Protein AF-0000000080708694 (afdb_homodimer)

Radius of gyration: 30.59 Å; Cα contacts (8 Å, |Δi|>4): 1227; chains: 2; bounding box: 60×127×73 Å

pLDDT: mean 81.98, std 24.58, range [19.2, 98.94]

Solvent-accessible surface area (backbone atoms only — not comparable to full-atom values): 32694 Å² total; per-residue (Å²): 134,80,76,74,69,74,78,74,73,78,76,72,50,66,71,53,44,51,40,50,49,29,43,52,16,8,51,24,41,25,28,59,57,39,30,72,85,42,40,57,30,61,49,65,54,53,57,46,50,49,51,45,51,51,50,43,27,69,74,48,59,55,59,84,56,35,53,28,72,74,63,35,43,62,33,27,49,28,29,26,68,53,66,76,68,56,74,34,63,65,48,35,26,54,42,51,63,39,92,43,71,68,56,35,49,49,52,51,52,37,50,48,42,65,47,34,22,39,24,39,35,44,80,52,58,36,37,35,35,32,52,46,38,69,47,68,71,76,75,79,70,83,71,78,78,82,72,72,80,77,80,83,76,78,78,83,80,78,84,75,88,76,74,77,83,71,73,80,69,77,69,82,70,66,74,48,72,37,9,41,40,35,35,40,30,38,40,30,37,34,31,32,37,38,34,44,44,78,95,70,38,81,49,72,66,52,78,49,25,17,33,20,47,32,35,35,22,44,29,36,21,30,69,99,33,26,40,28,44,33,33,38,56,42,31,34,29,34,42,76,32,73,71,31,53,49,40,85,69,44,40,85,70,36,53,71,41,72,42,58,48,25,61,53,39,22,72,75,67,73,47,61,41,63,26,63,34,32,59,55,29,55,58,96,52,41,38,32,34,31,38,91,87,66,45,42,42,32,28,28,49,66,75,74,82,119,132,79,78,74,69,74,78,74,73,78,75,71,50,66,68,53,44,52,41,50,52,28,43,51,17,7,52,26,41,24,28,59,58,36,29,72,84,42,38,57,29,62,50,68,54,53,56,47,49,51,52,46,51,52,50,43,29,69,74,47,58,56,60,84,58,35,52,30,71,75,63,36,42,60,32,27,51,27,28,26,69,54,66,76,70,55,75,32,64,64,49,36,26,54,42,51,63,41,91,43,70,69,56,35,51,48,52,51,52,40,51,47,42,65,47,35,22,40,25,40,34,44,77,52,58,37,36,36,36,32,52,47,40,70,49,68,70,75,75,78,69,82,69,77,75,80,72,74,81,79,80,85,79,83,81,82,75,76,85,76,86,75,81,71,79,70,71,81,69,76,70,82,69,65,73,48,71,37,8,39,40,37,34,40,29,36,39,30,36,34,30,33,37,39,32,42,44,79,95,69,39,79,49,72,68,50,79,50,25,17,33,18,47,31,33,35,22,44,29,34,22,31,69,99,32,26,40,27,43,34,35,38,56,42,30,35,28,36,42,76,33,74,72,31,52,49,41,85,68,45,39,86,70,36,54,70,40,71,42,57,48,24,60,52,39,22,72,75,66,74,47,62,40,65,27,63,34,32,60,55,31,57,56,95,51,42,37,32,34,30,38,90,88,67,45,41,41,32,28,28,49,66,76,75,83,120

Sequence (612 aa):
MTMISPVRMVSDSVAEVKSKVLQLAAAMDRGGMANPGVSNAYLGTKDDMRLLVESLAELDPVNKPLTPSELSGRWELVYTTVELFRASPFFQMVEAGYDDPEKSNLFFKLHQLQTGSWGASKIGRVTQTLDLIDSVPPSIEGGDATATPAAEAEAAAAGAIEGSDKAGVVEDNTDVSGGSGSLESEVDLIILPLTSVPLVGFWKLLPTFGGCIATKAKCSLAGDNNEVVQLVVESTKLKAVEDVPLLPLAGPLFEGMEFPTGEVTKKVMGNVPVTKQTVVYIDDTLRVMEDKAGELYIYARPLKSFMTMISPVRMVSDSVAEVKSKVLQLAAAMDRGGMANPGVSNAYLGTKDDMRLLVESLAELDPVNKPLTPSELSGRWELVYTTVELFRASPFFQMVEAGYDDPEKSNLFFKLHQLQTGSWGASKIGRVTQTLDLIDSVPPSIEGGDATATPAAEAEAAAAGAIEGSDKAGVVEDNTDVSGGSGSLESEVDLIILPLTSVPLVGFWKLLPTFGGCIATKAKCSLAGDNNEVVQLVVESTKLKAVEDVPLLPLAGPLFEGMEFPTGEVTKKVMGNVPVTKQTVVYIDDTLRVMEDKAGELYIYARPLKSF

Foldseek 3Di:
DPPPDPPPPPQDALVRLVVVLLVLLVVCVQQVVCEVLVHNPPVCVQVVNVVSLVSNCVNDNADFQHALVLVAFKKWFSHWNYDPCCVDVLLLLVCLLDPDNVVSVVVVSVVCCVCCPPNFKDKDIKMKGDDKDAPPDPPPPPPDPPPDPPDDPPPDPDDCPDDDPPPPPPPPPQPLNRIKDKMKMKIKMKGCPAAADPPPGPDGDDAIAMKIKIWMWIWGFDDSRSQKIKTFTFWIAIAGDPPGHHPPPCCVPGHPNIGRSQVVCCVVRVHRRMGIWGWSDGDPFKTWIAGPVGMITIIGRDDDDD/DPPPDPPPPPQDALVRLVVVLLVLLVVCVQQVVCEVLVHNPPVCVQVVNVVSLVSNCVNDNADFQHALVLVAFKWWFSHWNYDPCCVDVLLLLVCLLDPDNVVSVVVVSVVCCVCCPPNFKDKDIKMKGDDKDAPPDPPPPPPDPPPDPDDDDDPPDDDCPDPCPPPPPVPPVQPLNRIKDKMKMKIKMKGCPAAADPPPGPDGDDAIAMKIKIWMWIWGFDDSRSFKIKTFTFWIAIAGDPPGHHPPPCCVPGHPNIGRSQVVCCVVRVHRRMGIWGWSDGDPFKTWIAGPVGMITIIGDDDPPD

Secondary structure (DSSP, 8-state):
-------------HHHHHHHHHHHHHHTTTTGGG-TTT-STTTHHHHHHHHHHHHHHHHSPPPSSPPHHHH-EEEEEEEESS-GGGGSHHHHHHHHH-S-HHHHHHHHHHHHHHHHGGG-EEEEEEEEEEEEE-------------------------------------------TT-EEEEEEEEEEEES-S-B-TTT--SBSS--EEEEEEEEEEEEEESTTS-EEEEEEEEEEEEPPTTSPBPTTHHHHHBT-EE-HHHHHHHHHSS-PPEEEEEEEE-SSEEEEE-TT--EEEEEPPPP--/-------------HHHHHHHHHHHHHHTTTTGGG-TTT-STTTHHHHHHHHHHHHHHHHSPPPSSPPHHHH-EEEEEEEESS-GGGGSHHHHHHHHH-S-HHHHHHHHHHHHHHHHGGG-EEEEEEEEEEEEE-------------------------------------------TT-EEEEEEEEEEEES-S-B-TTT--SBSS--EEEEEEEEEEEEEESTTS-EEEEEEEEEEEEPPTTSPBPTTHHHHHBT-EE-HHHHHHHHHSS-PPEEEEEEEE-SSEEEEE-TT--EEEEEPPPP--

Structure (mmCIF, N/CA/C/O backbone):
data_AF-0000000080708694-model_v1
#
loop_
_entity.id
_entity.type
_entity.pdbx_description
1 polymer 'Possible chaperone'
#
loop_
_atom_site.group_PDB
_atom_site.id
_atom_site.type_symbol
_atom_site.label_atom_id
_atom_site.label_alt_id
_atom_site.label_comp_id
_atom_site.label_asym_id
_atom_site.label_entity_id
_atom_site.label_seq_id
_atom_site.pdbx_PDB_ins_code
_atom_site.Cartn_x
_atom_site.Cartn_y
_atom_site.Cartn_z
_atom_site.occupancy
_atom_site.B_iso_or_equiv
_atom_site.auth_seq_id
_atom_site.auth_comp_id
_atom_site.auth_asym_id
_atom_site.auth_atom_id
_atom_site.pdbx_PDB_model_num
ATOM 1 N N . MET A 1 1 ? -35.75 -11.664 35.812 1 25.67 1 MET A N 1
ATOM 2 C CA . MET A 1 1 ? -34.375 -11.398 35.438 1 25.67 1 MET A CA 1
ATOM 3 C C . MET A 1 1 ? -34.219 -11.289 33.938 1 25.67 1 MET A C 1
ATOM 5 O O . MET A 1 1 ? -34.375 -12.281 33.219 1 25.67 1 MET A O 1
ATOM 9 N N . THR A 1 2 ? -34.656 -10.234 33.312 1 29.52 2 THR A N 1
ATOM 10 C CA . THR A 1 2 ? -34.938 -10.039 31.906 1 29.52 2 THR A CA 1
ATOM 11 C C . THR A 1 2 ? -33.625 -10.078 31.094 1 29.52 2 THR A C 1
ATOM 13 O O . THR A 1 2 ? -32.719 -9.328 31.375 1 29.52 2 THR A O 1
ATOM 16 N N . MET A 1 3 ? -33.219 -11.211 30.516 1 27.3 3 MET A N 1
ATOM 17 C CA . MET A 1 3 ? -32.031 -11.469 29.719 1 27.3 3 MET A CA 1
ATOM 18 C C . MET A 1 3 ? -31.828 -10.398 28.641 1 27.3 3 MET A C 1
ATOM 20 O O . MET A 1 3 ? -32.75 -10.156 27.844 1 27.3 3 MET A O 1
ATOM 24 N N . ILE A 1 4 ? -31.312 -9.234 28.984 1 31.5 4 ILE A N 1
ATOM 25 C CA . ILE A 1 4 ? -31.031 -8.164 28.031 1 31.5 4 ILE A CA 1
ATOM 26 C C . ILE A 1 4 ? -30.406 -8.75 26.766 1 31.5 4 ILE A C 1
ATOM 28 O O . ILE A 1 4 ? -29.453 -9.523 26.828 1 31.5 4 ILE A O 1
ATOM 32 N N . SER A 1 5 ? -31.188 -8.977 25.766 1 32.25 5 SER A N 1
ATOM 33 C CA . SER A 1 5 ? -30.844 -9.492 24.453 1 32.25 5 SER A CA 1
ATOM 34 C C . SER A 1 5 ? -29.578 -8.828 23.922 1 32.25 5 SER A C 1
ATOM 36 O O . SER A 1 5 ? -29.391 -7.617 24.062 1 32.25 5 SER A O 1
ATOM 38 N N . PRO A 1 6 ? -28.438 -9.492 23.844 1 32.97 6 PRO A N 1
ATOM 39 C CA . PRO A 1 6 ? -27.219 -8.867 23.344 1 32.97 6 PRO A CA 1
ATOM 40 C C . PRO A 1 6 ? -27.484 -7.914 22.172 1 32.97 6 PRO A C 1
ATOM 42 O O . PRO A 1 6 ? -28.469 -8.07 21.453 1 32.97 6 PRO A O 1
ATOM 45 N N . VAL A 1 7 ? -27.406 -6.621 22.297 1 32.72 7 VAL A N 1
ATOM 46 C CA . VAL A 1 7 ? -27.453 -5.613 21.25 1 32.72 7 VAL A CA 1
ATOM 47 C C . VAL A 1 7 ? -27 -6.227 19.922 1 32.72 7 VAL A C 1
ATOM 49 O O . VAL A 1 7 ? -25.891 -6.77 19.828 1 32.72 7 VAL A O 1
ATOM 52 N N . ARG A 1 8 ? -27.781 -6.773 19.109 1 34.28 8 ARG A N 1
ATOM 53 C CA . ARG A 1 8 ? -27.578 -7.273 17.766 1 34.28 8 ARG A CA 1
ATOM 54 C C . ARG A 1 8 ? -26.578 -6.41 17 1 34.28 8 ARG A C 1
ATOM 56 O O . ARG A 1 8 ? -26.812 -5.215 16.797 1 34.28 8 ARG A O 1
ATOM 63 N N . MET A 1 9 ? -25.188 -6.422 17.156 1 39.91 9 MET A N 1
ATOM 64 C CA . MET A 1 9 ? -24.219 -5.816 16.234 1 39.91 9 MET A CA 1
ATOM 65 C C . MET A 1 9 ? -24.781 -5.75 14.82 1 39.91 9 MET A C 1
ATOM 67 O O . MET A 1 9 ? -25.219 -6.766 14.273 1 39.91 9 MET A O 1
ATOM 71 N N . VAL A 1 10 ? -25.484 -4.77 14.469 1 49.91 10 VAL A N 1
ATOM 72 C CA . VAL A 1 10 ? -26.047 -4.555 13.141 1 49.91 10 VAL A CA 1
ATOM 73 C C . VAL A 1 10 ? -25.172 -5.242 12.094 1 49.91 10 VAL A C 1
ATOM 75 O O . VAL A 1 10 ? -23.953 -5.102 12.102 1 49.91 10 VAL A O 1
ATOM 78 N N . SER A 1 11 ? -25.547 -6.449 11.586 1 70.44 11 SER A N 1
ATOM 79 C CA . SER A 1 11 ? -24.938 -7.352 10.625 1 70.44 11 SER A CA 1
ATOM 80 C C . SER A 1 11 ? -24.469 -6.598 9.383 1 70.44 11 SER A C 1
ATOM 82 O O . SER A 1 11 ? -25.25 -5.867 8.766 1 70.44 11 SER A O 1
ATOM 84 N N . ASP A 1 12 ? -23.25 -6.32 9.172 1 85.62 12 ASP A N 1
ATOM 85 C CA . ASP A 1 12 ? -22.672 -5.664 8.008 1 85.62 12 ASP A CA 1
ATOM 86 C C . ASP A 1 12 ? -23.234 -6.242 6.707 1 85.62 12 ASP A C 1
ATOM 88 O O . ASP A 1 12 ? -23.469 -7.449 6.617 1 85.62 12 ASP A O 1
ATOM 92 N N . SER A 1 13 ? -23.734 -5.383 5.859 1 93.75 13 SER A N 1
ATOM 93 C CA . SER A 1 13 ? -24.062 -5.812 4.504 1 93.75 13 SER A CA 1
ATOM 94 C C . SER A 1 13 ? -22.812 -6.281 3.762 1 93.75 13 SER A C 1
ATOM 96 O O . SER A 1 13 ? -21.688 -6.051 4.211 1 93.75 13 SER A O 1
ATOM 98 N N . VAL A 1 14 ? -23.016 -6.977 2.674 1 96.38 14 VAL A N 1
ATOM 99 C CA . VAL A 1 14 ? -21.922 -7.422 1.821 1 96.38 14 VAL A CA 1
ATOM 100 C C . VAL A 1 14 ? -21.078 -6.223 1.392 1 96.38 14 VAL A C 1
ATOM 102 O O . VAL A 1 14 ? -19.859 -6.262 1.454 1 96.38 14 VAL A O 1
ATOM 105 N N . ALA A 1 15 ? -21.75 -5.125 1.037 1 95.06 15 ALA A N 1
ATOM 106 C CA . ALA A 1 15 ? -21.062 -3.918 0.584 1 95.06 15 ALA A CA 1
ATOM 107 C C . ALA A 1 15 ? -20.188 -3.332 1.694 1 95.06 15 ALA A C 1
ATOM 109 O O . ALA A 1 15 ? -19.078 -2.867 1.442 1 95.06 15 ALA A O 1
ATOM 110 N N . GLU A 1 16 ? -20.703 -3.41 2.895 1 94.69 16 GLU A N 1
ATOM 111 C CA . GLU A 1 16 ? -19.953 -2.873 4.027 1 94.69 16 GLU A CA 1
ATOM 112 C C . GLU A 1 16 ? -18.719 -3.717 4.324 1 94.69 16 GLU A C 1
ATOM 114 O O . GLU A 1 16 ? -17.641 -3.18 4.594 1 94.69 16 GLU A O 1
ATOM 119 N N . VAL A 1 17 ? -18.859 -5.027 4.281 1 97.06 17 VAL A N 1
ATOM 120 C CA . VAL A 1 17 ? -17.719 -5.906 4.559 1 97.06 17 VAL A CA 1
ATOM 121 C C . VAL A 1 17 ? -16.672 -5.754 3.461 1 97.06 17 VAL A C 1
ATOM 123 O O . VAL A 1 17 ? -15.469 -5.715 3.742 1 97.06 17 VAL A O 1
ATOM 126 N N . LYS A 1 18 ? -17.125 -5.637 2.201 1 97.81 18 LYS A N 1
ATOM 127 C CA . LYS A 1 18 ? -16.172 -5.426 1.105 1 97.81 18 LYS A CA 1
ATOM 128 C C . LYS A 1 18 ? -15.406 -4.121 1.284 1 97.81 18 LYS A C 1
ATOM 130 O O . LYS A 1 18 ? -14.211 -4.059 1.008 1 97.81 18 LYS A O 1
ATOM 135 N N . SER A 1 19 ? -16.094 -3.129 1.751 1 96.88 19 SER A N 1
ATOM 136 C CA . SER A 1 19 ? -15.438 -1.851 2.02 1 96.88 19 SER A CA 1
ATOM 137 C C . SER A 1 19 ? -14.367 -1.99 3.098 1 96.88 19 SER A C 1
ATOM 139 O O . SER A 1 19 ? -13.289 -1.4 2.99 1 96.88 19 SER A O 1
ATOM 141 N N . LYS A 1 20 ? -14.68 -2.756 4.098 1 97.38 20 LYS A N 1
ATOM 142 C CA . LYS A 1 20 ? -13.719 -2.988 5.176 1 97.38 20 LYS A CA 1
ATOM 143 C C . LYS A 1 20 ? -12.508 -3.775 4.676 1 97.38 20 LYS A C 1
ATOM 145 O O . LYS A 1 20 ? -11.383 -3.514 5.09 1 97.38 20 LYS A O 1
ATOM 150 N N . VAL A 1 21 ? -12.734 -4.719 3.789 1 98.44 21 VAL A N 1
ATOM 151 C CA . VAL A 1 21 ? -11.648 -5.48 3.176 1 98.44 21 VAL A CA 1
ATOM 152 C C . VAL A 1 21 ? -10.719 -4.539 2.414 1 98.44 21 VAL A C 1
ATOM 154 O O . VAL A 1 21 ? -9.5 -4.574 2.604 1 98.44 21 VAL A O 1
ATOM 157 N N . LEU A 1 22 ? -11.305 -3.672 1.602 1 98.5 22 LEU A N 1
ATOM 158 C CA . LEU A 1 22 ? -10.523 -2.754 0.785 1 98.5 22 LEU A CA 1
ATOM 159 C C . LEU A 1 22 ? -9.812 -1.721 1.656 1 98.5 22 LEU A C 1
ATOM 161 O O . LEU A 1 22 ? -8.688 -1.314 1.355 1 98.5 22 LEU A O 1
ATOM 165 N N . GLN A 1 23 ? -10.477 -1.313 2.707 1 98.19 23 GLN A N 1
ATOM 166 C CA . GLN A 1 23 ? -9.875 -0.367 3.639 1 98.19 23 GLN A CA 1
ATOM 167 C C . GLN A 1 23 ? -8.625 -0.959 4.293 1 98.19 23 GLN A C 1
ATOM 169 O O . GLN A 1 23 ? -7.586 -0.304 4.363 1 98.19 23 GLN A O 1
ATOM 174 N N . LEU A 1 24 ? -8.773 -2.152 4.797 1 97.94 24 LEU A N 1
ATOM 175 C CA . LEU A 1 24 ? -7.641 -2.824 5.418 1 97.94 24 LEU A CA 1
ATOM 176 C C . LEU A 1 24 ? -6.523 -3.057 4.402 1 97.94 24 LEU A C 1
ATOM 178 O O . LEU A 1 24 ? -5.344 -2.881 4.719 1 97.94 24 LEU A O 1
ATOM 182 N N . ALA A 1 25 ? -6.898 -3.432 3.193 1 98.56 25 ALA A N 1
ATOM 183 C CA . ALA A 1 25 ? -5.93 -3.611 2.115 1 98.56 25 ALA A CA 1
ATOM 184 C C . ALA A 1 25 ? -5.156 -2.324 1.851 1 98.56 25 ALA A C 1
ATOM 186 O O . ALA A 1 25 ? -3.932 -2.348 1.695 1 98.56 25 ALA A O 1
ATOM 187 N N . ALA A 1 26 ? -5.836 -1.255 1.824 1 97.94 26 ALA A N 1
ATOM 188 C CA . ALA A 1 26 ? -5.215 0.045 1.587 1 97.94 26 ALA A CA 1
ATOM 189 C C . ALA A 1 26 ? -4.266 0.416 2.723 1 97.94 26 ALA A C 1
ATOM 191 O O . ALA A 1 26 ? -3.109 0.769 2.484 1 97.94 26 ALA A O 1
ATOM 192 N N . ALA A 1 27 ? -4.684 0.233 3.945 1 96.62 27 ALA A N 1
ATOM 193 C CA . ALA A 1 27 ? -3.91 0.655 5.109 1 96.62 27 ALA A CA 1
ATOM 194 C C . ALA A 1 27 ? -2.664 -0.208 5.285 1 96.62 27 ALA A C 1
ATOM 196 O O . ALA A 1 27 ? -1.675 0.23 5.879 1 96.62 27 ALA A O 1
ATOM 197 N N . MET A 1 28 ? -2.695 -1.408 4.703 1 97.12 28 MET A N 1
ATOM 198 C CA . MET A 1 28 ? -1.609 -2.354 4.945 1 97.12 28 MET A CA 1
ATOM 199 C C . MET A 1 28 ? -0.734 -2.506 3.705 1 97.12 28 MET A C 1
ATOM 201 O O . MET A 1 28 ? 0.061 -3.443 3.613 1 97.12 28 MET A O 1
ATOM 205 N N . ASP A 1 29 ? -0.884 -1.606 2.783 1 96.31 29 ASP A N 1
ATOM 206 C CA . ASP A 1 29 ? -0.086 -1.677 1.562 1 96.31 29 ASP A CA 1
ATOM 207 C C . ASP A 1 29 ? -0.175 -3.062 0.926 1 96.31 29 ASP A C 1
ATOM 209 O O . ASP A 1 29 ? 0.847 -3.711 0.697 1 96.31 29 ASP A O 1
ATOM 213 N N . ARG A 1 30 ? -1.433 -3.467 0.643 1 97.94 30 ARG A N 1
ATOM 214 C CA . ARG A 1 30 ? -1.729 -4.738 -0.007 1 97.94 30 ARG A CA 1
ATOM 215 C C . ARG A 1 30 ? -1.204 -5.91 0.818 1 97.94 30 ARG A C 1
ATOM 217 O O . ARG A 1 30 ? -0.807 -6.938 0.264 1 97.94 30 ARG A O 1
ATOM 224 N N . GLY A 1 31 ? -1.038 -5.727 2.1 1 96.94 31 GLY A N 1
ATOM 225 C CA . GLY A 1 31 ? -0.595 -6.777 3.002 1 96.94 31 GLY A CA 1
ATOM 226 C C . GLY A 1 31 ? 0.888 -6.707 3.318 1 96.94 31 GLY A C 1
ATOM 227 O O . GLY A 1 31 ? 1.365 -7.379 4.234 1 96.94 31 GLY A O 1
ATOM 228 N N . GLY A 1 32 ? 1.615 -5.906 2.635 1 94.38 32 GLY A N 1
ATOM 229 C CA . GLY A 1 32 ? 3.062 -5.824 2.756 1 94.38 32 GLY A CA 1
ATOM 230 C C . GLY A 1 32 ? 3.52 -5.328 4.113 1 94.38 32 GLY A C 1
ATOM 231 O O . GLY A 1 32 ? 4.629 -5.637 4.555 1 94.38 32 GLY A O 1
ATOM 232 N N . MET A 1 33 ? 2.695 -4.598 4.797 1 94.19 33 MET A N 1
ATOM 233 C CA . MET A 1 33 ? 3.068 -4.055 6.102 1 94.19 33 MET A CA 1
ATOM 234 C C . MET A 1 33 ? 3.088 -5.148 7.164 1 94.19 33 MET A C 1
ATOM 236 O O . MET A 1 33 ? 3.781 -5.027 8.172 1 94.19 33 MET A O 1
ATOM 240 N N . ALA A 1 34 ? 2.348 -6.133 6.945 1 94.88 34 ALA A N 1
ATOM 241 C 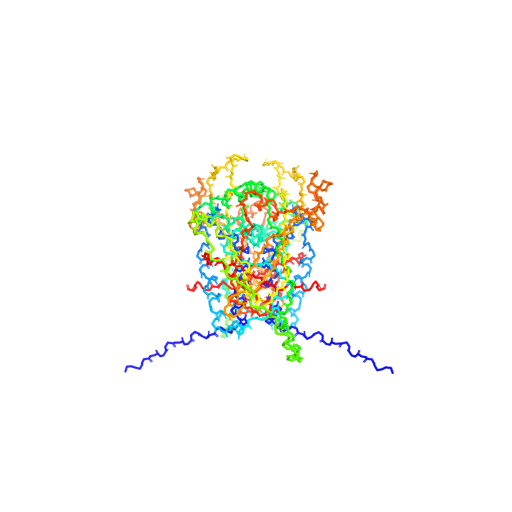CA . ALA A 1 34 ? 2.266 -7.238 7.895 1 94.88 34 ALA A CA 1
ATOM 242 C C . ALA A 1 34 ? 3.113 -8.422 7.434 1 94.88 34 ALA A C 1
ATOM 244 O O . ALA A 1 34 ? 2.668 -9.57 7.484 1 94.88 34 ALA A O 1
ATOM 245 N N . ASN A 1 35 ? 4.191 -8.125 6.891 1 91.81 35 ASN A N 1
ATOM 246 C CA . ASN A 1 35 ? 5.141 -9.133 6.434 1 91.81 35 ASN A CA 1
ATOM 247 C C . ASN A 1 35 ? 6.133 -9.508 7.531 1 91.81 35 ASN A C 1
ATOM 249 O O . ASN A 1 35 ? 6.988 -8.695 7.902 1 91.81 35 ASN A O 1
ATOM 253 N N . PRO A 1 36 ? 6.102 -10.711 8.008 1 89.62 36 PRO A N 1
ATOM 254 C CA . PRO A 1 36 ? 6.977 -11.102 9.117 1 89.62 36 PRO A CA 1
ATOM 255 C C . PRO A 1 36 ? 8.453 -11.117 8.727 1 89.62 36 PRO A C 1
ATOM 257 O O . PRO A 1 36 ? 9.328 -11.125 9.594 1 89.62 36 PRO A O 1
ATOM 260 N N . GLY A 1 37 ? 8.758 -11.156 7.465 1 85 37 GLY A N 1
ATOM 261 C CA . GLY A 1 37 ? 10.133 -11.039 7.004 1 85 37 GLY A CA 1
ATOM 262 C C . GLY A 1 37 ? 10.719 -9.656 7.199 1 85 37 GLY A C 1
ATOM 263 O O . GLY A 1 37 ? 11.938 -9.477 7.145 1 85 37 GLY A O 1
ATOM 264 N N . VAL A 1 38 ? 9.875 -8.703 7.387 1 84 38 VAL A N 1
ATOM 265 C CA . VAL A 1 38 ? 10.289 -7.316 7.543 1 84 38 VAL A CA 1
ATOM 266 C C . VAL A 1 38 ? 10.25 -6.922 9.016 1 84 38 VAL A C 1
ATOM 268 O O . VAL A 1 38 ? 11.258 -6.48 9.578 1 84 38 VAL A O 1
ATOM 271 N N . SER A 1 39 ? 9.133 -7.113 9.625 1 87.88 39 SER A N 1
ATOM 272 C CA . SER A 1 39 ? 8.938 -6.855 11.047 1 87.88 39 SER A CA 1
ATOM 273 C C . SER A 1 39 ? 7.723 -7.602 11.586 1 87.88 39 SER A C 1
ATOM 275 O O . SER A 1 39 ? 6.953 -8.18 10.82 1 87.88 39 SER A O 1
ATOM 277 N N . ASN A 1 40 ? 7.594 -7.52 12.914 1 92.25 40 ASN A N 1
ATOM 278 C CA . ASN A 1 40 ? 6.426 -8.148 13.523 1 92.25 40 ASN A CA 1
ATOM 279 C C . ASN A 1 40 ? 5.293 -7.145 13.719 1 92.25 40 ASN A C 1
ATOM 281 O O . ASN A 1 40 ? 4.32 -7.43 14.422 1 92.25 40 ASN A O 1
ATOM 285 N N . ALA A 1 41 ? 5.457 -6.047 13.102 1 93 41 ALA A N 1
ATOM 286 C CA . ALA A 1 41 ? 4.406 -5.043 13.219 1 93 41 ALA A CA 1
ATOM 287 C C . ALA A 1 41 ? 3.143 -5.48 12.477 1 93 41 ALA A C 1
ATOM 289 O O . ALA A 1 41 ? 3.221 -6.055 11.391 1 93 41 ALA A O 1
ATOM 290 N N . TYR A 1 42 ? 1.933 -5.262 12.992 1 94.88 42 TYR A N 1
ATOM 291 C CA . TYR A 1 42 ? 0.608 -5.312 12.383 1 94.88 42 TYR A CA 1
ATOM 292 C C . TYR A 1 42 ? 0.229 -6.738 12.016 1 94.88 42 TYR A C 1
ATOM 294 O O . TYR A 1 42 ? -0.638 -6.957 11.164 1 94.88 42 TYR A O 1
ATOM 302 N N . LEU A 1 43 ? 0.901 -7.777 12.555 1 95.06 43 LEU A N 1
ATOM 303 C CA . LEU A 1 43 ? 0.648 -9.156 12.156 1 95.06 43 LEU A CA 1
ATOM 304 C C . LEU A 1 43 ? -0.801 -9.547 12.438 1 95.06 43 LEU A C 1
ATOM 306 O O . LEU A 1 43 ? -1.396 -10.32 11.68 1 95.06 43 LEU A O 1
ATOM 310 N N . GLY A 1 44 ? -1.351 -8.953 13.422 1 94.62 44 GLY A N 1
ATOM 311 C CA . GLY A 1 44 ? -2.725 -9.258 13.789 1 94.62 44 GLY A CA 1
ATOM 312 C C . GLY A 1 44 ? -3.732 -8.844 12.734 1 94.62 44 GLY A C 1
ATOM 313 O O . GLY A 1 44 ? -4.852 -9.359 12.703 1 94.62 44 GLY A O 1
ATOM 314 N N . THR A 1 45 ? -3.383 -7.93 11.875 1 96.06 45 THR A N 1
ATOM 315 C CA . THR A 1 45 ? -4.312 -7.445 10.859 1 96.06 45 THR A CA 1
ATOM 316 C C . THR A 1 45 ? -4.602 -8.539 9.828 1 96.06 45 THR A C 1
ATOM 318 O O . THR A 1 45 ? -5.625 -8.492 9.141 1 96.06 45 THR A O 1
ATOM 321 N N . LYS A 1 46 ? -3.721 -9.531 9.664 1 96.75 46 LYS A N 1
ATOM 322 C CA . LYS A 1 46 ? -3.998 -10.656 8.781 1 96.75 46 LYS A CA 1
ATOM 323 C C . LYS A 1 46 ? -5.195 -11.469 9.281 1 96.75 46 LYS A C 1
ATOM 325 O O . LYS A 1 46 ? -6.02 -11.922 8.484 1 96.75 46 LYS A O 1
ATOM 330 N N . ASP A 1 47 ? -5.203 -11.625 10.562 1 96.38 47 ASP A N 1
ATOM 331 C CA . ASP A 1 47 ? -6.348 -12.32 11.148 1 96.38 47 ASP A CA 1
ATOM 332 C C . ASP A 1 47 ? -7.633 -11.516 10.953 1 96.38 47 ASP A C 1
ATOM 334 O O . ASP A 1 47 ? -8.695 -12.086 10.711 1 96.38 47 ASP A O 1
ATOM 338 N N . ASP A 1 48 ? -7.504 -10.203 11.117 1 96.88 48 ASP A N 1
ATOM 339 C CA . ASP A 1 48 ? -8.656 -9.344 10.844 1 96.88 48 ASP A CA 1
ATOM 340 C C . ASP A 1 48 ? -9.164 -9.547 9.422 1 96.88 48 ASP A C 1
ATOM 342 O O . ASP A 1 48 ? -10.375 -9.633 9.195 1 96.88 48 ASP A O 1
ATOM 346 N N . MET A 1 49 ? -8.266 -9.633 8.461 1 97.94 49 MET A N 1
ATOM 347 C CA . MET A 1 49 ? -8.648 -9.844 7.066 1 97.94 49 MET A CA 1
ATOM 348 C C . MET A 1 49 ? -9.344 -11.188 6.891 1 97.94 49 MET A C 1
ATOM 350 O O . MET A 1 49 ? -10.359 -11.273 6.195 1 97.94 49 MET A O 1
ATOM 354 N N . ARG A 1 50 ? -8.789 -12.188 7.547 1 98.06 50 ARG A N 1
ATOM 355 C CA . ARG A 1 50 ? -9.398 -13.508 7.449 1 98.06 50 ARG A CA 1
ATOM 356 C C . ARG A 1 50 ? -10.828 -13.492 7.961 1 98.06 50 ARG A C 1
ATOM 358 O O . ARG A 1 50 ? -11.711 -14.117 7.371 1 98.06 50 ARG A O 1
ATOM 365 N N . LEU A 1 51 ? -11.047 -12.781 9.023 1 97.12 51 LEU A N 1
ATOM 366 C CA . LEU A 1 51 ? -12.383 -12.688 9.586 1 97.12 51 LEU A CA 1
ATOM 367 C C . LEU A 1 51 ? -13.328 -11.961 8.633 1 97.12 51 LEU A C 1
ATOM 369 O O . LEU A 1 51 ? -14.492 -12.352 8.484 1 97.12 51 LEU A O 1
ATOM 373 N N . LEU A 1 52 ? -12.859 -10.938 8.031 1 97.5 52 LEU A N 1
ATOM 374 C CA . LEU A 1 52 ? -13.664 -10.211 7.051 1 97.5 52 LEU A CA 1
ATOM 375 C C . LEU A 1 52 ? -14.023 -11.109 5.871 1 97.5 52 LEU A C 1
ATOM 377 O O . LEU A 1 52 ? -15.172 -11.117 5.418 1 97.5 52 LEU A O 1
ATOM 381 N N . VAL A 1 53 ? -13.062 -11.867 5.379 1 98.12 53 VAL A N 1
ATOM 382 C CA . VAL A 1 53 ? -13.273 -12.758 4.242 1 98.12 53 VAL A CA 1
ATOM 383 C C . VAL A 1 53 ? -14.273 -13.852 4.625 1 98.12 53 VAL A C 1
ATOM 385 O O . VAL A 1 53 ? -15.148 -14.203 3.834 1 98.12 53 VAL A O 1
ATOM 388 N N . GLU A 1 54 ? -14.133 -14.375 5.82 1 97.62 54 GLU A N 1
ATOM 389 C CA . GLU A 1 54 ? -15.094 -15.359 6.309 1 97.62 54 GLU A CA 1
ATOM 390 C C . GLU A 1 54 ? -16.5 -14.789 6.34 1 97.62 54 GLU A C 1
ATOM 392 O O . GLU A 1 54 ? -17.469 -15.461 5.957 1 97.62 54 GLU A O 1
ATOM 397 N N . SER A 1 55 ? -16.594 -13.594 6.797 1 96.75 55 SER A N 1
ATOM 398 C CA . SER A 1 55 ? -17.891 -12.922 6.836 1 96.75 55 SER A CA 1
ATOM 399 C C . SER A 1 55 ? -18.469 -12.766 5.438 1 96.75 55 SER A C 1
ATOM 401 O O . SER A 1 55 ? -19.672 -12.984 5.23 1 96.75 55 SER A O 1
ATOM 403 N N . LEU A 1 56 ? -17.656 -12.414 4.441 1 97.25 56 LEU A N 1
ATOM 404 C CA . LEU A 1 56 ? -18.109 -12.273 3.062 1 97.25 56 LEU A CA 1
ATOM 405 C C . LEU A 1 56 ? -18.641 -13.602 2.525 1 97.25 56 LEU A C 1
ATOM 407 O O . LEU A 1 56 ? -19.703 -13.656 1.899 1 97.25 56 LEU A O 1
ATOM 411 N N . ALA A 1 57 ? -17.859 -14.617 2.801 1 97.25 57 ALA A N 1
ATOM 412 C CA . ALA A 1 57 ? -18.219 -15.938 2.295 1 97.25 57 ALA A CA 1
ATOM 413 C C . ALA A 1 57 ? -19.547 -16.406 2.883 1 97.25 57 ALA A C 1
ATOM 415 O O . ALA A 1 57 ? -20.312 -17.125 2.223 1 97.25 57 ALA A O 1
ATOM 416 N N . GLU A 1 58 ? -19.844 -16.016 4.102 1 96.44 58 GLU A N 1
ATOM 417 C CA . GLU A 1 58 ? -21.094 -16.375 4.758 1 96.44 58 GLU A CA 1
ATOM 418 C C . GLU A 1 58 ? -22.25 -15.539 4.23 1 96.44 58 GLU A C 1
ATOM 420 O O . GLU A 1 58 ? -23.344 -16.062 4 1 96.44 58 GLU A O 1
ATOM 425 N N . LEU A 1 59 ? -22.062 -14.297 3.99 1 96.12 59 LEU A N 1
ATOM 426 C CA . LEU A 1 59 ? -23.109 -13.367 3.59 1 96.12 59 LEU A CA 1
ATOM 427 C C . LEU A 1 59 ? -23.484 -13.578 2.129 1 96.12 59 LEU A C 1
ATOM 429 O O . LEU A 1 59 ? -24.656 -13.414 1.757 1 96.12 59 LEU A O 1
ATOM 433 N N . ASP A 1 60 ? -22.5 -13.867 1.295 1 95.94 60 ASP A N 1
ATOM 434 C CA . ASP A 1 60 ? -22.688 -14.023 -0.145 1 95.94 60 ASP A CA 1
ATOM 435 C C . ASP A 1 60 ? -21.844 -15.172 -0.684 1 95.94 60 ASP A C 1
ATOM 437 O O . ASP A 1 60 ? -20.797 -14.945 -1.308 1 95.94 60 ASP A O 1
ATOM 441 N N . PRO A 1 61 ? -22.406 -16.359 -0.537 1 95.25 61 PRO A N 1
ATOM 442 C CA . PRO A 1 61 ? -21.641 -17.547 -0.908 1 95.25 61 PRO A CA 1
ATOM 443 C C . PRO A 1 61 ? -21.406 -17.641 -2.412 1 95.25 61 PRO A C 1
ATOM 445 O O . PRO A 1 61 ? -22.219 -17.156 -3.203 1 95.25 61 PRO A O 1
ATOM 448 N N . VAL A 1 62 ? -20.312 -18.234 -2.764 1 94.31 62 VAL A N 1
ATOM 449 C CA . VAL A 1 62 ? -19.969 -18.516 -4.152 1 94.31 62 VAL A CA 1
ATOM 450 C C . VAL A 1 62 ? -21.031 -19.406 -4.777 1 94.31 62 VAL A C 1
ATOM 452 O O . VAL A 1 62 ? -21.531 -20.344 -4.137 1 94.31 62 VAL A O 1
ATOM 455 N N . ASN A 1 63 ? -21.359 -19.172 -6.02 1 92.69 63 ASN A N 1
ATOM 456 C CA . ASN A 1 63 ? -22.281 -20.031 -6.746 1 92.69 63 ASN A CA 1
ATOM 457 C C . ASN A 1 63 ? -21.766 -21.469 -6.824 1 92.69 63 ASN A C 1
ATOM 459 O O . ASN A 1 63 ? -20.562 -21.688 -7.02 1 92.69 63 ASN A O 1
ATOM 463 N N . LYS A 1 64 ? -22.734 -22.391 -6.789 1 93.19 64 LYS A N 1
ATOM 464 C CA . LYS A 1 64 ? -22.406 -23.812 -6.887 1 93.19 64 LYS A CA 1
ATOM 465 C C . LYS A 1 64 ? -23.219 -24.484 -7.996 1 93.19 64 LYS A C 1
ATOM 467 O O . LYS A 1 64 ? -24.422 -24.719 -7.84 1 93.19 64 LYS A O 1
ATOM 472 N N . PRO A 1 65 ? -22.547 -24.672 -9.18 1 94.25 65 PRO A N 1
ATOM 473 C CA . PRO A 1 65 ? -21.125 -24.562 -9.477 1 94.25 65 PRO A CA 1
ATOM 474 C C . PRO A 1 65 ? -20.719 -23.156 -9.922 1 94.25 65 PRO A C 1
ATOM 476 O O . PRO A 1 65 ? -21.547 -22.406 -10.438 1 94.25 65 PRO A O 1
ATOM 479 N N . LEU A 1 66 ? -19.516 -22.812 -9.633 1 95.5 66 LEU A N 1
ATOM 480 C CA . LEU A 1 66 ? -18.922 -21.609 -10.188 1 95.5 66 LEU A CA 1
ATOM 481 C C . LEU A 1 66 ? -18.797 -21.703 -11.703 1 95.5 66 LEU A C 1
ATOM 483 O O . LEU A 1 66 ? -18.391 -22.75 -12.227 1 95.5 66 LEU A O 1
ATOM 487 N N . THR A 1 67 ? -19.172 -20.703 -12.406 1 94.5 67 THR A N 1
ATOM 488 C CA . THR A 1 67 ? -19.062 -20.719 -13.867 1 94.5 67 THR A CA 1
ATOM 489 C C . THR A 1 67 ? -17.797 -20 -14.328 1 94.5 67 THR A C 1
ATOM 491 O O . THR A 1 67 ? -17.359 -19.047 -13.695 1 94.5 67 THR A O 1
ATOM 494 N N . PRO A 1 68 ? -17.297 -20.438 -15.414 1 95.44 68 PRO A N 1
ATOM 495 C CA . PRO A 1 68 ? -16.094 -19.781 -15.945 1 95.44 68 PRO A CA 1
ATOM 496 C C . PRO A 1 68 ? -16.281 -18.297 -16.188 1 95.44 68 PRO A C 1
ATOM 498 O O . PRO A 1 68 ? -15.344 -17.516 -16.031 1 95.44 68 PRO A O 1
ATOM 501 N N . SER A 1 69 ? -17.453 -17.891 -16.547 1 94.88 69 SER A N 1
ATOM 502 C CA . SER A 1 69 ? -17.703 -16.5 -16.875 1 94.88 69 SER A CA 1
ATOM 503 C C . SER A 1 69 ? -17.562 -15.609 -15.633 1 94.88 69 SER A C 1
ATOM 505 O O . SER A 1 69 ? -17.172 -14.445 -15.742 1 94.88 69 SER A O 1
ATOM 507 N N . GLU A 1 70 ? -17.859 -16.172 -14.469 1 95.94 70 GLU A N 1
ATOM 508 C CA . GLU A 1 70 ? -17.734 -15.414 -13.227 1 95.94 70 GLU A CA 1
ATOM 509 C C . GLU A 1 70 ? -16.266 -15.109 -12.922 1 95.94 70 GLU A C 1
ATOM 511 O O . GLU A 1 70 ? -15.961 -14.094 -12.297 1 95.94 70 GLU A O 1
ATOM 516 N N . LEU A 1 71 ? -15.406 -15.938 -13.422 1 96.81 71 LEU A N 1
ATOM 517 C CA . LEU A 1 71 ? -13.977 -15.812 -13.148 1 96.81 71 LEU A CA 1
ATOM 518 C C . LEU A 1 71 ? -13.266 -15.047 -14.258 1 96.81 71 LEU A C 1
ATOM 520 O O . LEU A 1 71 ? -12.281 -14.352 -14.008 1 96.81 71 LEU A O 1
ATOM 524 N N . SER A 1 72 ? -13.789 -15.156 -15.453 1 97.62 72 SER A N 1
ATOM 525 C CA . SER A 1 72 ? -13.109 -14.625 -16.625 1 97.62 72 SER A CA 1
ATOM 526 C C . SER A 1 72 ? -13 -13.102 -16.562 1 97.62 72 SER A C 1
ATOM 528 O O . SER A 1 72 ? -13.859 -12.438 -15.969 1 97.62 72 SER A O 1
ATOM 530 N N . GLY A 1 73 ? -11.898 -12.641 -17.203 1 97.38 73 GLY A N 1
ATOM 531 C CA . GLY A 1 73 ? -11.656 -11.203 -17.25 1 97.38 73 GLY A CA 1
ATOM 532 C C . GLY A 1 73 ? -10.422 -10.781 -16.469 1 97.38 73 GLY A C 1
ATOM 533 O O . GLY A 1 73 ? -9.633 -11.633 -16.047 1 97.38 73 GLY A O 1
ATOM 534 N N . ARG A 1 74 ? -10.281 -9.484 -16.375 1 97.62 74 ARG A N 1
ATOM 535 C CA . ARG A 1 74 ? -9.078 -8.914 -15.766 1 97.62 74 ARG A CA 1
ATOM 536 C C . ARG A 1 74 ? -9.305 -8.625 -14.289 1 97.62 74 ARG A C 1
ATOM 538 O O . ARG A 1 74 ? -10.367 -8.141 -13.898 1 97.62 74 ARG A O 1
ATOM 545 N N . TRP A 1 75 ? -8.344 -8.945 -13.484 1 98.25 75 TRP A N 1
ATOM 546 C CA . TRP A 1 75 ? -8.328 -8.727 -12.039 1 98.25 75 TRP A CA 1
ATOM 547 C C . TRP A 1 75 ? -7.02 -8.07 -11.609 1 98.25 75 TRP A C 1
ATOM 549 O O . TRP A 1 75 ? -5.977 -8.273 -12.234 1 98.25 75 TRP A O 1
ATOM 559 N N . GLU A 1 76 ? -7.074 -7.289 -10.562 1 98.31 76 GLU A N 1
ATOM 560 C CA . GLU A 1 76 ? -5.898 -6.66 -9.969 1 98.31 76 GLU A CA 1
ATOM 561 C C . GLU A 1 76 ? -5.777 -6.996 -8.484 1 98.31 76 GLU A C 1
ATOM 563 O O . GLU A 1 76 ? -6.754 -6.887 -7.738 1 98.31 76 GLU A O 1
ATOM 568 N N . LEU A 1 77 ? -4.59 -7.387 -8.102 1 98.75 77 LEU A N 1
ATOM 569 C CA . LEU A 1 77 ? -4.355 -7.75 -6.711 1 98.75 77 LEU A CA 1
ATOM 570 C C . LEU A 1 77 ? -4.422 -6.523 -5.809 1 98.75 77 LEU A C 1
ATOM 572 O O . LEU A 1 77 ? -3.76 -5.516 -6.074 1 98.75 77 LEU A O 1
ATOM 576 N N . VAL A 1 78 ? -5.234 -6.66 -4.715 1 98.75 78 VAL A N 1
ATOM 577 C CA . VAL A 1 78 ? -5.336 -5.531 -3.791 1 98.75 78 VAL A CA 1
ATOM 578 C C . VAL A 1 78 ? -4.816 -5.941 -2.416 1 98.75 78 VAL A C 1
ATOM 580 O O . VAL A 1 78 ? -4.523 -5.09 -1.576 1 98.75 78 VAL A O 1
ATOM 583 N N . TYR A 1 79 ? -4.672 -7.223 -2.229 1 98.81 79 TYR A N 1
ATOM 584 C CA . TYR A 1 79 ? -4.195 -7.664 -0.922 1 98.81 79 TYR A CA 1
ATOM 585 C C . TYR A 1 79 ? -3.736 -9.117 -0.971 1 98.81 79 TYR A C 1
ATOM 587 O O . TYR A 1 79 ? -4.336 -9.938 -1.665 1 98.81 79 TYR A O 1
ATOM 595 N N . THR A 1 80 ? -2.758 -9.461 -0.233 1 98.75 80 THR A N 1
ATOM 596 C CA . THR A 1 80 ? -2.383 -10.844 0.024 1 98.75 80 THR A CA 1
ATOM 597 C C . THR A 1 80 ? -1.772 -10.992 1.415 1 98.75 80 THR A C 1
ATOM 599 O O . THR A 1 80 ? -1.188 -10.047 1.945 1 98.75 80 THR A O 1
ATOM 602 N N . THR A 1 81 ? -1.906 -12.117 2.029 1 98 81 THR A N 1
ATOM 603 C CA . THR A 1 81 ? -1.369 -12.383 3.359 1 98 81 THR A CA 1
ATOM 604 C C . THR A 1 81 ? 0.085 -12.844 3.273 1 98 81 THR A C 1
ATOM 606 O O . THR A 1 81 ? 0.733 -13.062 4.297 1 98 81 THR A O 1
ATOM 609 N N . VAL A 1 82 ? 0.658 -13.016 2.057 1 96.88 82 VAL A N 1
ATOM 610 C CA . VAL A 1 82 ? 2.039 -13.43 1.839 1 96.88 82 VAL A CA 1
ATOM 611 C C . VAL A 1 82 ? 2.764 -12.391 0.989 1 96.88 82 VAL A C 1
ATOM 613 O O . VAL A 1 82 ? 2.27 -11.273 0.808 1 96.88 82 VAL A O 1
ATOM 616 N N . GLU A 1 83 ? 3.979 -12.711 0.565 1 96.12 83 GLU A N 1
ATOM 617 C CA . GLU A 1 83 ? 4.703 -11.789 -0.303 1 96.12 83 GLU A CA 1
ATOM 618 C C . GLU A 1 83 ? 3.979 -11.602 -1.634 1 96.12 83 GLU A C 1
ATOM 620 O O . GLU A 1 83 ? 3.449 -12.562 -2.199 1 96.12 83 GLU A O 1
ATOM 625 N N . LEU A 1 84 ? 3.984 -10.406 -2.146 1 97.12 84 LEU A N 1
ATOM 626 C CA . LEU A 1 84 ? 3.217 -10.016 -3.326 1 97.12 84 LEU A CA 1
ATOM 627 C C . LEU A 1 84 ? 3.609 -10.867 -4.531 1 97.12 84 LEU A C 1
ATOM 629 O O . LEU A 1 84 ? 2.762 -11.203 -5.359 1 97.12 84 LEU A O 1
ATOM 633 N N . PHE A 1 85 ? 4.891 -11.25 -4.629 1 96.56 85 PHE A N 1
ATOM 634 C CA . PHE A 1 85 ? 5.34 -11.977 -5.812 1 96.56 85 PHE A CA 1
ATOM 635 C C . PHE A 1 85 ? 4.754 -13.383 -5.844 1 96.56 85 PHE A C 1
ATOM 637 O O . PHE A 1 85 ? 4.707 -14.016 -6.898 1 96.56 85 PHE A O 1
ATOM 644 N N . ARG A 1 86 ? 4.25 -13.812 -4.742 1 97.25 86 ARG A N 1
ATOM 645 C CA . ARG A 1 86 ? 3.693 -15.156 -4.672 1 97.25 86 ARG A CA 1
ATOM 646 C C . ARG A 1 86 ? 2.338 -15.227 -5.363 1 97.25 86 ARG A C 1
ATOM 648 O O . ARG A 1 86 ? 1.789 -16.312 -5.555 1 97.25 86 ARG A O 1
ATOM 655 N N . ALA A 1 87 ? 1.844 -14.078 -5.777 1 97.75 87 ALA A N 1
ATOM 656 C CA . ALA A 1 87 ? 0.618 -14.055 -6.57 1 97.75 87 ALA A CA 1
ATOM 657 C C . ALA A 1 87 ? 0.87 -14.562 -7.984 1 97.75 87 ALA A C 1
ATOM 659 O O . ALA A 1 87 ? -0.07 -14.93 -8.695 1 97.75 87 ALA A O 1
ATOM 660 N N . SER A 1 88 ? 2.113 -14.625 -8.414 1 97.88 88 SER A N 1
ATOM 661 C CA . SER A 1 88 ? 2.48 -15.148 -9.727 1 97.88 88 SER A CA 1
ATOM 662 C C . SER A 1 88 ? 2.393 -16.672 -9.758 1 97.88 88 SER A C 1
ATOM 664 O O . SER A 1 88 ? 2.939 -17.344 -8.883 1 97.88 88 SER A O 1
ATOM 666 N N . PRO A 1 89 ? 1.762 -17.203 -10.852 1 97.75 89 PRO A N 1
ATOM 667 C CA . PRO A 1 89 ? 1.745 -18.656 -10.992 1 97.75 89 PRO A CA 1
ATOM 668 C C . PRO A 1 89 ? 3.146 -19.266 -11.016 1 97.75 89 PRO A C 1
ATOM 670 O O . PRO A 1 89 ? 3.334 -20.422 -10.609 1 97.75 89 PRO A O 1
ATOM 673 N N . PHE A 1 90 ? 4.156 -18.562 -11.453 1 97.5 90 PHE A N 1
ATOM 674 C CA . PHE A 1 90 ? 5.527 -19.047 -11.43 1 97.5 90 PHE A CA 1
ATOM 675 C C . PHE A 1 90 ? 5.93 -19.469 -10.016 1 97.5 90 PHE A C 1
ATOM 677 O O . PHE A 1 90 ? 6.398 -20.578 -9.805 1 97.5 90 PHE A O 1
ATOM 684 N N . PHE A 1 91 ? 5.723 -18.547 -9.07 1 97.19 91 PHE A N 1
ATOM 685 C CA . PHE A 1 91 ? 6.141 -18.812 -7.695 1 97.19 91 PHE A CA 1
ATOM 686 C C . PHE A 1 91 ? 5.23 -19.844 -7.047 1 97.19 91 PHE A C 1
ATOM 688 O O . PHE A 1 91 ? 5.676 -20.625 -6.203 1 97.19 91 PHE A O 1
ATOM 695 N N . GLN A 1 92 ? 3.977 -19.844 -7.457 1 96.75 92 GLN A N 1
ATOM 696 C CA . GLN A 1 92 ? 3.084 -20.891 -6.965 1 96.75 92 GLN A CA 1
ATOM 697 C C . GLN A 1 92 ? 3.531 -22.266 -7.445 1 96.75 92 GLN A C 1
ATOM 699 O O . GLN A 1 92 ? 3.443 -23.25 -6.707 1 96.75 92 GLN A O 1
ATOM 704 N N . MET A 1 93 ? 3.967 -22.344 -8.688 1 96.94 93 MET A N 1
ATOM 705 C CA . MET A 1 93 ? 4.527 -23.578 -9.227 1 96.94 93 MET A CA 1
ATOM 706 C C . MET A 1 93 ? 5.754 -24.016 -8.438 1 96.94 93 MET A C 1
ATOM 708 O O . MET A 1 93 ? 5.906 -25.188 -8.109 1 96.94 93 MET A O 1
ATOM 712 N N . VAL A 1 94 ? 6.59 -23.031 -8.133 1 95.06 94 VAL A N 1
ATOM 713 C CA . VAL A 1 94 ? 7.773 -23.312 -7.324 1 95.06 94 VAL A CA 1
ATOM 714 C C . VAL A 1 94 ? 7.355 -23.906 -5.98 1 95.06 94 VAL A C 1
ATOM 716 O O . VAL A 1 94 ? 7.906 -24.922 -5.547 1 95.06 94 VAL A O 1
ATOM 719 N N . GLU A 1 95 ? 6.375 -23.297 -5.371 1 95.62 95 GLU A N 1
ATOM 720 C CA . GLU A 1 95 ? 5.883 -23.781 -4.09 1 95.62 95 GLU A CA 1
ATOM 721 C C . GLU A 1 95 ? 5.363 -25.219 -4.211 1 95.62 95 GLU A C 1
ATOM 723 O O . GLU A 1 95 ? 5.695 -26.078 -3.393 1 95.62 95 GLU A O 1
ATOM 728 N N . ALA A 1 96 ? 4.559 -25.453 -5.25 1 94.31 96 ALA A N 1
ATOM 729 C CA . ALA A 1 96 ? 3.955 -26.766 -5.469 1 94.31 96 ALA A CA 1
ATOM 730 C C . ALA A 1 96 ? 5.02 -27.828 -5.75 1 94.31 96 ALA A C 1
ATOM 732 O O . ALA A 1 96 ? 4.789 -29.016 -5.551 1 94.31 96 ALA A O 1
ATOM 733 N N . GLY A 1 97 ? 6.117 -27.422 -6.191 1 93.31 97 GLY A N 1
ATOM 734 C CA . GLY A 1 97 ? 7.203 -28.328 -6.523 1 93.31 97 GLY A CA 1
ATOM 735 C C . GLY A 1 97 ? 7.965 -28.812 -5.301 1 93.31 97 GLY A C 1
ATOM 736 O O . GLY A 1 97 ? 8.711 -29.797 -5.379 1 93.31 97 GLY A O 1
ATOM 737 N N . TYR A 1 98 ? 7.754 -28.109 -4.215 1 90.69 98 TYR A N 1
ATOM 738 C CA . TYR A 1 98 ? 8.406 -28.516 -2.975 1 90.69 98 TYR A CA 1
ATOM 739 C C . TYR A 1 98 ? 7.531 -29.516 -2.207 1 90.69 98 TYR A C 1
ATOM 741 O O . TYR A 1 98 ? 6.316 -29.328 -2.104 1 90.69 98 TYR A O 1
ATOM 749 N N . ASP A 1 99 ? 8.07 -30.516 -1.713 1 82.12 99 ASP A N 1
ATOM 750 C CA . ASP A 1 99 ? 7.363 -31.484 -0.875 1 82.12 99 ASP A CA 1
ATOM 751 C C . ASP A 1 99 ? 7.223 -30.969 0.555 1 82.12 99 ASP A C 1
ATOM 753 O O . ASP A 1 99 ? 6.297 -31.359 1.271 1 82.12 99 ASP A O 1
ATOM 757 N N . ASP A 1 100 ? 8.086 -30.109 0.909 1 91 100 ASP A N 1
ATOM 758 C CA . ASP A 1 100 ? 8.219 -29.578 2.266 1 91 100 ASP A CA 1
ATOM 759 C C . ASP A 1 100 ? 7.914 -28.078 2.312 1 91 100 ASP A C 1
ATOM 761 O O . ASP A 1 100 ? 8.68 -27.266 1.79 1 91 100 ASP A O 1
ATOM 765 N N . PRO A 1 101 ? 6.824 -27.734 3.037 1 90.25 101 PRO A N 1
ATOM 766 C CA . PRO A 1 101 ? 6.48 -26.312 3.119 1 90.25 101 PRO A CA 1
ATOM 767 C C . PRO A 1 101 ? 7.59 -25.469 3.744 1 90.25 101 PRO A C 1
ATOM 769 O O . PRO A 1 101 ? 7.73 -24.281 3.418 1 90.25 101 PRO A O 1
ATOM 772 N N . GLU A 1 102 ? 8.398 -26.078 4.582 1 91.94 102 GLU A N 1
ATOM 773 C CA . GLU A 1 102 ? 9.5 -25.344 5.195 1 91.94 102 GLU A CA 1
ATOM 774 C C . GLU A 1 102 ? 10.539 -24.938 4.152 1 91.94 102 GLU A C 1
ATOM 776 O O . GLU A 1 102 ? 11.117 -23.859 4.238 1 91.94 102 GLU A O 1
ATOM 781 N N . LYS A 1 103 ? 10.727 -25.797 3.219 1 91.88 103 LYS A N 1
ATOM 782 C CA . LYS A 1 103 ? 11.703 -25.516 2.176 1 91.88 103 LYS A CA 1
ATOM 783 C C . LYS A 1 103 ? 11.203 -24.422 1.23 1 91.88 103 LYS A C 1
ATOM 785 O O . LYS A 1 103 ? 11.961 -23.531 0.839 1 91.88 103 LYS A O 1
ATOM 790 N N . SER A 1 104 ? 9.922 -24.531 0.81 1 92.44 104 SER A N 1
ATOM 791 C CA . SER A 1 104 ? 9.383 -23.484 -0.053 1 92.44 104 SER A CA 1
ATOM 792 C C . SER A 1 104 ? 9.359 -22.125 0.654 1 92.44 104 SER A C 1
ATOM 794 O O . SER A 1 104 ? 9.695 -21.109 0.056 1 92.44 104 SER A O 1
ATOM 796 N N . ASN A 1 105 ? 9.062 -22.141 1.943 1 91.25 105 ASN A N 1
ATOM 797 C CA . ASN A 1 105 ? 9.062 -20.891 2.713 1 91.25 105 ASN A CA 1
ATOM 798 C C . ASN A 1 105 ? 10.461 -20.297 2.818 1 91.25 105 ASN A C 1
ATOM 800 O O . ASN A 1 105 ? 10.625 -19.078 2.787 1 91.25 105 ASN A O 1
ATOM 804 N N . LEU A 1 106 ? 11.453 -21.188 2.992 1 90.19 106 LEU A N 1
ATOM 805 C CA . LEU A 1 106 ? 12.828 -20.719 3.008 1 90.19 106 LEU A CA 1
ATOM 806 C C . LEU A 1 106 ? 13.211 -20.109 1.663 1 90.19 106 LEU A C 1
ATOM 808 O O . LEU A 1 106 ? 13.852 -19.062 1.614 1 90.19 106 LEU A O 1
ATOM 812 N N . PHE A 1 107 ? 12.844 -20.766 0.557 1 92.31 107 PHE A N 1
ATOM 813 C CA . PHE A 1 107 ? 13.078 -20.234 -0.781 1 92.31 107 PHE A CA 1
ATOM 814 C C . PHE A 1 107 ? 12.484 -18.844 -0.919 1 92.31 107 PHE A C 1
ATOM 816 O O . PHE A 1 107 ? 13.148 -17.922 -1.419 1 92.31 107 PHE A O 1
ATOM 823 N N . PHE A 1 108 ? 11.211 -18.656 -0.482 1 93.12 108 PHE A N 1
ATOM 824 C CA . PHE A 1 108 ? 10.531 -17.375 -0.612 1 93.12 108 PHE A CA 1
ATOM 825 C C . PHE A 1 108 ? 11.195 -16.328 0.269 1 93.12 108 PHE A C 1
ATOM 827 O O . PHE A 1 108 ? 11.328 -15.164 -0.134 1 93.12 108 PHE A O 1
ATOM 834 N N . LYS A 1 109 ? 11.531 -16.719 1.482 1 89.88 109 LYS A N 1
ATOM 835 C CA . LYS A 1 109 ? 12.258 -15.812 2.361 1 89.88 109 LYS A CA 1
ATOM 836 C C . LYS A 1 109 ? 13.547 -15.336 1.705 1 89.88 109 LYS A C 1
ATOM 838 O O . LYS A 1 109 ? 13.859 -14.141 1.735 1 89.88 109 LYS A O 1
ATOM 843 N N . LEU A 1 110 ? 14.328 -16.203 1.11 1 89.12 110 LEU A N 1
ATOM 844 C CA . LEU A 1 110 ? 15.586 -15.867 0.454 1 89.12 110 LEU A CA 1
ATOM 845 C C . LEU A 1 110 ? 15.344 -14.984 -0.769 1 89.12 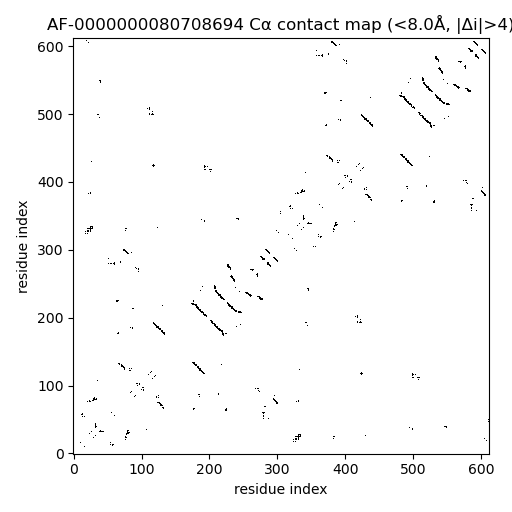110 LEU A C 1
ATOM 847 O O . LEU A 1 110 ? 16.078 -14.023 -1 1 89.12 110 LEU A O 1
ATOM 851 N N . HIS A 1 111 ? 14.367 -15.359 -1.512 1 91.38 111 HIS A N 1
ATOM 852 C CA . HIS A 1 111 ? 14.031 -14.562 -2.684 1 91.38 111 HIS A CA 1
ATOM 853 C C . HIS A 1 111 ? 13.695 -13.125 -2.293 1 91.38 111 HIS A C 1
ATOM 855 O O . HIS A 1 111 ? 14.164 -12.18 -2.932 1 91.38 111 HIS A O 1
ATOM 861 N N . GLN A 1 112 ? 12.859 -13.008 -1.299 1 90.06 112 GLN A N 1
ATOM 862 C CA . GLN A 1 112 ? 12.492 -11.688 -0.815 1 90.06 112 GLN A CA 1
ATOM 863 C C . GLN A 1 112 ? 13.727 -10.898 -0.368 1 90.06 112 GLN A C 1
ATOM 865 O O . GLN A 1 112 ? 13.852 -9.711 -0.674 1 90.06 112 GLN A O 1
ATOM 870 N N . LEU A 1 113 ? 14.547 -11.531 0.356 1 86.62 113 LEU A N 1
ATOM 871 C CA . LEU A 1 113 ? 15.766 -10.891 0.846 1 86.62 113 LEU A CA 1
ATOM 872 C C . LEU A 1 113 ? 16.641 -10.43 -0.314 1 86.62 113 LEU A C 1
ATOM 874 O O . LEU A 1 113 ? 17.156 -9.305 -0.299 1 86.62 113 LEU A O 1
ATOM 878 N N . GLN A 1 114 ? 16.734 -11.164 -1.283 1 83.38 114 GLN A N 1
ATOM 879 C CA . GLN A 1 114 ? 17.641 -10.859 -2.387 1 83.38 114 GLN A CA 1
ATOM 880 C C . GLN A 1 114 ? 17.062 -9.773 -3.291 1 83.38 114 GLN A C 1
ATOM 882 O O . GLN A 1 114 ? 17.797 -8.945 -3.824 1 83.38 114 GLN A O 1
ATOM 887 N N . THR A 1 115 ? 15.812 -9.789 -3.398 1 85.31 115 THR A N 1
ATOM 888 C CA . THR A 1 115 ? 15.219 -8.867 -4.359 1 85.31 115 THR A CA 1
ATOM 889 C C . THR A 1 115 ? 14.75 -7.594 -3.668 1 85.31 115 THR A C 1
ATOM 891 O O . THR A 1 115 ? 14.594 -6.555 -4.309 1 85.31 115 THR A O 1
ATOM 894 N N . GLY A 1 116 ? 14.531 -7.66 -2.426 1 85.19 116 GLY A N 1
ATOM 895 C CA . GLY A 1 116 ? 14.008 -6.52 -1.695 1 85.19 116 GLY A CA 1
ATOM 896 C C . GLY A 1 116 ? 15.047 -5.828 -0.835 1 85.19 116 GLY A C 1
ATOM 897 O O . GLY A 1 116 ? 14.805 -4.742 -0.308 1 85.19 116 GLY A O 1
ATOM 898 N N . SER A 1 117 ? 16.219 -6.445 -0.695 1 83.69 117 SER A N 1
ATOM 899 C CA . SER A 1 117 ? 17.266 -5.918 0.184 1 83.69 117 SER A CA 1
ATOM 900 C C . SER A 1 117 ? 17.734 -4.551 -0.284 1 83.69 117 SER A C 1
ATOM 902 O O . SER A 1 117 ? 17.875 -4.312 -1.485 1 83.69 117 SER A O 1
ATOM 904 N N . TRP A 1 118 ? 17.938 -3.66 0.761 1 81.75 118 TRP A N 1
ATOM 905 C CA . TRP A 1 118 ? 18.469 -2.32 0.521 1 81.75 118 TRP A CA 1
ATOM 906 C C . TRP A 1 118 ? 17.578 -1.556 -0.457 1 81.75 118 TRP A C 1
ATOM 908 O O . TRP A 1 118 ? 18.062 -0.692 -1.194 1 81.75 118 TRP A O 1
ATOM 918 N N . GLY A 1 119 ? 16.375 -1.958 -0.488 1 81.69 119 GLY A N 1
ATOM 919 C CA . GLY A 1 119 ? 15.445 -1.266 -1.364 1 81.69 119 GLY A CA 1
ATOM 920 C C . GLY A 1 119 ? 15.727 -1.494 -2.836 1 81.69 119 GLY A C 1
ATOM 921 O O . GLY A 1 119 ? 15.43 -0.64 -3.672 1 81.69 119 GLY A O 1
ATOM 922 N N . ALA A 1 120 ? 16.203 -2.617 -3.244 1 87 120 ALA A N 1
ATOM 923 C CA . ALA A 1 120 ? 16.641 -2.939 -4.598 1 87 120 ALA A CA 1
ATOM 924 C C . ALA A 1 120 ? 15.469 -2.986 -5.562 1 87 120 ALA A C 1
ATOM 926 O O . ALA A 1 120 ? 15.602 -2.617 -6.734 1 87 120 ALA A O 1
ATOM 927 N N . SER A 1 121 ? 14.367 -3.428 -5.039 1 90.94 121 SER A N 1
ATOM 928 C CA . SER A 1 121 ? 13.211 -3.5 -5.926 1 90.94 121 SER A CA 1
ATOM 929 C C . SER A 1 121 ? 11.906 -3.377 -5.145 1 90.94 121 SER A C 1
ATOM 931 O O . SER A 1 121 ? 11.867 -3.641 -3.941 1 90.94 121 SER A O 1
ATOM 933 N N . LYS A 1 122 ? 10.914 -2.924 -5.824 1 92.62 122 LYS A N 1
ATOM 934 C CA . LYS A 1 122 ? 9.547 -2.836 -5.324 1 92.62 122 LYS A CA 1
ATOM 935 C C . LYS A 1 122 ? 8.562 -3.459 -6.309 1 92.62 122 LYS A C 1
ATOM 937 O O . LYS A 1 122 ? 8.672 -3.256 -7.52 1 92.62 122 LYS A O 1
ATOM 942 N N . ILE A 1 123 ? 7.648 -4.23 -5.785 1 95.75 123 ILE A N 1
ATOM 943 C CA . ILE A 1 123 ? 6.617 -4.812 -6.637 1 95.75 123 ILE A CA 1
ATOM 944 C C . ILE A 1 123 ? 5.547 -3.768 -6.938 1 95.75 123 ILE A C 1
ATOM 946 O O . ILE A 1 123 ? 5.023 -3.125 -6.023 1 95.75 123 ILE A O 1
ATOM 950 N N . GLY A 1 124 ? 5.309 -3.564 -8.227 1 96.12 124 GLY A N 1
ATOM 951 C CA . GLY A 1 124 ? 4.246 -2.676 -8.672 1 96.12 124 GLY A CA 1
ATOM 952 C C . GLY A 1 124 ? 2.902 -3.367 -8.797 1 96.12 124 GLY A C 1
ATOM 953 O O . GLY A 1 124 ? 2.557 -4.219 -7.973 1 96.12 124 GLY A O 1
ATOM 954 N N . ARG A 1 125 ? 2.162 -2.98 -9.773 1 96.31 125 ARG A N 1
ATOM 955 C CA . ARG A 1 125 ? 0.838 -3.557 -9.984 1 96.31 125 ARG A CA 1
ATOM 956 C C . ARG A 1 125 ? 0.931 -5.051 -10.273 1 96.31 125 ARG A C 1
ATOM 958 O O . ARG A 1 125 ? 1.843 -5.5 -10.969 1 96.31 125 ARG A O 1
ATOM 965 N N . VAL A 1 126 ? 0.097 -5.77 -9.703 1 97.94 126 VAL A N 1
ATOM 966 C CA . VAL A 1 126 ? -0.055 -7.203 -9.93 1 97.94 126 VAL A CA 1
ATOM 967 C C . VAL A 1 126 ? -1.442 -7.492 -10.492 1 97.94 126 VAL A C 1
ATOM 969 O O . VAL A 1 126 ? -2.455 -7.223 -9.844 1 97.94 126 VAL A O 1
ATOM 972 N N . THR A 1 127 ? -1.494 -8.023 -11.734 1 97.88 127 THR A N 1
ATOM 973 C CA . THR A 1 127 ? -2.773 -8.25 -12.398 1 97.88 127 THR A CA 1
ATOM 974 C C . THR A 1 127 ? -2.846 -9.664 -12.969 1 97.88 127 THR A C 1
ATOM 976 O O . THR A 1 127 ? -1.823 -10.336 -13.094 1 97.88 127 THR A O 1
ATOM 979 N N . GLN A 1 128 ? -4.051 -10.07 -13.172 1 98 128 GLN A N 1
ATOM 980 C CA . GLN A 1 128 ? -4.344 -11.336 -13.828 1 98 128 GLN A CA 1
ATOM 981 C C . GLN A 1 128 ? -5.477 -11.18 -14.844 1 98 128 GLN A C 1
ATOM 983 O O . GLN A 1 128 ? -6.418 -10.422 -14.617 1 98 128 GLN A O 1
ATOM 988 N N . THR A 1 129 ? -5.34 -11.891 -15.891 1 98.38 129 THR A N 1
ATOM 989 C CA . THR A 1 129 ? -6.426 -12.031 -16.859 1 98.38 129 THR A CA 1
ATOM 990 C C . THR A 1 129 ? -6.758 -13.5 -17.094 1 98.38 129 THR A C 1
ATOM 992 O O . THR A 1 129 ? -5.883 -14.289 -17.438 1 98.38 129 THR A O 1
ATOM 995 N N . LEU A 1 130 ? -7.973 -13.883 -16.844 1 98.12 130 LEU A N 1
ATOM 996 C CA . LEU A 1 130 ? -8.461 -15.234 -17.078 1 98.12 130 LEU A CA 1
ATOM 997 C C . LEU A 1 130 ? -9.336 -15.289 -18.328 1 98.12 130 LEU A C 1
ATOM 999 O O . LEU A 1 130 ? -10.211 -14.438 -18.516 1 98.12 130 LEU A O 1
ATOM 1003 N N . ASP A 1 131 ? -9.023 -16.141 -19.172 1 97.56 131 ASP A N 1
ATOM 1004 C CA . ASP A 1 131 ? -9.828 -16.453 -20.344 1 97.56 131 ASP A CA 1
ATOM 1005 C C . ASP A 1 131 ? -10.312 -17.906 -20.297 1 97.56 131 ASP A C 1
ATOM 1007 O O . ASP A 1 131 ? -9.609 -18.812 -20.75 1 97.56 131 ASP A O 1
ATOM 1011 N N . LEU A 1 132 ? -11.547 -18.047 -19.75 1 96.44 132 LEU A N 1
ATOM 1012 C CA . LEU A 1 132 ? -12.078 -19.391 -19.531 1 96.44 132 LEU A CA 1
ATOM 1013 C C . LEU A 1 132 ? -13.305 -19.641 -20.406 1 96.44 132 LEU A C 1
ATOM 1015 O O . LEU A 1 132 ? -14.086 -18.719 -20.656 1 96.44 132 LEU A O 1
ATOM 1019 N N . ILE A 1 133 ? -13.461 -20.812 -20.906 1 91 133 ILE A N 1
ATOM 1020 C CA . ILE A 1 133 ? -14.609 -21.25 -21.688 1 91 133 ILE A CA 1
ATOM 1021 C C . ILE A 1 133 ? -15.273 -22.438 -21.016 1 91 133 ILE A C 1
ATOM 1023 O O . ILE A 1 133 ? -14.602 -23.25 -20.375 1 91 133 ILE A O 1
ATOM 1027 N N . ASP A 1 134 ? -16.578 -22.438 -21.125 1 82.38 134 ASP A N 1
ATOM 1028 C CA . ASP A 1 134 ? -17.344 -23.547 -20.547 1 82.38 134 ASP A CA 1
ATOM 1029 C C . ASP A 1 134 ? -17 -24.875 -21.219 1 82.38 134 ASP A C 1
ATOM 1031 O O . ASP A 1 134 ? -16.656 -24.891 -22.406 1 82.38 134 ASP A O 1
ATOM 1035 N N . SER A 1 135 ? -16.781 -25.891 -20.484 1 69.44 135 SER A N 1
ATOM 1036 C CA . SER A 1 135 ? -16.641 -27.203 -21.109 1 69.44 135 SER A CA 1
ATOM 1037 C C . SER A 1 135 ? -17.922 -27.641 -21.781 1 69.44 135 SER A C 1
ATOM 1039 O O . SER A 1 135 ? -19 -27.594 -21.172 1 69.44 135 SER A O 1
ATOM 1041 N N . VAL A 1 136 ? -18.297 -27.141 -22.953 1 54.22 136 VAL A N 1
ATOM 1042 C CA . VAL A 1 136 ? -19.5 -27.656 -23.609 1 54.22 136 VAL A CA 1
ATOM 1043 C C . VAL A 1 136 ? -19.516 -29.188 -23.531 1 54.22 136 VAL A C 1
ATOM 1045 O O . VAL A 1 136 ? -18.531 -29.844 -23.875 1 54.22 136 VAL A O 1
ATOM 1048 N N . PRO A 1 137 ? -20.422 -29.688 -22.828 1 48.94 137 PRO A N 1
ATOM 1049 C CA . PRO A 1 137 ? -20.547 -31.141 -23 1 48.94 137 PRO A CA 1
ATOM 1050 C C . PRO A 1 137 ? -20.594 -31.547 -24.469 1 48.94 137 PRO A C 1
ATOM 1052 O O . PRO A 1 137 ? -21.078 -30.781 -25.312 1 48.94 137 PRO A O 1
ATOM 1055 N N . PRO A 1 138 ? -19.75 -32.344 -24.984 1 40.62 138 PRO A N 1
ATOM 1056 C CA . PRO A 1 138 ? -19.953 -32.781 -26.359 1 40.62 138 PRO A CA 1
ATOM 1057 C C . PRO A 1 138 ? -21.422 -33.031 -26.688 1 40.62 138 PRO A C 1
ATOM 1059 O O . PRO A 1 138 ? -22.156 -33.562 -25.859 1 40.62 138 PRO A O 1
ATOM 1062 N N . SER A 1 139 ? -22.031 -32.188 -27.422 1 37.97 139 SER A N 1
ATOM 1063 C CA . SER A 1 139 ? -23.344 -32.562 -27.922 1 37.97 139 SER A CA 1
ATOM 1064 C C . SER A 1 139 ? -23.391 -34.031 -28.344 1 37.97 139 SER A C 1
ATOM 1066 O O . SER A 1 139 ? -22.547 -34.5 -29.141 1 37.97 139 SER A O 1
ATOM 1068 N N . ILE A 1 140 ? -23.859 -34.969 -27.547 1 38.66 140 ILE A N 1
ATOM 1069 C CA . ILE A 1 140 ? -24.188 -36.281 -28.047 1 38.66 140 ILE A CA 1
ATOM 1070 C C . ILE A 1 140 ? -24.969 -36.156 -29.344 1 38.66 140 ILE A C 1
ATOM 1072 O O . ILE A 1 140 ? -26.109 -35.688 -29.359 1 38.66 140 ILE A O 1
ATOM 1076 N N . GLU A 1 141 ? -24.422 -35.812 -30.469 1 35.06 141 GLU A N 1
ATOM 1077 C CA . GLU A 1 141 ? -25.141 -36.094 -31.703 1 35.06 141 GLU A CA 1
ATOM 1078 C C . GLU A 1 141 ? -25.656 -37.531 -31.703 1 35.06 141 GLU A C 1
ATOM 1080 O O . GLU A 1 141 ? -24.984 -38.438 -31.234 1 35.06 141 GLU A O 1
ATOM 1085 N N . GLY A 1 142 ? -26.984 -37.781 -31.719 1 34.53 142 GLY A N 1
ATOM 1086 C CA . GLY A 1 142 ? -27.719 -39 -31.938 1 34.53 142 GLY A CA 1
ATOM 1087 C C . GLY A 1 142 ? -27.125 -39.875 -33.031 1 34.53 142 GLY A C 1
ATOM 1088 O O . GLY A 1 142 ? -27.297 -39.594 -34.219 1 34.53 142 GLY A O 1
ATOM 1089 N N . GLY A 1 143 ? -25.859 -40.25 -32.938 1 29.55 143 GLY A N 1
ATOM 1090 C CA . GLY A 1 143 ? -25.469 -41.25 -33.938 1 29.55 143 GLY A CA 1
ATOM 1091 C C . GLY A 1 143 ? -26.453 -42.406 -34.031 1 29.55 143 GLY A C 1
ATOM 1092 O O . GLY A 1 143 ? -27.031 -42.812 -33.031 1 29.55 143 GLY A O 1
ATOM 1093 N N . ASP A 1 144 ? -27.125 -42.562 -35.156 1 28.73 144 ASP A N 1
ATOM 1094 C CA . ASP A 1 144 ? -27.797 -43.781 -35.625 1 28.73 144 ASP A CA 1
ATOM 1095 C C . ASP A 1 144 ? -26.953 -45.031 -35.344 1 28.73 144 ASP A C 1
ATOM 1097 O O . ASP A 1 144 ? -25.734 -44.969 -35.312 1 28.73 144 ASP A O 1
ATOM 1101 N N . ALA A 1 145 ? -27.547 -46.094 -34.75 1 29.86 145 ALA A N 1
ATOM 1102 C CA . ALA A 1 145 ? -27.266 -47.406 -34.156 1 29.86 145 ALA A CA 1
ATOM 1103 C C . ALA A 1 145 ? -26.375 -48.25 -35.094 1 29.86 145 ALA A C 1
ATOM 1105 O O . ALA A 1 145 ? -26.125 -49.406 -34.844 1 29.86 145 ALA A O 1
ATOM 1106 N N . THR A 1 146 ? -25.953 -47.844 -36.312 1 25.59 146 THR A N 1
ATOM 1107 C CA . THR A 1 146 ? -25.609 -49 -37.125 1 25.59 146 THR A CA 1
ATOM 1108 C C . THR A 1 146 ? -24.281 -49.594 -36.656 1 25.59 146 THR A C 1
ATOM 1110 O O . THR A 1 146 ? -23.234 -48.938 -36.719 1 25.59 146 THR A O 1
ATOM 1113 N N . ALA A 1 147 ? -24.281 -50.531 -35.656 1 25.69 147 ALA A N 1
ATOM 1114 C CA . ALA A 1 147 ? -23.281 -51.375 -35 1 25.69 147 ALA A CA 1
ATOM 1115 C C . ALA A 1 147 ? -22.484 -52.188 -36.031 1 25.69 147 ALA A C 1
ATOM 1117 O O . ALA A 1 147 ? -23.016 -53.031 -36.719 1 25.69 147 ALA A O 1
ATOM 1118 N N . THR A 1 148 ? -21.625 -51.531 -36.812 1 23.38 148 THR A N 1
ATOM 1119 C CA . THR A 1 148 ? -21 -52.594 -37.562 1 23.38 148 THR A CA 1
ATOM 1120 C C . THR A 1 148 ? -20.266 -53.562 -36.656 1 23.38 148 THR A C 1
ATOM 1122 O O . THR A 1 148 ? -19.719 -53.156 -35.625 1 23.38 148 THR A O 1
ATOM 1125 N N . PRO A 1 149 ? -20.266 -54.875 -36.812 1 23.48 149 PRO A N 1
ATOM 1126 C CA . PRO A 1 149 ? -19.906 -56.125 -36.125 1 23.48 149 PRO A CA 1
ATOM 1127 C C . PRO A 1 149 ? -18.406 -56.219 -35.844 1 23.48 149 PRO A C 1
ATOM 1129 O O . PRO A 1 149 ? -17.609 -56.375 -36.75 1 23.48 149 PRO A O 1
ATOM 1132 N N . ALA A 1 150 ? -17.719 -55.125 -35.406 1 21.64 150 ALA A N 1
ATOM 1133 C CA . ALA A 1 150 ? -16.312 -55.531 -35.5 1 21.64 150 ALA A CA 1
ATOM 1134 C C . ALA A 1 150 ? -16.047 -56.781 -34.719 1 21.64 150 ALA A C 1
ATOM 1136 O O . ALA A 1 150 ? -16.625 -57 -33.625 1 21.64 150 ALA A O 1
ATOM 1137 N N . ALA A 1 151 ? -15.242 -57.75 -35.219 1 22.94 151 ALA A N 1
ATOM 1138 C CA . ALA A 1 151 ? -14.688 -59.094 -34.969 1 22.94 151 ALA A CA 1
ATOM 1139 C C . ALA A 1 151 ? -13.906 -59.125 -33.688 1 22.94 151 ALA A C 1
ATOM 1141 O O . ALA A 1 151 ? -13.297 -58.156 -33.281 1 22.94 151 ALA A O 1
ATOM 1142 N N . GLU A 1 152 ? -14.055 -60.156 -32.812 1 21.25 152 GLU A N 1
ATOM 1143 C CA . GLU A 1 152 ? -13.625 -60.719 -31.531 1 21.25 152 GLU A CA 1
ATOM 1144 C C . GLU A 1 152 ? -12.117 -60.906 -31.484 1 21.25 152 GLU A C 1
ATOM 1146 O O . GLU A 1 152 ? -11.594 -61.938 -31.953 1 21.25 152 GLU A O 1
ATOM 1151 N N . ALA A 1 153 ? -11.195 -60.062 -32.031 1 19.45 153 ALA A N 1
ATOM 1152 C CA . ALA A 1 153 ? -9.859 -60.656 -32.062 1 19.45 153 ALA A CA 1
ATOM 1153 C C . ALA A 1 153 ? -9.375 -60.969 -30.641 1 19.45 153 ALA A C 1
ATOM 1155 O O . ALA A 1 153 ? -9.602 -60.219 -29.719 1 19.45 153 ALA A O 1
ATOM 1156 N N . GLU A 1 154 ? -8.875 -62.125 -30.312 1 19.88 154 GLU A N 1
ATOM 1157 C CA . GLU A 1 154 ? -8.359 -63.031 -29.266 1 19.88 154 GLU A CA 1
ATOM 1158 C C . GLU A 1 154 ? -7.098 -62.469 -28.625 1 19.88 154 GLU A C 1
ATOM 1160 O O . GLU A 1 154 ? -6.008 -62.562 -29.203 1 19.88 154 GLU A O 1
ATOM 1165 N N . ALA A 1 155 ? -6.844 -61.156 -28.438 1 19.61 155 ALA A N 1
ATOM 1166 C CA . ALA A 1 155 ? -5.449 -60.906 -28.094 1 19.61 155 ALA A CA 1
ATOM 1167 C C . ALA A 1 155 ? -5.07 -61.625 -26.797 1 19.61 155 ALA A C 1
ATOM 1169 O O . ALA A 1 155 ? -5.82 -61.562 -25.828 1 19.61 155 ALA A O 1
ATOM 1170 N N . ALA A 1 156 ? -4.008 -62.438 -26.734 1 20.47 156 ALA A N 1
ATOM 1171 C CA . ALA A 1 156 ? -3.219 -63.312 -25.859 1 20.47 156 ALA A CA 1
ATOM 1172 C C . ALA A 1 156 ? -2.711 -62.562 -24.641 1 20.47 156 ALA A C 1
ATOM 1174 O O . ALA A 1 156 ? -2.146 -61.469 -24.766 1 20.47 156 ALA A O 1
ATOM 1175 N N . ALA A 1 157 ? -3.064 -62.844 -23.297 1 19.25 157 ALA A N 1
ATOM 1176 C CA . ALA A 1 157 ? -2.932 -62.469 -21.906 1 19.25 157 ALA A CA 1
ATOM 1177 C C . ALA A 1 157 ? -1.474 -62.531 -21.453 1 19.25 157 ALA A C 1
ATOM 1179 O O . ALA A 1 157 ? -1.179 -62.938 -20.328 1 19.25 157 ALA A O 1
ATOM 1180 N N . ALA A 1 158 ? -0.445 -62.5 -22.234 1 19.77 158 ALA A N 1
ATOM 1181 C CA . ALA A 1 158 ? 0.708 -63.062 -21.547 1 19.77 158 ALA A CA 1
ATOM 1182 C C . ALA A 1 158 ? 1.015 -62.312 -20.266 1 19.77 158 ALA A C 1
ATOM 1184 O O . ALA A 1 158 ? 0.569 -61.188 -20.078 1 19.77 158 ALA A O 1
ATOM 1185 N N . GLY A 1 159 ? 2.254 -62.531 -19.609 1 20.91 159 GLY A N 1
ATOM 1186 C CA . GLY A 1 159 ? 2.855 -62.688 -18.297 1 20.91 159 GLY A CA 1
ATOM 1187 C C . GLY A 1 159 ? 3.078 -61.406 -17.562 1 20.91 159 GLY A C 1
ATOM 1188 O O . GLY A 1 159 ? 3.406 -60.375 -18.188 1 20.91 159 GLY A O 1
ATOM 1189 N N . ALA A 1 160 ? 2.619 -61.219 -16.266 1 21.3 160 ALA A N 1
ATOM 1190 C CA . ALA A 1 160 ? 2.414 -60.312 -15.141 1 21.3 160 ALA A CA 1
ATOM 1191 C C . ALA A 1 160 ? 3.744 -59.812 -14.602 1 21.3 160 ALA A C 1
ATOM 1193 O O . ALA A 1 160 ? 3.846 -59.438 -13.422 1 21.3 160 ALA A O 1
ATOM 1194 N N . ILE A 1 161 ? 4.863 -59.719 -15.328 1 21.77 161 ILE A N 1
ATOM 1195 C CA . ILE A 1 161 ? 5.961 -59.531 -14.391 1 21.77 161 ILE A CA 1
ATOM 1196 C C . ILE A 1 161 ? 5.754 -58.188 -13.641 1 21.77 161 ILE A C 1
ATOM 1198 O O . ILE A 1 161 ? 5.352 -57.188 -14.234 1 21.77 161 ILE A O 1
ATOM 1202 N N . GLU A 1 162 ? 5.645 -58.125 -12.242 1 21.38 162 GLU A N 1
ATOM 1203 C CA . GLU A 1 162 ? 5.258 -57.312 -11.102 1 21.38 162 GLU A CA 1
ATOM 1204 C C . GLU A 1 162 ? 6.074 -56 -11.055 1 21.38 162 GLU A C 1
ATOM 1206 O O . GLU A 1 162 ? 5.621 -55 -10.508 1 21.38 162 GLU A O 1
ATOM 1211 N N . GLY A 1 163 ? 7.363 -55.969 -11.172 1 21.75 163 GLY A N 1
ATOM 1212 C CA . GLY A 1 163 ? 8.188 -55.25 -10.211 1 21.75 163 GLY A CA 1
ATOM 1213 C C . GLY A 1 163 ? 8.148 -53.719 -10.406 1 21.75 163 GLY A C 1
ATOM 1214 O O . GLY A 1 163 ? 8.68 -52.969 -9.586 1 21.75 163 GLY A O 1
ATOM 1215 N N . SER A 1 164 ? 8.141 -53.25 -11.617 1 22.47 164 SER A N 1
ATOM 1216 C CA . SER A 1 164 ? 8.859 -52 -11.812 1 22.47 164 SER A CA 1
ATOM 1217 C C . SER A 1 164 ? 8.109 -50.812 -11.188 1 22.47 164 SER A C 1
ATOM 1219 O O . SER A 1 164 ? 6.883 -50.75 -11.266 1 22.47 164 SER A O 1
ATOM 1221 N N . ASP A 1 165 ? 8.703 -50.125 -10.18 1 26.81 165 ASP A N 1
ATOM 1222 C CA . ASP A 1 165 ? 8.281 -49 -9.344 1 26.81 165 ASP A CA 1
ATOM 1223 C C . ASP A 1 165 ? 7.648 -47.875 -10.188 1 26.81 165 ASP A C 1
ATOM 1225 O O . ASP A 1 165 ? 8.305 -47.312 -11.062 1 26.81 165 ASP A O 1
ATOM 1229 N N . LYS A 1 166 ? 6.418 -47.906 -10.492 1 27.66 166 LYS A N 1
ATOM 1230 C CA . LYS A 1 166 ? 5.516 -47.062 -11.281 1 27.66 166 LYS A CA 1
ATOM 1231 C C . LYS A 1 166 ? 5.559 -45.625 -10.805 1 27.66 166 LYS A C 1
ATOM 1233 O O . LYS A 1 166 ? 5.16 -45.312 -9.68 1 27.66 166 LYS A O 1
ATOM 1238 N N . ALA A 1 167 ? 6.559 -44.938 -11.242 1 31.12 167 ALA A N 1
ATOM 1239 C CA . ALA A 1 167 ? 6.52 -43.5 -11.18 1 31.12 167 ALA A CA 1
ATOM 1240 C C . ALA A 1 167 ? 5.148 -42.969 -11.586 1 31.12 167 ALA A C 1
ATOM 1242 O O . ALA A 1 167 ? 4.59 -43.375 -12.602 1 31.12 167 ALA A O 1
ATOM 1243 N N . GLY A 1 168 ? 4.289 -42.531 -10.633 1 28.39 168 GLY A N 1
ATOM 1244 C CA . GLY A 1 168 ? 2.938 -42 -10.719 1 28.39 168 GLY A CA 1
ATOM 1245 C C . GLY A 1 168 ? 2.721 -41.094 -11.93 1 28.39 168 GLY A C 1
ATOM 1246 O O . GLY A 1 168 ? 3.285 -40.031 -12.016 1 28.39 168 GLY A O 1
ATOM 1247 N N . VAL A 1 169 ? 2.57 -41.688 -13.125 1 29.95 169 VAL A N 1
ATOM 1248 C CA . VAL A 1 169 ? 1.973 -40.938 -14.227 1 29.95 169 VAL A CA 1
ATOM 1249 C C . VAL A 1 169 ? 0.661 -40.281 -13.766 1 29.95 169 VAL A C 1
ATOM 1251 O O . VAL A 1 169 ? -0.244 -41 -13.305 1 29.95 169 VAL A O 1
ATOM 1254 N N . VAL A 1 170 ? 0.656 -39.094 -13.219 1 32.25 170 VAL A N 1
ATOM 1255 C CA . VAL A 1 170 ? -0.604 -38.375 -13.117 1 32.25 170 VAL A CA 1
ATOM 1256 C C . VAL A 1 170 ? -1.419 -38.562 -14.391 1 32.25 170 VAL A C 1
ATOM 1258 O O . VAL A 1 170 ? -0.983 -38.188 -15.484 1 32.25 170 VAL A O 1
ATOM 1261 N N . GLU A 1 171 ? -2.105 -39.625 -14.578 1 34.03 171 GLU A N 1
ATOM 1262 C CA . GLU A 1 171 ? -3.217 -39.625 -15.523 1 34.03 171 GLU A CA 1
ATOM 1263 C C . GLU A 1 171 ? -3.932 -38.281 -15.547 1 34.03 171 GLU A C 1
ATOM 1265 O O . GLU A 1 171 ? -4.289 -37.75 -14.5 1 34.03 171 GLU A O 1
ATOM 1270 N N . ASP A 1 172 ? -3.689 -37.344 -16.469 1 36.41 172 ASP A N 1
ATOM 1271 C CA . ASP A 1 172 ? -4.465 -36.156 -16.844 1 36.41 172 ASP A CA 1
ATOM 1272 C C . ASP A 1 172 ? -5.965 -36.438 -16.75 1 36.41 172 ASP A C 1
ATOM 1274 O O . ASP A 1 172 ? -6.672 -36.438 -17.766 1 36.41 172 ASP A O 1
ATOM 1278 N N . ASN A 1 173 ? -6.379 -37.5 -16.125 1 38.31 173 ASN A N 1
ATOM 1279 C CA . ASN A 1 173 ? -7.824 -37.625 -15.969 1 38.31 173 ASN A CA 1
ATOM 1280 C C . ASN A 1 173 ? -8.43 -36.375 -15.305 1 38.31 173 ASN A C 1
ATOM 1282 O O . ASN A 1 173 ? -8.969 -36.469 -14.195 1 38.31 173 ASN A O 1
ATOM 1286 N N . THR A 1 174 ? -7.777 -35.25 -15.312 1 42.88 174 THR A N 1
ATOM 1287 C CA . THR A 1 174 ? -8.469 -34.094 -14.734 1 42.88 174 THR A CA 1
ATOM 1288 C C . THR A 1 174 ? -9.859 -33.938 -15.344 1 42.88 174 THR A C 1
ATOM 1290 O O . THR A 1 174 ? -9.984 -33.625 -16.531 1 42.88 174 THR A O 1
ATOM 1293 N N . ASP A 1 175 ? -10.797 -34.719 -15.094 1 44.88 175 ASP A N 1
ATOM 1294 C CA . ASP A 1 175 ? -12.195 -34.375 -15.352 1 44.88 175 ASP A CA 1
ATOM 1295 C C . ASP A 1 175 ? -12.438 -32.875 -15.305 1 44.88 175 ASP A C 1
ATOM 1297 O O . ASP A 1 175 ? -12.484 -32.281 -14.227 1 44.88 175 ASP A O 1
ATOM 1301 N N . VAL A 1 176 ? -11.945 -32.125 -16.312 1 57.5 176 VAL A N 1
ATOM 1302 C CA . VAL A 1 176 ? -12.07 -30.688 -16.578 1 57.5 176 VAL A CA 1
ATOM 1303 C C . VAL A 1 176 ? -13.523 -30.344 -16.891 1 57.5 176 VAL A C 1
ATOM 1305 O O . VAL A 1 176 ? -13.82 -29.703 -17.891 1 57.5 176 VAL A O 1
ATOM 1308 N N . SER A 1 177 ? -14.461 -30.922 -16.125 1 63.03 177 SER A N 1
ATOM 1309 C CA . SER A 1 177 ? -15.875 -30.672 -16.422 1 63.03 177 SER A CA 1
ATOM 1310 C C . SER A 1 177 ? -16.25 -29.234 -16.094 1 63.03 177 SER A C 1
ATOM 1312 O O . SER A 1 177 ? -17.234 -28.719 -16.641 1 63.03 177 SER A O 1
ATOM 1314 N N . GLY A 1 178 ? -15.477 -28.453 -15.398 1 76.12 178 GLY A N 1
ATOM 1315 C CA . GLY A 1 178 ? -15.961 -27.156 -14.938 1 76.12 178 GLY A CA 1
ATOM 1316 C C . GLY A 1 178 ? -15.562 -26.016 -15.836 1 76.12 178 GLY A C 1
ATOM 1317 O O . GLY A 1 178 ? -15.945 -24.859 -15.594 1 76.12 178 GLY A O 1
ATOM 1318 N N . GLY A 1 179 ? -14.727 -26.203 -16.906 1 85.81 179 GLY A N 1
ATOM 1319 C CA . GLY A 1 179 ? -14.227 -25.172 -17.812 1 85.81 179 GLY A CA 1
ATOM 1320 C C . GLY A 1 179 ? -12.711 -25.094 -17.844 1 85.81 179 GLY A C 1
ATOM 1321 O O . GLY A 1 179 ? -12.039 -25.625 -16.953 1 85.81 179 GLY A O 1
ATOM 1322 N N . SER A 1 180 ? -12.203 -24.688 -18.969 1 92.12 180 SER A N 1
ATOM 1323 C CA . SER A 1 180 ? -10.758 -24.562 -19.141 1 92.12 180 SER A CA 1
ATOM 1324 C C . SER A 1 180 ? -10.406 -23.375 -20.016 1 92.12 180 SER A C 1
ATOM 1326 O O . SER A 1 180 ? -11.273 -22.812 -20.688 1 92.12 180 SER A O 1
ATOM 1328 N N . GLY A 1 181 ? -9.195 -22.953 -19.875 1 96.56 181 GLY A N 1
ATOM 1329 C CA . GLY A 1 181 ? -8.664 -21.844 -20.656 1 96.56 181 GLY A CA 1
ATOM 1330 C C . GLY A 1 181 ? -7.254 -21.453 -20.234 1 96.56 181 GLY A C 1
ATOM 1331 O O . GLY A 1 181 ? -6.379 -22.297 -20.109 1 96.56 181 GLY A O 1
ATOM 1332 N N . SER A 1 182 ? -7.125 -20.141 -20.156 1 98.06 182 SER A N 1
ATOM 1333 C CA . SER A 1 182 ? -5.785 -19.656 -19.844 1 98.06 182 SER A CA 1
ATOM 1334 C C . SER A 1 182 ? -5.828 -18.531 -18.812 1 98.06 182 SER A C 1
ATOM 1336 O O . SER A 1 182 ? -6.855 -17.875 -18.656 1 98.06 182 SER A O 1
ATOM 1338 N N . LEU A 1 183 ? -4.766 -18.422 -18.062 1 98.44 183 LEU A N 1
ATOM 1339 C CA . LEU A 1 183 ? -4.523 -17.297 -17.156 1 98.44 183 LEU A CA 1
ATOM 1340 C C . LEU A 1 183 ? -3.188 -16.641 -17.469 1 98.44 183 LEU A C 1
ATOM 1342 O O . LEU A 1 183 ? -2.182 -17.328 -17.672 1 98.44 183 LEU A O 1
ATOM 1346 N N . GLU A 1 184 ? -3.186 -15.375 -17.625 1 98.5 184 GLU A N 1
ATOM 1347 C CA . GLU A 1 184 ? -1.957 -14.594 -17.688 1 98.5 184 GLU A CA 1
ATOM 1348 C C . GLU A 1 184 ? -1.82 -13.664 -16.484 1 98.5 184 GLU A C 1
ATOM 1350 O O . GLU A 1 184 ? -2.705 -12.852 -16.219 1 98.5 184 GLU A O 1
ATOM 1355 N N . SER A 1 185 ? -0.754 -13.828 -15.766 1 98.44 185 SER A N 1
ATOM 1356 C CA . SER A 1 185 ? -0.416 -12.984 -14.625 1 98.44 185 SER A CA 1
ATOM 1357 C C . SER A 1 185 ? 0.696 -12.008 -14.977 1 98.44 185 SER A C 1
ATOM 1359 O O . SER A 1 185 ? 1.676 -12.375 -15.625 1 98.44 185 SER A O 1
ATOM 1361 N N . GLU A 1 186 ? 0.522 -10.82 -14.586 1 97.88 186 GLU A N 1
ATOM 1362 C CA . GLU A 1 186 ? 1.529 -9.781 -14.789 1 97.88 186 GLU A CA 1
ATOM 1363 C C . GLU A 1 186 ? 1.947 -9.148 -13.469 1 97.88 186 GLU A C 1
ATOM 1365 O O . GLU A 1 186 ? 1.1 -8.711 -12.688 1 97.88 186 GLU A O 1
ATOM 1370 N N . VAL A 1 187 ? 3.221 -9.133 -13.195 1 97.69 187 VAL A N 1
ATOM 1371 C CA . VAL A 1 187 ? 3.797 -8.523 -12 1 97.69 187 VAL A CA 1
ATOM 1372 C C . VAL A 1 187 ? 4.809 -7.453 -12.406 1 97.69 187 VAL A C 1
ATOM 1374 O O . VAL A 1 187 ? 5.855 -7.762 -12.977 1 97.69 187 VAL A O 1
ATOM 1377 N N . ASP A 1 188 ? 4.496 -6.203 -12.109 1 96.44 188 ASP A N 1
ATOM 1378 C CA . ASP A 1 188 ? 5.434 -5.113 -12.359 1 96.44 188 ASP A CA 1
ATOM 1379 C C . ASP A 1 188 ? 6.52 -5.062 -11.289 1 96.44 188 ASP A C 1
ATOM 1381 O O . ASP A 1 188 ? 6.246 -5.285 -10.109 1 96.44 188 ASP A O 1
ATOM 1385 N N . LEU A 1 189 ? 7.684 -4.762 -11.742 1 94.88 189 LEU A N 1
ATOM 1386 C CA . LEU A 1 189 ? 8.828 -4.539 -10.859 1 94.88 189 LEU A CA 1
ATOM 1387 C C . LEU A 1 189 ? 9.43 -3.154 -11.086 1 94.88 189 LEU A C 1
ATOM 1389 O O . LEU A 1 189 ? 9.609 -2.734 -12.234 1 94.88 189 LEU A O 1
ATOM 1393 N N . ILE A 1 190 ? 9.617 -2.441 -10.078 1 93.69 190 ILE A N 1
ATOM 1394 C CA . ILE A 1 190 ? 10.375 -1.194 -10.07 1 93.69 190 ILE A CA 1
ATOM 1395 C C . ILE A 1 190 ? 11.719 -1.414 -9.398 1 93.69 190 ILE A C 1
ATOM 1397 O O . ILE A 1 190 ? 11.781 -1.783 -8.219 1 93.69 190 ILE A O 1
ATOM 1401 N N . ILE A 1 191 ? 12.75 -1.185 -10.094 1 92.31 191 ILE A N 1
ATOM 1402 C CA . ILE A 1 191 ? 14.094 -1.541 -9.648 1 92.31 191 ILE A CA 1
ATOM 1403 C C . ILE A 1 191 ? 14.867 -0.277 -9.273 1 92.31 191 ILE A C 1
ATOM 1405 O O . ILE A 1 191 ? 14.852 0.709 -10.016 1 92.31 191 ILE A O 1
ATOM 1409 N N . LEU A 1 192 ? 15.531 -0.328 -8.156 1 89.88 192 LEU A N 1
ATOM 1410 C CA . LEU A 1 192 ? 16.312 0.781 -7.609 1 89.88 192 LEU A CA 1
ATOM 1411 C C . LEU A 1 192 ? 15.461 2.049 -7.531 1 89.88 192 LEU A C 1
ATOM 1413 O O . LEU A 1 192 ? 15.836 3.084 -8.086 1 89.88 192 LEU A O 1
ATOM 1417 N N . PRO A 1 193 ? 14.352 1.931 -6.777 1 87.5 193 PRO A N 1
ATOM 1418 C CA . PRO A 1 193 ? 13.414 3.057 -6.77 1 87.5 193 PRO A CA 1
ATOM 1419 C C . PRO A 1 193 ? 14.008 4.309 -6.121 1 87.5 193 PRO A C 1
ATOM 1421 O O . PRO A 1 193 ? 13.75 5.426 -6.582 1 87.5 193 PRO A O 1
ATOM 1424 N N . LEU A 1 194 ? 14.75 4.156 -5.09 1 82.62 194 LEU A N 1
ATOM 1425 C CA . LEU A 1 194 ? 15.32 5.289 -4.371 1 82.62 194 LEU A CA 1
ATOM 1426 C C . LEU A 1 194 ? 16.75 4.996 -3.938 1 82.62 194 LEU A C 1
ATOM 1428 O O . LEU A 1 194 ? 16.984 4.145 -3.078 1 82.62 194 LEU A O 1
ATOM 1432 N N . THR A 1 195 ? 17.75 5.672 -4.605 1 83.5 195 THR A N 1
ATOM 1433 C CA . THR A 1 195 ? 19.172 5.535 -4.289 1 83.5 195 THR A CA 1
ATOM 1434 C C . THR A 1 195 ? 19.828 6.906 -4.195 1 83.5 195 THR A C 1
ATOM 1436 O O . THR A 1 195 ? 19.609 7.77 -5.047 1 83.5 195 THR A O 1
ATOM 1439 N N . SER A 1 196 ? 20.406 7.086 -3.131 1 80.56 196 SER A N 1
ATOM 1440 C CA . SER A 1 196 ? 21.141 8.336 -2.973 1 80.56 196 SER A CA 1
ATOM 1441 C C . SER A 1 196 ? 22.469 8.109 -2.248 1 80.56 196 SER A C 1
ATOM 1443 O O . SER A 1 196 ? 22.734 7.008 -1.753 1 80.56 196 SER A O 1
ATOM 1445 N N . VAL A 1 197 ? 23.297 9.203 -2.322 1 74.75 197 VAL A N 1
ATOM 1446 C CA . VAL A 1 197 ? 24.469 9.203 -1.457 1 74.75 197 VAL A CA 1
ATOM 1447 C C . VAL A 1 197 ? 24.062 9.531 -0.025 1 74.75 197 VAL A C 1
ATOM 1449 O O . VAL A 1 197 ? 23.5 10.594 0.236 1 74.75 197 VAL A O 1
ATOM 1452 N N . PRO A 1 198 ? 24.312 8.609 0.767 1 72.44 198 PRO A N 1
ATOM 1453 C CA . PRO A 1 198 ? 23.875 8.852 2.146 1 72.44 198 PRO A CA 1
ATOM 1454 C C . PRO A 1 198 ? 24.359 10.203 2.684 1 72.44 198 PRO A C 1
ATOM 1456 O O . PRO A 1 198 ? 25.484 10.617 2.4 1 72.44 198 PRO A O 1
ATOM 1459 N N . LEU A 1 199 ? 23.547 10.812 3.373 1 70.06 199 LEU A N 1
ATOM 1460 C CA . LEU A 1 199 ? 23.812 12.023 4.145 1 70.06 199 LEU A CA 1
ATOM 1461 C C . LEU A 1 199 ? 24.078 13.211 3.227 1 70.06 199 LEU A C 1
ATOM 1463 O O . LEU A 1 199 ? 23.719 14.344 3.559 1 7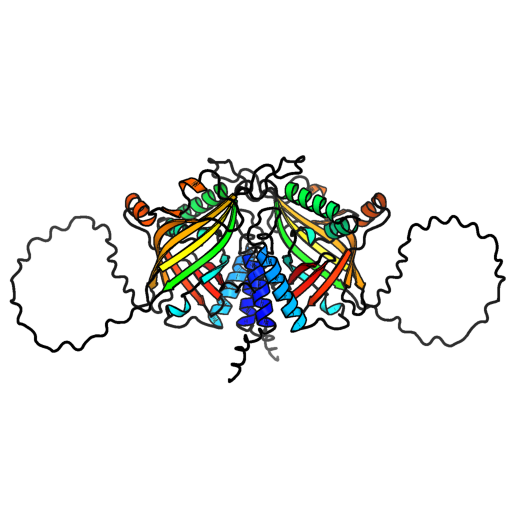0.06 199 LEU A O 1
ATOM 1467 N N . VAL A 1 200 ? 24.609 12.906 2.086 1 70.19 200 VAL A N 1
ATOM 1468 C CA . VAL A 1 200 ? 25.031 14.086 1.345 1 70.19 200 VAL A CA 1
ATOM 1469 C C . VAL A 1 200 ? 24.297 14.141 0.002 1 70.19 200 VAL A C 1
ATOM 1471 O O . VAL A 1 200 ? 24.359 15.156 -0.695 1 70.19 200 VAL A O 1
ATOM 1474 N N . GLY A 1 201 ? 23.641 13.172 -0.223 1 68.88 201 GLY A N 1
ATOM 1475 C CA . GLY A 1 201 ? 23.109 13.094 -1.573 1 68.88 201 GLY A CA 1
ATOM 1476 C C . GLY A 1 201 ? 21.828 13.883 -1.756 1 68.88 201 GLY A C 1
ATOM 1477 O O . GLY A 1 201 ? 20.891 13.734 -0.977 1 68.88 201 GLY A O 1
ATOM 1478 N N . PHE A 1 202 ? 21.844 14.68 -2.771 1 74.81 202 PHE A N 1
ATOM 1479 C CA . PHE A 1 202 ? 20.703 15.531 -3.066 1 74.81 202 PHE A CA 1
ATOM 1480 C C . PHE A 1 202 ? 20.031 15.094 -4.363 1 74.81 202 PHE A C 1
ATOM 1482 O O . PHE A 1 202 ? 19.094 15.75 -4.836 1 74.81 202 PHE A O 1
ATOM 1489 N N . TRP A 1 203 ? 20.609 14.164 -4.887 1 79.12 203 TRP A N 1
ATOM 1490 C CA . TRP A 1 203 ? 20.047 13.617 -6.121 1 79.12 203 TRP A CA 1
ATOM 1491 C C . TRP A 1 203 ? 20.047 12.094 -6.082 1 79.12 203 TRP A C 1
ATOM 1493 O O . TRP A 1 203 ? 20.75 11.484 -5.281 1 79.12 203 TRP A O 1
ATOM 1503 N N . LYS A 1 204 ? 19.188 11.625 -6.863 1 80.88 204 LYS A N 1
ATOM 1504 C CA . LYS A 1 204 ? 19.203 10.172 -7.012 1 80.88 204 LYS A CA 1
ATOM 1505 C C . LYS A 1 204 ? 20.5 9.688 -7.645 1 80.88 204 LYS A C 1
ATOM 1507 O O . LYS A 1 204 ? 20.953 10.25 -8.641 1 80.88 204 LYS A O 1
ATOM 1512 N N . LEU A 1 205 ? 21.109 8.711 -7.062 1 83.94 205 LEU A N 1
ATOM 1513 C CA . LEU A 1 205 ? 22.438 8.227 -7.457 1 83.94 205 LEU A CA 1
ATOM 1514 C C . LEU A 1 205 ? 22.344 7.34 -8.695 1 83.94 205 LEU A C 1
ATOM 1516 O O . LEU A 1 205 ? 23.156 7.445 -9.609 1 83.94 205 LEU A O 1
ATOM 1520 N N . LEU A 1 206 ? 21.375 6.395 -8.672 1 86.69 206 LEU A N 1
ATOM 1521 C CA . LEU A 1 206 ? 21.219 5.441 -9.766 1 86.69 206 LEU A CA 1
ATOM 1522 C C . LEU A 1 206 ? 19.859 5.582 -10.43 1 86.69 206 LEU A C 1
ATOM 1524 O O . LEU A 1 206 ? 18.859 5.891 -9.766 1 86.69 206 LEU A O 1
ATOM 1528 N N . PRO A 1 207 ? 19.812 5.328 -11.695 1 87.75 207 PRO A N 1
ATOM 1529 C CA . PRO A 1 207 ? 18.516 5.395 -12.375 1 87.75 207 PRO A CA 1
ATOM 1530 C C . PRO A 1 207 ? 17.562 4.289 -11.938 1 87.75 207 PRO A C 1
ATOM 1532 O O . PRO A 1 207 ? 18 3.229 -11.484 1 87.75 207 PRO A O 1
ATOM 1535 N N . THR A 1 208 ? 16.25 4.629 -12.008 1 90.75 208 THR A N 1
ATOM 1536 C CA . THR A 1 208 ? 15.211 3.641 -11.758 1 90.75 208 THR A CA 1
ATOM 1537 C C . THR A 1 208 ? 14.844 2.902 -13.039 1 90.75 208 THR A C 1
ATOM 1539 O O . THR A 1 208 ? 14.719 3.518 -14.102 1 90.75 208 THR A O 1
ATOM 1542 N N . PHE A 1 209 ? 14.695 1.584 -12.953 1 92.31 209 PHE A N 1
ATOM 1543 C CA . PHE A 1 209 ? 14.297 0.752 -14.086 1 92.31 209 PHE A CA 1
ATOM 1544 C C . PHE A 1 209 ? 13.016 -0.016 -13.766 1 92.31 209 PHE A C 1
ATOM 1546 O O . PHE A 1 209 ? 12.594 -0.071 -12.602 1 92.31 209 PHE A O 1
ATOM 1553 N N . GLY A 1 210 ? 12.391 -0.485 -14.852 1 92.19 210 GLY A N 1
ATOM 1554 C CA . GLY A 1 210 ? 11.18 -1.266 -14.664 1 92.19 210 GLY A CA 1
ATOM 1555 C C . GLY A 1 210 ? 11.094 -2.467 -15.586 1 92.19 210 GLY A C 1
ATOM 1556 O O . GLY A 1 210 ? 11.789 -2.529 -16.594 1 92.19 210 GLY A O 1
ATOM 1557 N N . GLY A 1 211 ? 10.352 -3.457 -15.188 1 92.75 211 GLY A N 1
ATOM 1558 C CA . GLY A 1 211 ? 9.984 -4.625 -15.977 1 92.75 211 GLY A CA 1
ATOM 1559 C C . GLY A 1 211 ? 8.727 -5.309 -15.484 1 92.75 211 GLY A C 1
ATOM 1560 O O . GLY A 1 211 ? 8.43 -5.285 -14.289 1 92.75 211 GLY A O 1
ATOM 1561 N N . CYS A 1 212 ? 8.055 -5.855 -16.359 1 95 212 CYS A N 1
ATOM 1562 C CA . CYS A 1 212 ? 6.859 -6.633 -16.047 1 95 212 CYS A CA 1
ATOM 1563 C C . CYS A 1 212 ? 7.07 -8.109 -16.375 1 95 212 CYS A C 1
ATOM 1565 O O . CYS A 1 212 ? 7.387 -8.461 -17.5 1 95 212 CYS A O 1
ATOM 1567 N N . ILE A 1 213 ? 6.977 -8.938 -15.391 1 95.75 213 ILE A N 1
ATOM 1568 C CA . ILE A 1 213 ? 7.07 -10.375 -15.625 1 95.75 213 ILE A CA 1
ATOM 1569 C C . ILE A 1 213 ? 5.676 -10.945 -15.867 1 95.75 213 ILE A C 1
ATOM 1571 O O . ILE A 1 213 ? 4.836 -10.969 -14.969 1 95.75 213 ILE A O 1
ATOM 1575 N N . ALA A 1 214 ? 5.441 -11.398 -17.047 1 97.38 214 ALA A N 1
ATOM 1576 C CA . ALA A 1 214 ? 4.176 -12.016 -17.438 1 97.38 214 ALA A CA 1
ATOM 1577 C C . ALA A 1 214 ? 4.289 -13.539 -17.453 1 97.38 214 ALA A C 1
ATOM 1579 O O . ALA A 1 214 ? 5.164 -14.086 -18.141 1 97.38 214 ALA A O 1
ATOM 1580 N N . THR A 1 215 ? 3.521 -14.203 -16.703 1 98.44 215 THR A N 1
ATOM 1581 C CA . THR A 1 215 ? 3.484 -15.656 -16.672 1 98.44 215 THR A CA 1
ATOM 1582 C C . THR A 1 215 ? 2.172 -16.188 -17.25 1 98.44 215 THR A C 1
ATOM 1584 O O . THR A 1 215 ? 1.092 -15.781 -16.812 1 98.44 215 THR A O 1
ATOM 1587 N N . LYS A 1 216 ? 2.266 -17.016 -18.203 1 98.31 216 LYS A N 1
ATOM 1588 C CA . LYS A 1 216 ? 1.108 -17.672 -18.812 1 98.31 216 LYS A CA 1
ATOM 1589 C C . LYS A 1 216 ? 0.95 -19.094 -18.328 1 98.31 216 LYS A C 1
ATOM 1591 O O . LYS A 1 216 ? 1.935 -19.828 -18.203 1 98.31 216 LYS A O 1
ATOM 1596 N N . ALA A 1 217 ? -0.297 -19.453 -18.078 1 98.62 217 ALA A N 1
ATOM 1597 C CA . ALA A 1 217 ? -0.598 -20.797 -17.609 1 98.62 217 ALA A CA 1
ATOM 1598 C C . ALA A 1 217 ? -1.898 -21.312 -18.203 1 98.62 217 ALA A C 1
ATOM 1600 O O . ALA A 1 217 ? -2.812 -20.547 -18.484 1 98.62 217 ALA A O 1
ATOM 1601 N N . LYS A 1 218 ? -1.916 -22.641 -18.453 1 97.69 218 LYS A N 1
ATOM 1602 C CA . LYS A 1 218 ? -3.201 -23.297 -18.688 1 97.69 218 LYS A CA 1
ATOM 1603 C C . LYS A 1 218 ? -4.039 -23.328 -17.406 1 97.69 218 LYS A C 1
ATOM 1605 O O . LYS A 1 218 ? -3.516 -23.578 -16.312 1 97.69 218 LYS A O 1
ATOM 1610 N N . CYS A 1 219 ? -5.27 -23.016 -17.578 1 97.69 219 CYS A N 1
ATOM 1611 C CA . CYS A 1 219 ? -6.168 -22.922 -16.422 1 97.69 219 CYS A CA 1
ATOM 1612 C C . CYS A 1 219 ? -7.332 -23.906 -16.562 1 97.69 219 CYS A C 1
ATOM 1614 O O . CYS A 1 219 ? -7.934 -24.016 -17.641 1 97.69 219 CYS A O 1
ATOM 1616 N N . SER A 1 220 ? -7.625 -24.656 -15.523 1 96.38 220 SER A N 1
ATOM 1617 C CA . SER A 1 220 ? -8.797 -25.531 -15.469 1 96.38 220 SER A CA 1
ATOM 1618 C C . SER A 1 220 ? -9.5 -25.422 -14.125 1 96.38 220 SER A C 1
ATOM 1620 O O . SER A 1 220 ? -8.875 -25.125 -13.109 1 96.38 220 SER A O 1
ATOM 1622 N N . LEU A 1 221 ? -10.758 -25.594 -14.148 1 96.19 221 LEU A N 1
ATOM 1623 C CA . LEU A 1 221 ? -11.555 -25.578 -12.93 1 96.19 221 LEU A CA 1
ATOM 1624 C C . LEU A 1 221 ? -11.812 -26.984 -12.43 1 96.19 221 LEU A C 1
ATOM 1626 O O . LEU A 1 221 ? -12.141 -27.875 -13.219 1 96.19 221 LEU A O 1
ATOM 1630 N N . ALA A 1 222 ? -11.547 -27.141 -11.156 1 94.38 222 ALA A N 1
ATOM 1631 C CA . ALA A 1 222 ? -11.734 -28.438 -10.516 1 94.38 222 ALA A CA 1
ATOM 1632 C C . ALA A 1 222 ? -12.562 -28.312 -9.25 1 94.38 222 ALA A C 1
ATOM 1634 O O . ALA A 1 222 ? -13.062 -27.234 -8.93 1 94.38 222 ALA A O 1
ATOM 1635 N N . GLY A 1 223 ? -12.766 -29.469 -8.539 1 92.94 223 GLY A N 1
ATOM 1636 C CA . GLY A 1 223 ? -13.625 -29.5 -7.371 1 92.94 223 GLY A CA 1
ATOM 1637 C C . GLY A 1 223 ? -15.07 -29.844 -7.695 1 92.94 223 GLY A C 1
ATOM 1638 O O . GLY A 1 223 ? -15.492 -29.734 -8.844 1 92.94 223 GLY A O 1
ATOM 1639 N N . ASP A 1 224 ? -15.859 -30.125 -6.703 1 92.12 224 ASP A N 1
ATOM 1640 C CA . ASP A 1 224 ? -17.234 -30.562 -6.898 1 92.12 224 ASP A CA 1
ATOM 1641 C C . ASP A 1 224 ? -18.094 -29.438 -7.48 1 92.12 224 ASP A C 1
ATOM 1643 O O . ASP A 1 224 ? -19.062 -29.688 -8.188 1 92.12 224 ASP A O 1
ATOM 1647 N N . ASN A 1 225 ? -17.656 -28.219 -7.195 1 94.31 225 ASN A N 1
ATOM 1648 C CA . ASN A 1 225 ? -18.438 -27.062 -7.621 1 94.31 225 ASN A CA 1
ATOM 1649 C C . ASN A 1 225 ? -17.609 -26.094 -8.461 1 94.31 225 ASN A C 1
ATOM 1651 O O . ASN A 1 225 ? -17.891 -24.906 -8.508 1 94.31 225 ASN A O 1
ATOM 1655 N N . ASN A 1 226 ? -16.5 -26.578 -9.086 1 94.56 226 ASN A N 1
ATOM 1656 C CA . ASN A 1 226 ? -15.625 -25.766 -9.938 1 94.56 226 ASN A CA 1
ATOM 1657 C C . ASN A 1 226 ? -14.961 -24.656 -9.148 1 94.56 226 ASN A C 1
ATOM 1659 O O . ASN A 1 226 ? -14.734 -23.562 -9.672 1 94.56 226 ASN A O 1
ATOM 1663 N N . GLU A 1 227 ? -14.758 -24.844 -7.848 1 96 227 GLU A N 1
ATOM 1664 C CA . GLU A 1 227 ? -14.266 -23.766 -6.988 1 96 227 GLU A CA 1
ATOM 1665 C C . GLU A 1 227 ? -12.734 -23.781 -6.938 1 96 227 GLU A C 1
ATOM 1667 O O . GLU A 1 227 ? -12.125 -22.844 -6.414 1 96 227 GLU A O 1
ATOM 1672 N N . VAL A 1 228 ? -12.102 -24.812 -7.488 1 97.5 228 VAL A N 1
ATOM 1673 C CA . VAL A 1 228 ? -10.648 -24.938 -7.445 1 97.5 228 VAL A CA 1
ATOM 1674 C C . VAL A 1 228 ? -10.055 -24.516 -8.797 1 97.5 228 VAL A C 1
ATOM 1676 O O . VAL A 1 228 ? -10.391 -25.109 -9.828 1 97.5 228 VAL A O 1
ATOM 1679 N N . VAL A 1 229 ? -9.242 -23.5 -8.773 1 97.81 229 VAL A N 1
ATOM 1680 C CA . VAL A 1 229 ? -8.516 -23.047 -9.953 1 97.81 229 VAL A CA 1
ATOM 1681 C C . VAL A 1 229 ? -7.16 -23.75 -10.031 1 97.81 229 VAL A C 1
ATOM 1683 O O . VAL A 1 229 ? -6.332 -23.609 -9.125 1 97.81 229 VAL A O 1
ATOM 1686 N N . GLN A 1 230 ? -6.965 -24.484 -11.086 1 97.94 230 GLN A N 1
ATOM 1687 C CA . GLN A 1 230 ? -5.711 -25.203 -11.32 1 97.94 230 GLN A CA 1
ATOM 1688 C C . GLN A 1 230 ? -4.926 -24.562 -12.461 1 97.94 230 GLN A C 1
ATOM 1690 O O . GLN A 1 230 ? -5.48 -24.297 -13.531 1 97.94 230 GLN A O 1
ATOM 1695 N N . LEU A 1 231 ? -3.684 -24.375 -12.18 1 98.12 231 LEU A N 1
ATOM 1696 C CA . LEU A 1 231 ? -2.838 -23.766 -13.203 1 98.12 231 LEU A CA 1
ATOM 1697 C C . LEU A 1 231 ? -1.638 -24.656 -13.508 1 98.12 231 LEU A C 1
ATOM 1699 O O . LEU A 1 231 ? -1.059 -25.266 -12.609 1 98.12 231 LEU A O 1
ATOM 1703 N N . VAL A 1 232 ? -1.298 -24.766 -14.781 1 98.19 232 VAL A N 1
ATOM 1704 C CA . VAL A 1 232 ? -0.057 -25.359 -15.273 1 98.19 232 VAL A CA 1
ATOM 1705 C C . VAL A 1 232 ? 0.745 -24.312 -16.047 1 98.19 232 VAL A C 1
ATOM 1707 O O . VAL A 1 232 ? 0.369 -23.922 -17.156 1 98.19 232 VAL A O 1
ATOM 1710 N N . VAL A 1 233 ? 1.791 -23.859 -15.453 1 98.62 233 VAL A N 1
ATOM 1711 C CA . VAL A 1 233 ? 2.588 -22.781 -16.031 1 98.62 233 VAL A CA 1
ATOM 1712 C C . VAL A 1 233 ? 3.152 -23.219 -17.375 1 98.62 233 VAL A C 1
ATOM 1714 O O . VAL A 1 233 ? 3.643 -24.344 -17.516 1 98.62 233 VAL A O 1
ATOM 1717 N N . GLU A 1 234 ? 3.072 -22.344 -18.344 1 98 234 GLU A N 1
ATOM 1718 C CA . GLU A 1 234 ? 3.582 -22.625 -19.688 1 98 234 GLU A CA 1
ATOM 1719 C C . GLU A 1 234 ? 4.816 -21.781 -20 1 98 234 GLU A C 1
ATOM 1721 O O . GLU A 1 234 ? 5.863 -22.312 -20.359 1 98 234 GLU A O 1
ATOM 1726 N N . SER A 1 235 ? 4.691 -20.516 -19.766 1 97.94 235 SER A N 1
ATOM 1727 C CA . SER A 1 235 ? 5.793 -19.656 -20.172 1 97.94 235 SER A CA 1
ATOM 1728 C C . SER A 1 235 ? 5.82 -18.375 -19.344 1 97.94 235 SER A C 1
ATOM 1730 O O . SER A 1 235 ? 4.844 -18.047 -18.672 1 97.94 235 SER A O 1
ATOM 1732 N N . THR A 1 236 ? 6.934 -17.688 -19.375 1 97 236 THR A N 1
ATOM 1733 C CA . THR A 1 236 ? 7.141 -16.375 -18.781 1 97 236 THR A CA 1
ATOM 1734 C C . THR A 1 236 ? 7.754 -15.414 -19.797 1 97 236 THR A C 1
ATOM 1736 O O . THR A 1 236 ? 8.578 -15.812 -20.609 1 97 236 THR A O 1
ATOM 1739 N N . LYS A 1 237 ? 7.32 -14.219 -19.719 1 95.06 237 LYS A N 1
ATOM 1740 C CA . LYS A 1 237 ? 7.805 -13.188 -20.625 1 95.06 237 LYS A CA 1
ATOM 1741 C C . LYS A 1 237 ? 8.125 -11.898 -19.875 1 95.06 237 LYS A C 1
ATOM 1743 O O . LYS A 1 237 ? 7.453 -11.555 -18.906 1 95.06 237 LYS A O 1
ATOM 1748 N N . LEU A 1 238 ? 9.133 -11.195 -20.391 1 93.5 238 LEU A N 1
ATOM 1749 C CA . LEU A 1 238 ? 9.453 -9.867 -19.891 1 93.5 238 LEU A CA 1
ATOM 1750 C C . LEU A 1 238 ? 8.812 -8.789 -20.766 1 93.5 238 LEU A C 1
ATOM 1752 O O . LEU A 1 238 ? 9.016 -8.773 -21.984 1 93.5 238 LEU A O 1
ATOM 1756 N N . LYS A 1 239 ? 7.996 -8.023 -20.156 1 93 239 LYS A N 1
ATOM 1757 C CA . LYS A 1 239 ? 7.387 -6.867 -20.828 1 93 239 LYS A CA 1
ATOM 1758 C C . LYS A 1 239 ? 7.863 -5.559 -20.188 1 93 239 LYS A C 1
ATOM 1760 O O . LYS A 1 239 ? 8.523 -5.57 -19.156 1 93 239 LYS A O 1
ATOM 1765 N N . ALA A 1 240 ? 7.566 -4.449 -20.844 1 91.56 240 ALA A N 1
ATOM 1766 C CA . ALA A 1 240 ? 7.891 -3.127 -20.312 1 91.56 240 ALA A CA 1
ATOM 1767 C C . ALA A 1 240 ? 6.805 -2.633 -19.359 1 91.56 240 ALA A C 1
ATOM 1769 O O . ALA A 1 240 ? 5.633 -2.994 -19.5 1 91.56 240 ALA A O 1
ATOM 1770 N N . VAL A 1 241 ? 7.254 -1.909 -18.375 1 92.75 241 VAL A N 1
ATOM 1771 C CA . VAL A 1 241 ? 6.324 -1.13 -17.562 1 92.75 241 VAL A CA 1
ATOM 1772 C C . VAL A 1 241 ? 6.172 0.269 -18.156 1 92.75 241 VAL A C 1
ATOM 1774 O O . VAL A 1 241 ? 7.164 0.948 -18.438 1 92.75 241 VAL A O 1
ATOM 1777 N N . GLU A 1 242 ? 4.922 0.608 -18.359 1 91.31 242 GLU A N 1
ATOM 1778 C CA . GLU A 1 242 ? 4.668 1.91 -18.984 1 91.31 242 GLU A CA 1
ATOM 1779 C C . GLU A 1 242 ? 5.371 3.027 -18.203 1 91.31 242 GLU A C 1
ATOM 1781 O O . GLU A 1 242 ? 5.324 3.062 -16.984 1 91.31 242 GLU A O 1
ATOM 1786 N N . ASP A 1 243 ? 6.156 3.922 -18.875 1 92.44 243 ASP A N 1
ATOM 1787 C CA . ASP A 1 243 ? 6.785 5.156 -18.422 1 92.44 243 ASP A CA 1
ATOM 1788 C C . ASP A 1 243 ? 7.953 4.859 -17.484 1 92.44 243 ASP A C 1
ATOM 1790 O O . ASP A 1 243 ? 8.336 5.707 -16.672 1 92.44 243 ASP A O 1
ATOM 1794 N N . VAL A 1 244 ? 8.422 3.666 -17.438 1 93.19 244 VAL A N 1
ATOM 1795 C CA . VAL A 1 244 ? 9.625 3.295 -16.703 1 93.19 244 VAL A CA 1
ATOM 1796 C C . VAL A 1 244 ? 10.617 2.607 -17.641 1 93.19 244 VAL A C 1
ATOM 1798 O O . VAL A 1 244 ? 10.273 1.62 -18.297 1 93.19 244 VAL A O 1
ATOM 1801 N N . PRO A 1 245 ? 11.836 3.129 -17.781 1 90.5 245 PRO A N 1
ATOM 1802 C CA . PRO A 1 245 ? 12.805 2.49 -18.672 1 90.5 245 PRO A CA 1
ATOM 1803 C C . PRO A 1 245 ? 13.109 1.049 -18.266 1 90.5 245 PRO A C 1
ATOM 1805 O O . PRO A 1 245 ? 13.172 0.735 -17.078 1 90.5 245 PRO A O 1
ATOM 1808 N N . LEU A 1 246 ? 13.219 0.219 -19.172 1 88.44 246 LEU A N 1
ATOM 1809 C CA . LEU A 1 246 ? 13.625 -1.162 -18.922 1 88.44 246 LEU A CA 1
ATOM 1810 C C . LEU A 1 246 ? 15.062 -1.23 -18.438 1 88.44 246 LEU A C 1
ATOM 1812 O O . LEU A 1 246 ? 15.883 -0.368 -18.766 1 88.44 246 LEU A O 1
ATOM 1816 N N . LEU A 1 247 ? 15.336 -2.248 -17.562 1 81.94 247 LEU A N 1
ATOM 1817 C CA . LEU A 1 247 ? 16.703 -2.473 -17.109 1 81.94 247 LEU A CA 1
ATOM 1818 C C . LEU A 1 247 ? 17.656 -2.564 -18.297 1 81.94 247 LEU A C 1
ATOM 1820 O O . LEU A 1 247 ? 17.375 -3.252 -19.281 1 81.94 247 LEU A O 1
ATOM 1824 N N . PRO A 1 248 ? 18.797 -1.868 -18.031 1 77.31 248 PRO A N 1
ATOM 1825 C CA . PRO A 1 248 ? 19.766 -1.936 -19.125 1 77.31 248 PRO A CA 1
ATOM 1826 C C . PRO A 1 248 ? 20.203 -3.365 -19.438 1 77.31 248 PRO A C 1
ATOM 1828 O O . PRO A 1 248 ? 20.25 -4.211 -18.547 1 77.31 248 PRO A O 1
ATOM 1831 N N . LEU A 1 249 ? 20.297 -3.764 -20.516 1 73.88 249 LEU A N 1
ATOM 1832 C CA . LEU A 1 249 ? 20.734 -5.043 -21.062 1 73.88 249 LEU A CA 1
ATOM 1833 C C . LEU A 1 249 ? 19.562 -6.008 -21.188 1 73.88 249 LEU A C 1
ATOM 1835 O O . LEU A 1 249 ? 19.516 -6.809 -22.125 1 73.88 249 LEU A O 1
ATOM 1839 N N . ALA A 1 250 ? 18.641 -5.824 -20.172 1 69.75 250 ALA A N 1
ATOM 1840 C CA . ALA A 1 250 ? 17.5 -6.742 -20.25 1 69.75 250 ALA A CA 1
ATOM 1841 C C . ALA A 1 250 ? 16.594 -6.383 -21.422 1 69.75 250 ALA A C 1
ATOM 1843 O O . ALA A 1 250 ? 16.062 -7.27 -22.094 1 69.75 250 ALA A O 1
ATOM 1844 N N . GLY A 1 251 ? 16.453 -5.07 -21.562 1 65.19 251 GLY A N 1
ATOM 1845 C CA . GLY A 1 251 ? 15.547 -4.594 -22.594 1 65.19 251 GLY A CA 1
ATOM 1846 C C . GLY A 1 251 ? 15.867 -5.148 -23.969 1 65.19 251 GLY A C 1
ATOM 1847 O O . GLY A 1 251 ? 15.156 -6.016 -24.484 1 65.19 251 GLY A O 1
ATOM 1848 N N . PRO A 1 252 ? 16.984 -4.902 -24.359 1 68.06 252 PRO A N 1
ATOM 1849 C CA . PRO A 1 252 ? 17.359 -5.344 -25.703 1 68.06 252 PRO A CA 1
ATOM 1850 C C . PRO A 1 252 ? 17.453 -6.863 -25.812 1 68.06 252 PRO A C 1
ATOM 1852 O O . PRO A 1 252 ? 17.156 -7.426 -26.875 1 68.06 252 PRO A O 1
ATOM 1855 N N . LEU A 1 253 ? 17.703 -7.449 -24.734 1 73.44 253 LEU A N 1
ATOM 1856 C CA . LEU A 1 253 ? 18 -8.875 -24.844 1 73.44 253 LEU A CA 1
ATOM 1857 C C . LEU A 1 253 ? 16.766 -9.711 -24.594 1 73.44 253 LEU A C 1
ATOM 1859 O O . LEU A 1 253 ? 16.578 -10.758 -25.219 1 73.44 253 LEU A O 1
ATOM 1863 N N . PHE A 1 254 ? 15.93 -9.156 -23.734 1 78.69 254 PHE A N 1
ATOM 1864 C CA . PHE A 1 254 ? 14.938 -10.117 -23.266 1 78.69 254 PHE A CA 1
ATOM 1865 C C . PHE A 1 254 ? 13.531 -9.555 -23.438 1 78.69 254 PHE A C 1
ATOM 1867 O O . PHE A 1 254 ? 12.547 -10.281 -23.281 1 78.69 254 PHE A O 1
ATOM 1874 N N . GLU A 1 255 ? 13.508 -8.336 -23.906 1 76.75 255 GLU A N 1
ATOM 1875 C CA . GLU A 1 255 ? 12.164 -7.781 -24 1 76.75 255 GLU A CA 1
ATOM 1876 C C . GLU A 1 255 ? 11.336 -8.531 -25.047 1 76.75 255 GLU A C 1
ATOM 1878 O O . GLU A 1 255 ? 11.781 -8.742 -26.172 1 76.75 255 GLU A O 1
ATOM 1883 N N . GLY A 1 256 ? 10.211 -9.008 -24.609 1 77.56 256 GLY A N 1
ATOM 1884 C CA . GLY A 1 256 ? 9.305 -9.703 -25.516 1 77.56 256 GLY A CA 1
ATOM 1885 C C . GLY A 1 256 ? 9.641 -11.172 -25.688 1 77.56 256 GLY A C 1
ATOM 1886 O O . GLY A 1 256 ? 8.875 -11.922 -26.281 1 77.56 256 GLY A O 1
ATOM 1887 N N . MET A 1 257 ? 10.773 -11.539 -25.125 1 85 257 MET A N 1
ATOM 1888 C CA . MET A 1 257 ? 11.148 -12.945 -25.234 1 85 257 MET A CA 1
ATOM 1889 C C . MET A 1 257 ? 10.312 -13.812 -24.297 1 85 257 MET A C 1
ATOM 1891 O O . MET A 1 257 ? 10.117 -13.469 -23.125 1 85 257 MET A O 1
ATOM 1895 N N . GLU A 1 258 ? 9.797 -14.836 -24.906 1 92 258 GLU A N 1
ATOM 1896 C CA . GLU A 1 258 ? 9.016 -15.805 -24.141 1 92 258 GLU A CA 1
ATOM 1897 C C . GLU A 1 258 ? 9.883 -16.984 -23.688 1 92 258 GLU A C 1
ATOM 1899 O O . GLU A 1 258 ? 10.422 -17.703 -24.531 1 92 258 GLU A O 1
ATOM 1904 N N . PHE A 1 259 ? 10.109 -17.125 -22.453 1 94.75 259 PHE A N 1
ATOM 1905 C CA . PHE A 1 259 ? 10.859 -18.234 -21.875 1 94.75 259 PHE A CA 1
ATOM 1906 C C . PHE A 1 259 ? 9.953 -19.422 -21.609 1 94.75 259 PHE A C 1
ATOM 1908 O O . PHE A 1 259 ? 8.93 -19.297 -20.922 1 94.75 259 PHE A O 1
ATOM 1915 N N . PRO A 1 260 ? 10.281 -20.594 -22.156 1 95.94 260 PRO A N 1
ATOM 1916 C CA . PRO A 1 260 ? 9.438 -21.766 -21.984 1 95.94 260 PRO A CA 1
ATOM 1917 C C . PRO A 1 260 ? 9.57 -22.375 -20.578 1 95.94 260 PRO A C 1
ATOM 1919 O O . PRO A 1 260 ? 10.094 -23.484 -20.438 1 95.94 260 PRO A O 1
ATOM 1922 N N . THR A 1 261 ? 9.094 -21.703 -19.625 1 96.62 261 THR A N 1
ATOM 1923 C CA . THR A 1 261 ? 9.25 -22.016 -18.203 1 96.62 261 THR A CA 1
ATOM 1924 C C . THR A 1 261 ? 8.695 -23.406 -17.891 1 96.62 261 THR A C 1
ATOM 1926 O O . THR A 1 261 ? 9.312 -24.172 -17.141 1 96.62 261 THR A O 1
ATOM 1929 N N . GLY A 1 262 ? 7.52 -23.766 -18.438 1 95.75 262 GLY A N 1
ATOM 1930 C CA . GLY A 1 262 ? 6.941 -25.078 -18.234 1 95.75 262 GLY A CA 1
ATOM 1931 C C . GLY A 1 262 ? 7.844 -26.203 -18.703 1 95.75 262 GLY A C 1
ATOM 1932 O O . GLY A 1 262 ? 8.094 -27.156 -17.953 1 95.75 262 GLY A O 1
ATOM 1933 N N . GLU A 1 263 ? 8.375 -26.078 -19.875 1 96.12 263 GLU A N 1
ATOM 1934 C CA . GLU A 1 263 ? 9.242 -27.094 -20.469 1 96.12 263 GLU A CA 1
ATOM 1935 C C . GLU A 1 263 ? 10.531 -27.25 -19.656 1 96.12 263 GLU A C 1
ATOM 1937 O O . GLU A 1 263 ? 11 -28.375 -19.438 1 96.12 263 GLU A O 1
ATOM 1942 N N . VAL A 1 264 ? 11.062 -26.156 -19.297 1 95.38 264 VAL A N 1
ATOM 1943 C CA . VAL A 1 264 ? 12.297 -26.172 -18.516 1 95.38 264 VAL A CA 1
ATOM 1944 C C . VAL A 1 264 ? 12.047 -26.859 -17.172 1 95.38 264 VAL A C 1
ATOM 1946 O O . VAL A 1 264 ? 12.844 -27.688 -16.734 1 95.38 264 VAL A O 1
ATOM 1949 N N . THR A 1 265 ? 10.977 -26.5 -16.562 1 95.31 265 THR A N 1
ATOM 1950 C CA . THR A 1 265 ? 10.625 -27.109 -15.289 1 95.31 265 THR A CA 1
ATOM 1951 C C . THR A 1 265 ? 10.43 -28.609 -15.438 1 95.31 265 THR A C 1
ATOM 1953 O O . THR A 1 265 ? 10.891 -29.391 -14.602 1 95.31 265 THR A O 1
ATOM 1956 N N . LYS A 1 266 ? 9.758 -29.047 -16.484 1 95.44 266 LYS A N 1
ATOM 1957 C CA . LYS A 1 266 ? 9.539 -30.469 -16.734 1 95.44 266 LYS A CA 1
ATOM 1958 C C . LYS A 1 266 ? 10.859 -31.219 -16.875 1 95.44 266 LYS A C 1
ATOM 1960 O O . LYS A 1 266 ? 11.008 -32.344 -16.375 1 95.44 266 LYS A O 1
ATOM 1965 N N . LYS A 1 267 ? 11.781 -30.656 -17.531 1 95.81 267 LYS A N 1
ATOM 1966 C CA . LYS A 1 267 ? 13.094 -31.266 -17.734 1 95.81 267 LYS A CA 1
ATOM 1967 C C . LYS A 1 267 ? 13.844 -31.406 -16.422 1 95.81 267 LYS A C 1
ATOM 1969 O O . LYS A 1 267 ? 14.539 -32.406 -16.203 1 95.81 267 LYS A O 1
ATOM 1974 N N . VAL A 1 268 ? 13.711 -30.391 -15.57 1 93.75 268 VAL A N 1
ATOM 1975 C CA . VAL A 1 268 ? 14.484 -30.344 -14.336 1 93.75 268 VAL A CA 1
ATOM 1976 C C . VAL A 1 268 ? 13.789 -31.172 -13.25 1 93.75 268 VAL A C 1
ATOM 1978 O O . VAL A 1 268 ? 14.445 -31.844 -12.461 1 93.75 268 VAL A O 1
ATOM 1981 N N . MET A 1 269 ? 12.469 -31.172 -13.258 1 92.56 269 MET A N 1
ATOM 1982 C CA . MET A 1 269 ? 11.742 -31.766 -12.133 1 92.56 269 MET A CA 1
ATOM 1983 C C . MET A 1 269 ? 11 -33.031 -12.562 1 92.56 269 MET A C 1
ATOM 1985 O O . MET A 1 269 ? 10.461 -33.75 -11.727 1 92.56 269 MET A O 1
ATOM 1989 N N . GLY A 1 270 ? 10.906 -33.344 -13.836 1 93 270 GLY A N 1
ATOM 1990 C CA . GLY A 1 270 ? 10.195 -34.5 -14.352 1 93 270 GLY A CA 1
ATOM 1991 C C . GLY A 1 270 ? 8.758 -34.219 -14.727 1 93 270 GLY A C 1
ATOM 1992 O O . GLY A 1 270 ? 8.156 -34.938 -15.516 1 93 270 GLY A O 1
ATOM 1993 N N . ASN A 1 271 ? 8.188 -33.219 -14.133 1 95.06 271 ASN A N 1
ATOM 1994 C CA . ASN A 1 271 ? 6.836 -32.75 -14.414 1 95.06 271 ASN A CA 1
ATOM 1995 C C . ASN A 1 271 ? 6.695 -31.25 -14.141 1 95.06 271 ASN A C 1
ATOM 1997 O O . ASN A 1 271 ? 7.613 -30.625 -13.602 1 95.06 271 ASN A O 1
ATOM 2001 N N . VAL A 1 272 ? 5.652 -30.672 -14.609 1 97 272 VAL A N 1
ATOM 2002 C CA . VAL A 1 272 ? 5.305 -29.312 -14.227 1 97 272 VAL A CA 1
ATOM 2003 C C . VAL A 1 272 ? 4.312 -29.344 -13.062 1 97 272 VAL A C 1
ATOM 2005 O O . VAL A 1 272 ? 3.166 -29.766 -13.227 1 97 272 VAL A O 1
ATOM 2008 N N . PRO A 1 273 ? 4.703 -28.938 -11.914 1 96.69 273 PRO A N 1
ATOM 2009 C CA . PRO A 1 273 ? 3.783 -28.953 -10.773 1 96.69 273 PRO A CA 1
ATOM 2010 C C . PRO A 1 273 ? 2.5 -28.172 -11.031 1 96.69 273 PRO A C 1
ATOM 2012 O O . PRO A 1 273 ? 2.547 -27.078 -11.602 1 96.69 273 PRO A O 1
ATOM 2015 N N . VAL A 1 274 ? 1.375 -28.703 -10.68 1 96.75 274 VAL A N 1
ATOM 2016 C CA . VAL A 1 274 ? 0.071 -28.062 -10.812 1 96.75 274 VAL A CA 1
ATOM 2017 C C . VAL A 1 274 ? -0.205 -27.203 -9.586 1 96.75 274 VAL A C 1
ATOM 2019 O O . VAL A 1 274 ? -0.04 -27.656 -8.445 1 96.75 274 VAL A O 1
ATOM 2022 N N . THR A 1 275 ? -0.517 -25.922 -9.828 1 96.44 275 THR A N 1
ATOM 2023 C CA . THR A 1 275 ? -0.877 -25.031 -8.727 1 96.44 275 THR A CA 1
ATOM 2024 C C . THR A 1 275 ? -2.387 -25.031 -8.508 1 96.44 275 THR A C 1
ATOM 2026 O O . THR A 1 275 ? -3.158 -25.125 -9.469 1 96.44 275 THR A O 1
ATOM 2029 N N . LYS A 1 276 ? -2.781 -24.969 -7.246 1 97 276 LYS A N 1
ATOM 2030 C CA . LYS A 1 276 ? -4.203 -25 -6.918 1 97 276 LYS A CA 1
ATOM 2031 C C . LYS A 1 276 ? -4.555 -23.906 -5.914 1 97 276 LYS A C 1
ATOM 2033 O O . LYS A 1 276 ? -3.85 -23.719 -4.922 1 97 276 LYS A O 1
ATOM 2038 N N . GLN A 1 277 ? -5.578 -23.094 -6.23 1 97.94 277 GLN A N 1
ATOM 2039 C CA . GLN A 1 277 ? -6.207 -22.172 -5.297 1 97.94 277 GLN A CA 1
ATOM 2040 C C . GLN A 1 277 ? -7.727 -22.312 -5.324 1 97.94 277 GLN A C 1
ATOM 2042 O O . GLN A 1 277 ? -8.305 -22.641 -6.363 1 97.94 277 GLN A O 1
ATOM 2047 N N . THR A 1 278 ? -8.305 -22.062 -4.23 1 98.25 278 THR A N 1
ATOM 2048 C CA . THR A 1 278 ? -9.758 -22.188 -4.102 1 98.25 278 THR A CA 1
ATOM 2049 C C . THR A 1 278 ? -10.406 -20.797 -4.074 1 98.25 278 THR A C 1
ATOM 2051 O O . THR A 1 278 ? -9.914 -19.891 -3.4 1 98.25 278 THR A O 1
ATOM 2054 N N . VAL A 1 279 ? -11.492 -20.656 -4.832 1 98.5 279 VAL A N 1
ATOM 2055 C CA . VAL A 1 279 ? -12.289 -19.422 -4.762 1 98.5 279 VAL A CA 1
ATOM 2056 C C . VAL A 1 279 ? -13.125 -19.422 -3.486 1 98.5 279 VAL A C 1
ATOM 2058 O O . VAL A 1 279 ? -14 -20.281 -3.309 1 98.5 279 VAL A O 1
ATOM 2061 N N . VAL A 1 280 ? -12.898 -18.438 -2.635 1 98.12 280 VAL A N 1
ATOM 2062 C CA . VAL A 1 280 ? -13.602 -18.375 -1.359 1 98.12 280 VAL A CA 1
ATOM 2063 C C . VAL A 1 280 ? -14.742 -17.359 -1.448 1 98.12 280 VAL A C 1
ATOM 2065 O O . VAL A 1 280 ? -15.75 -17.484 -0.748 1 98.12 280 VAL A O 1
ATOM 2068 N N . TYR A 1 281 ? -14.562 -16.484 -2.232 1 98.69 281 TYR A N 1
ATOM 2069 C CA . TYR A 1 281 ? -15.57 -15.453 -2.5 1 98.69 281 TYR A CA 1
ATOM 2070 C C . TYR A 1 281 ? -15.375 -14.852 -3.887 1 98.69 281 TYR A C 1
ATOM 2072 O O . TYR A 1 281 ? -14.242 -14.641 -4.328 1 98.69 281 TYR A O 1
ATOM 2080 N N . ILE A 1 282 ? -16.5 -14.555 -4.559 1 98.44 282 ILE A N 1
ATOM 2081 C CA . ILE A 1 282 ? -16.406 -13.836 -5.82 1 98.44 282 ILE A CA 1
ATOM 2082 C C . ILE A 1 282 ? -17.734 -13.148 -6.121 1 98.44 282 ILE A C 1
ATOM 2084 O O . ILE A 1 282 ? -18.812 -13.711 -5.871 1 98.44 282 ILE A O 1
ATOM 2088 N N . ASP A 1 283 ? -17.641 -11.945 -6.547 1 97.19 283 ASP A N 1
ATOM 2089 C CA . ASP A 1 283 ? -18.766 -11.234 -7.152 1 97.19 283 ASP A CA 1
ATOM 2090 C C . ASP A 1 283 ? -18.297 -10.367 -8.32 1 97.19 283 ASP A C 1
ATOM 2092 O O . ASP A 1 283 ? -17.266 -10.641 -8.93 1 97.19 283 ASP A O 1
ATOM 2096 N N . ASP A 1 284 ? -19.031 -9.414 -8.703 1 95.06 284 ASP A N 1
ATOM 2097 C CA . ASP A 1 284 ? -18.734 -8.656 -9.906 1 95.06 284 ASP A CA 1
ATOM 2098 C C . ASP A 1 284 ? -17.562 -7.699 -9.688 1 95.06 284 ASP A C 1
ATOM 2100 O O . ASP A 1 284 ? -17.031 -7.121 -10.641 1 95.06 284 ASP A O 1
ATOM 2104 N N . THR A 1 285 ? -17.047 -7.57 -8.391 1 96.19 285 THR A N 1
ATOM 2105 C CA . THR A 1 285 ? -16.047 -6.535 -8.141 1 96.19 285 THR A CA 1
ATOM 2106 C C . THR A 1 285 ? -14.852 -7.109 -7.398 1 96.19 285 THR A C 1
ATOM 2108 O O . THR A 1 285 ? -13.75 -6.559 -7.469 1 96.19 285 THR A O 1
ATOM 2111 N N . LEU A 1 286 ? -15.094 -8.234 -6.703 1 98.38 286 LEU A N 1
ATOM 2112 C CA . LEU A 1 286 ? -14.07 -8.734 -5.793 1 98.38 286 LEU A CA 1
ATOM 2113 C C . LEU A 1 286 ? -13.945 -10.25 -5.902 1 98.38 286 LEU A C 1
ATOM 2115 O O . LEU A 1 286 ? -14.945 -10.953 -6 1 98.38 286 LEU A O 1
ATOM 2119 N N . ARG A 1 287 ? -12.75 -10.719 -5.914 1 98.69 287 ARG A N 1
ATOM 2120 C CA . ARG A 1 287 ? -12.445 -12.141 -5.914 1 98.69 287 ARG A CA 1
ATOM 2121 C C . ARG A 1 287 ? -11.414 -12.484 -4.844 1 98.69 287 ARG A C 1
ATOM 2123 O O . ARG A 1 287 ? -10.367 -11.836 -4.754 1 98.69 287 ARG A O 1
ATOM 2130 N N . VAL A 1 288 ? -11.711 -13.469 -4.023 1 98.88 288 VAL A N 1
ATOM 2131 C CA . VAL A 1 288 ? -10.812 -13.898 -2.963 1 98.88 288 VAL A CA 1
ATOM 2132 C C . VAL A 1 288 ? -10.398 -15.352 -3.195 1 98.88 288 VAL A C 1
ATOM 2134 O O . VAL A 1 288 ? -11.258 -16.234 -3.293 1 98.88 288 VAL A O 1
ATOM 2137 N N . MET A 1 289 ? -9.125 -15.555 -3.307 1 98.81 289 MET A N 1
ATOM 2138 C CA . MET A 1 289 ? -8.539 -16.891 -3.465 1 98.81 289 MET A CA 1
ATOM 2139 C C . MET A 1 289 ? -7.824 -17.312 -2.189 1 98.81 289 MET A C 1
ATOM 2141 O O . MET A 1 289 ? -7.293 -16.484 -1.455 1 98.81 289 MET A O 1
ATOM 2145 N N . GLU A 1 290 ? -7.816 -18.594 -1.978 1 98.62 290 GLU A N 1
ATOM 2146 C CA . GLU A 1 290 ? -7.086 -19.188 -0.862 1 98.62 290 GLU A CA 1
ATOM 2147 C C . GLU A 1 290 ? -6.23 -20.375 -1.326 1 98.62 290 GLU A C 1
ATOM 2149 O O . GLU A 1 290 ? -6.699 -21.219 -2.078 1 98.62 290 GLU A O 1
ATOM 2154 N N . ASP A 1 291 ? -5 -20.375 -0.906 1 96.56 291 ASP A N 1
ATOM 2155 C CA . ASP A 1 291 ? -4.156 -21.5 -1.29 1 96.56 291 ASP A CA 1
ATOM 2156 C C . ASP A 1 291 ? -4.211 -22.609 -0.242 1 96.56 291 ASP A C 1
ATOM 2158 O O . ASP A 1 291 ? -5.016 -22.547 0.69 1 96.56 291 ASP A O 1
ATOM 2162 N N . LYS A 1 292 ? -3.418 -23.641 -0.418 1 92 292 LYS A N 1
ATOM 2163 C CA . LYS A 1 292 ? -3.477 -24.828 0.419 1 92 292 LYS A CA 1
ATOM 2164 C C . LYS A 1 292 ? -3.082 -24.516 1.858 1 92 292 LYS A C 1
ATOM 2166 O O . LYS A 1 292 ? -3.525 -25.188 2.791 1 92 292 LYS A O 1
ATOM 2171 N N . ALA A 1 293 ? -2.236 -23.5 2.02 1 93.31 293 ALA A N 1
ATOM 2172 C CA . ALA A 1 293 ? -1.75 -23.141 3.35 1 93.31 293 ALA A CA 1
ATOM 2173 C C . ALA A 1 293 ? -2.715 -22.188 4.047 1 93.31 293 ALA A C 1
ATOM 2175 O O . ALA A 1 293 ? -2.479 -21.781 5.184 1 93.31 293 ALA A O 1
ATOM 2176 N N . GLY A 1 294 ? -3.771 -21.766 3.375 1 95.56 294 GLY A N 1
ATOM 2177 C CA . GLY A 1 294 ? -4.746 -20.859 3.949 1 95.56 294 GLY A CA 1
ATOM 2178 C C . GLY A 1 294 ? -4.418 -19.391 3.693 1 95.56 294 GLY A C 1
ATOM 2179 O O . GLY A 1 294 ? -5.047 -18.5 4.27 1 95.56 294 GLY A O 1
ATOM 2180 N N . GLU A 1 295 ? -3.436 -19.141 2.881 1 97.25 295 GLU A N 1
ATOM 2181 C CA . GLU A 1 295 ? -3.072 -17.766 2.557 1 97.25 295 GLU A CA 1
ATOM 2182 C C . GLU A 1 295 ? -4.039 -17.172 1.538 1 97.25 295 GLU A C 1
ATOM 2184 O O . GLU A 1 295 ? -4.551 -17.875 0.667 1 97.25 295 GLU A O 1
ATOM 2189 N N . LEU A 1 296 ? -4.277 -15.914 1.687 1 98.75 296 LEU A N 1
ATOM 2190 C CA . LEU A 1 296 ? -5.316 -15.242 0.912 1 98.75 296 LEU A CA 1
ATOM 2191 C C . LEU A 1 296 ? -4.703 -14.383 -0.186 1 98.75 296 LEU A C 1
ATOM 2193 O O . LEU A 1 296 ? -3.652 -13.766 0.014 1 98.75 296 LEU A O 1
ATOM 2197 N N . TYR A 1 297 ? -5.359 -14.352 -1.339 1 98.88 297 TYR A N 1
ATOM 2198 C CA . TYR A 1 297 ? -5.141 -13.438 -2.455 1 98.88 297 TYR A CA 1
ATOM 2199 C C . TYR A 1 297 ? -6.438 -12.75 -2.857 1 98.88 297 TYR A C 1
ATOM 2201 O O . TYR A 1 297 ? -7.379 -13.406 -3.318 1 98.88 297 TYR A O 1
ATOM 2209 N N . ILE A 1 298 ? -6.492 -11.469 -2.688 1 98.94 298 ILE A N 1
ATOM 2210 C CA . ILE A 1 298 ? -7.723 -10.719 -2.941 1 98.94 298 ILE A CA 1
ATOM 2211 C C . ILE A 1 298 ? -7.535 -9.82 -4.164 1 98.94 298 ILE A C 1
ATOM 2213 O O . ILE A 1 298 ? -6.594 -9.031 -4.223 1 98.94 298 ILE A O 1
ATOM 2217 N N . TYR A 1 299 ? -8.414 -9.977 -5.145 1 98.75 299 TYR A N 1
ATOM 2218 C CA . TYR A 1 299 ? -8.375 -9.234 -6.395 1 98.75 299 TYR A CA 1
ATOM 2219 C C . TYR A 1 299 ? -9.641 -8.398 -6.578 1 98.75 299 TYR A C 1
ATOM 2221 O O . TYR A 1 299 ? -10.711 -8.773 -6.102 1 98.75 299 TYR A O 1
ATOM 2229 N N . ALA A 1 300 ? -9.477 -7.301 -7.223 1 98.5 300 ALA A N 1
ATOM 2230 C CA . ALA A 1 300 ? -10.617 -6.484 -7.645 1 98.5 300 ALA A CA 1
ATOM 2231 C C . ALA A 1 300 ? -10.586 -6.238 -9.148 1 98.5 300 ALA A C 1
ATOM 2233 O O . ALA A 1 300 ? -9.508 -6.23 -9.758 1 98.5 300 ALA A O 1
ATOM 2234 N N . ARG A 1 301 ? -11.758 -6.094 -9.727 1 96.94 301 ARG A N 1
ATOM 2235 C CA . ARG A 1 301 ? -11.797 -5.668 -11.125 1 96.94 301 ARG A CA 1
ATOM 2236 C C . ARG A 1 301 ? -11.156 -4.293 -11.289 1 96.94 301 ARG A C 1
ATOM 2238 O O . ARG A 1 301 ? -11.438 -3.371 -10.523 1 96.94 301 ARG A O 1
ATOM 2245 N N . PRO A 1 302 ? -10.266 -4.172 -12.258 1 92.69 302 PRO A N 1
ATOM 2246 C CA . PRO A 1 302 ? -9.609 -2.871 -12.406 1 92.69 302 PRO A CA 1
ATOM 2247 C C . PRO A 1 302 ? -10.602 -1.741 -12.68 1 92.69 302 PRO A C 1
ATOM 2249 O O . PRO A 1 302 ? -11.602 -1.945 -13.375 1 92.69 302 PRO A O 1
ATOM 2252 N N . LEU A 1 303 ? -10.266 -0.642 -12.117 1 88.12 303 LEU A N 1
ATOM 2253 C CA . LEU A 1 303 ? -11.109 0.525 -12.344 1 88.12 303 LEU A CA 1
ATOM 2254 C C . LEU A 1 303 ? -10.891 1.086 -13.75 1 88.12 303 LEU A C 1
ATOM 2256 O O . LEU A 1 303 ? -9.773 1.057 -14.266 1 88.12 303 LEU A O 1
ATOM 2260 N N . LYS A 1 304 ? -11.992 1.259 -14.516 1 69.94 304 LYS A N 1
ATOM 2261 C CA . LYS A 1 304 ? -11.867 1.855 -15.844 1 69.94 304 LYS A CA 1
ATOM 2262 C C . LYS A 1 304 ? -11.266 3.258 -15.758 1 69.94 304 LYS A C 1
ATOM 2264 O O . LYS A 1 304 ? -11.531 3.994 -14.805 1 69.94 304 LYS A O 1
ATOM 2269 N N . SER A 1 305 ? -10.094 3.449 -16.359 1 58 305 SER A N 1
ATOM 2270 C CA . SER A 1 305 ? -9.539 4.797 -16.406 1 58 305 SER A CA 1
ATOM 2271 C C . SER A 1 305 ? -10.594 5.82 -16.812 1 58 305 SER A C 1
ATOM 2273 O O . SER A 1 305 ? -11.445 5.539 -17.656 1 58 305 SER A O 1
ATOM 2275 N N . PHE A 1 306 ? -11.023 6.648 -15.875 1 41.25 306 PHE A N 1
ATOM 2276 C CA . PHE A 1 306 ? -12 7.691 -16.172 1 41.25 306 PHE A CA 1
ATOM 2277 C C . PHE A 1 306 ? -11.516 8.578 -17.312 1 41.25 306 PHE A C 1
ATOM 2279 O O . PHE A 1 306 ? -10.312 8.734 -17.516 1 41.25 306 PHE A O 1
ATOM 2286 N N . MET B 1 1 ? -34.812 10.969 -37.25 1 25.08 1 MET B N 1
ATOM 2287 C CA . MET B 1 1 ? -33.406 10.828 -36.812 1 25.08 1 MET B CA 1
ATOM 2288 C C . MET B 1 1 ? -33.312 10.695 -35.312 1 25.08 1 MET B C 1
ATOM 2290 O O . MET B 1 1 ? -33.531 11.664 -34.594 1 25.08 1 MET B O 1
ATOM 2294 N N . THR B 1 2 ? -33.75 9.641 -34.719 1 29.89 2 THR B N 1
ATOM 2295 C CA . THR B 1 2 ? -34.062 9.438 -33.281 1 29.89 2 THR B CA 1
ATOM 2296 C C . THR B 1 2 ? -32.781 9.492 -32.438 1 29.89 2 THR B C 1
ATOM 2298 O O . THR B 1 2 ? -31.844 8.758 -32.719 1 29.89 2 THR B O 1
ATOM 2301 N N . MET B 1 3 ? -32.406 10.633 -31.859 1 27.75 3 MET B N 1
ATOM 2302 C CA . MET B 1 3 ? -31.234 10.898 -31.031 1 27.75 3 MET B CA 1
ATOM 2303 C C . MET B 1 3 ? -31.078 9.82 -29.953 1 27.75 3 MET B C 1
ATOM 2305 O O . MET B 1 3 ? -32 9.57 -29.188 1 27.75 3 MET B O 1
ATOM 2309 N N . ILE B 1 4 ? -30.5 8.68 -30.266 1 31.36 4 ILE B N 1
ATOM 2310 C CA . ILE B 1 4 ? -30.234 7.605 -29.312 1 31.36 4 ILE B CA 1
ATOM 2311 C C . ILE B 1 4 ? -29.688 8.195 -28.016 1 31.36 4 ILE B C 1
ATOM 2313 O O . ILE B 1 4 ? -28.75 8.984 -28.031 1 31.36 4 ILE B O 1
ATOM 2317 N N . SER B 1 5 ? -30.5 8.383 -27.062 1 32.44 5 SER B N 1
ATOM 2318 C CA . SER B 1 5 ? -30.219 8.898 -25.719 1 32.44 5 SER B CA 1
ATOM 2319 C C . SER B 1 5 ? -28.953 8.266 -25.141 1 32.44 5 SER B C 1
ATOM 2321 O O . SER B 1 5 ? -28.734 7.059 -25.297 1 32.44 5 SER B O 1
ATOM 2323 N N . PRO B 1 6 ? -27.828 8.953 -25.031 1 33.09 6 PRO B N 1
ATOM 2324 C CA . PRO B 1 6 ? -26.594 8.367 -24.5 1 33.09 6 PRO B CA 1
ATOM 2325 C C . PRO B 1 6 ? -26.844 7.402 -23.344 1 33.09 6 PRO B C 1
ATOM 2327 O O . PRO B 1 6 ? -27.844 7.531 -22.641 1 33.09 6 PRO B O 1
ATOM 2330 N N . VAL B 1 7 ? -26.719 6.117 -23.453 1 32.81 7 VAL B N 1
ATOM 2331 C CA . VAL B 1 7 ? -26.766 5.105 -22.406 1 32.81 7 VAL B CA 1
ATOM 2332 C C . VAL B 1 7 ? -26.359 5.727 -21.062 1 32.81 7 VAL B C 1
ATOM 2334 O O . VAL B 1 7 ? -25.281 6.301 -20.953 1 32.81 7 VAL B O 1
ATOM 2337 N N . ARG B 1 8 ? -27.203 6.254 -20.266 1 34.28 8 ARG B N 1
ATOM 2338 C CA . ARG B 1 8 ? -27.031 6.758 -18.906 1 34.28 8 ARG B CA 1
ATOM 2339 C C . ARG B 1 8 ? -26.031 5.922 -18.141 1 34.28 8 ARG B C 1
ATOM 2341 O O . ARG B 1 8 ? -26.219 4.723 -17.938 1 34.28 8 ARG B O 1
ATOM 2348 N N . MET B 1 9 ? -24.641 5.984 -18.234 1 39.84 9 MET B N 1
ATOM 2349 C CA . MET B 1 9 ? -23.672 5.41 -17.297 1 39.84 9 MET B CA 1
ATOM 2350 C C . MET B 1 9 ? -24.25 5.332 -15.891 1 39.84 9 MET B C 1
ATOM 2352 O O . MET B 1 9 ? -24.734 6.332 -15.352 1 39.84 9 MET B O 1
ATOM 2356 N N . VAL B 1 10 ? -24.938 4.367 -15.555 1 50.31 10 VAL B N 1
ATOM 2357 C CA . VAL B 1 10 ? -25.547 4.141 -14.242 1 50.31 10 VAL B CA 1
ATOM 2358 C C . VAL B 1 10 ? -24.719 4.84 -13.164 1 50.31 10 VAL B C 1
ATOM 2360 O O . VAL B 1 10 ? -23.484 4.699 -13.125 1 50.31 10 VAL B O 1
ATOM 2363 N N . SER B 1 11 ? -25.125 6.051 -12.672 1 70.94 11 SER B N 1
ATOM 2364 C CA . SER B 1 11 ? -24.547 6.957 -11.68 1 70.94 11 SER B CA 1
ATOM 2365 C C . SER B 1 11 ? -24.141 6.203 -10.422 1 70.94 11 SER B C 1
ATOM 2367 O O . SER B 1 11 ? -24.938 5.469 -9.836 1 70.94 11 SER B O 1
ATOM 2369 N N . ASP B 1 12 ? -22.938 5.93 -10.148 1 85.69 12 ASP B N 1
ATOM 2370 C CA . ASP B 1 12 ? -22.406 5.266 -8.961 1 85.69 12 ASP B CA 1
ATOM 2371 C C . ASP B 1 12 ? -23.016 5.848 -7.688 1 85.69 12 ASP B C 1
ATOM 2373 O O . ASP B 1 12 ? -23.25 7.055 -7.602 1 85.69 12 ASP B O 1
ATOM 2377 N N . SER B 1 13 ? -23.531 4.98 -6.848 1 93.81 13 SER B N 1
ATOM 2378 C CA . SER B 1 13 ? -23.906 5.41 -5.504 1 93.81 13 SER B CA 1
ATOM 2379 C C . SER B 1 13 ? -22.672 5.879 -4.719 1 93.81 13 SER B C 1
ATOM 2381 O O . SER B 1 13 ? -21.547 5.645 -5.133 1 93.81 13 SER B O 1
ATOM 2383 N N . VAL B 1 14 ? -22.922 6.566 -3.631 1 96.38 14 VAL B N 1
ATOM 2384 C CA . VAL B 1 14 ? -21.844 7.012 -2.74 1 96.38 14 VAL B CA 1
ATOM 2385 C C . VAL B 1 14 ? -21.016 5.812 -2.283 1 96.38 14 VAL B C 1
ATOM 2387 O O . VAL B 1 14 ? -19.781 5.855 -2.303 1 96.38 14 VAL B O 1
ATOM 2390 N N . ALA B 1 15 ? -21.703 4.719 -1.952 1 95.06 15 ALA B N 1
ATOM 2391 C CA . ALA B 1 15 ? -21.031 3.514 -1.477 1 95.06 15 ALA B CA 1
ATOM 2392 C C . ALA B 1 15 ? -20.125 2.93 -2.557 1 95.06 15 ALA B C 1
ATOM 2394 O O . ALA B 1 15 ? -19.016 2.469 -2.268 1 95.06 15 ALA B O 1
ATOM 2395 N N . GLU B 1 16 ? -20.594 2.998 -3.764 1 94.62 16 GLU B N 1
ATOM 2396 C CA . GLU B 1 16 ? -19.812 2.463 -4.871 1 94.62 16 GLU B CA 1
ATOM 2397 C C . GLU B 1 16 ? -18.562 3.311 -5.129 1 94.62 16 GLU B C 1
ATOM 2399 O O . GLU B 1 16 ? -17.484 2.775 -5.363 1 94.62 16 GLU B O 1
ATOM 2404 N N . VAL B 1 17 ? -18.719 4.621 -5.09 1 97.06 17 VAL B N 1
ATOM 2405 C CA . VAL B 1 17 ? -17.578 5.504 -5.328 1 97.06 17 VAL B CA 1
ATOM 2406 C C . VAL B 1 17 ? -16.562 5.352 -4.195 1 97.06 17 VAL B C 1
ATOM 2408 O O . VAL B 1 17 ? -15.352 5.316 -4.438 1 97.06 17 VAL B O 1
ATOM 2411 N N . LYS B 1 18 ? -17.047 5.223 -2.953 1 97.81 18 LYS B N 1
ATOM 2412 C CA . LYS B 1 18 ? -16.141 5.016 -1.827 1 97.81 18 LYS B CA 1
ATOM 2413 C C . LYS B 1 18 ? -15.367 3.709 -1.98 1 97.81 18 LYS B C 1
ATOM 2415 O O . LYS B 1 18 ? -14.172 3.648 -1.667 1 97.81 18 LYS B O 1
ATOM 2420 N N . SER B 1 19 ? -16.031 2.725 -2.471 1 96.88 19 SER B N 1
ATOM 2421 C CA . SER B 1 19 ? -15.367 1.446 -2.719 1 96.88 19 SER B CA 1
ATOM 2422 C C . SER B 1 19 ? -14.266 1.587 -3.76 1 96.88 19 SER B C 1
ATOM 2424 O O . SER B 1 19 ? -13.188 0.998 -3.617 1 96.88 19 SER B O 1
ATOM 2426 N N . LYS B 1 20 ? -14.531 2.346 -4.77 1 97.44 20 LYS B N 1
ATOM 2427 C CA . LYS B 1 20 ? -13.539 2.58 -5.816 1 97.44 20 LYS B CA 1
ATOM 2428 C C . LYS B 1 20 ? -12.352 3.367 -5.273 1 97.44 20 LYS B C 1
ATOM 2430 O O . LYS B 1 20 ? -11.203 3.111 -5.652 1 97.44 20 LYS B O 1
ATOM 2435 N N . VAL B 1 21 ? -12.602 4.312 -4.391 1 98.44 21 VAL B N 1
ATOM 2436 C CA . VAL B 1 21 ? -11.547 5.078 -3.738 1 98.44 21 VAL B CA 1
ATOM 2437 C C . VAL B 1 21 ? -10.641 4.137 -2.947 1 98.44 21 VAL B C 1
ATOM 2439 O O . VAL B 1 21 ? -9.414 4.172 -3.096 1 98.44 21 VAL B O 1
ATOM 2442 N N . LEU B 1 22 ? -11.25 3.27 -2.162 1 98.5 22 LEU B N 1
ATOM 2443 C CA . LEU B 1 22 ? -10.492 2.354 -1.318 1 98.5 22 LEU B CA 1
ATOM 2444 C C . LEU B 1 22 ? -9.758 1.32 -2.164 1 98.5 22 LEU B C 1
ATOM 2446 O O . LEU B 1 22 ? -8.641 0.913 -1.826 1 98.5 22 LEU B O 1
ATOM 2450 N N . GLN B 1 23 ? -10.391 0.913 -3.236 1 98.25 23 GLN B N 1
ATOM 2451 C CA . GLN B 1 23 ? -9.758 -0.033 -4.148 1 98.25 23 GLN B CA 1
ATOM 2452 C C . GLN B 1 23 ? -8.492 0.56 -4.758 1 98.25 23 GLN B C 1
ATOM 2454 O O . GLN B 1 23 ? -7.445 -0.095 -4.793 1 98.25 23 GLN B O 1
ATOM 2459 N N . LEU B 1 24 ? -8.617 1.749 -5.266 1 97.94 24 LEU B N 1
ATOM 2460 C CA . LEU B 1 24 ? -7.457 2.424 -5.852 1 97.94 24 LEU B CA 1
ATOM 2461 C C . LEU B 1 24 ? -6.379 2.654 -4.801 1 97.94 24 LEU B C 1
ATOM 2463 O O . LEU B 1 24 ? -5.188 2.477 -5.074 1 97.94 24 LEU B O 1
ATOM 2467 N N . ALA B 1 25 ? -6.797 3.031 -3.602 1 98.56 25 ALA B N 1
ATOM 2468 C CA . ALA B 1 25 ? -5.863 3.213 -2.492 1 98.56 25 ALA B CA 1
ATOM 2469 C C . ALA B 1 25 ? -5.098 1.925 -2.203 1 98.56 25 ALA B C 1
ATOM 2471 O O . ALA B 1 25 ? -3.881 1.949 -2.008 1 98.56 25 ALA B O 1
ATOM 2472 N N . ALA B 1 26 ? -5.777 0.86 -2.199 1 97.94 26 ALA B N 1
ATOM 2473 C CA . ALA B 1 26 ? -5.164 -0.438 -1.937 1 97.94 26 ALA B CA 1
ATOM 2474 C C . ALA B 1 26 ? -4.176 -0.812 -3.041 1 97.94 26 ALA B C 1
ATOM 2476 O O . ALA B 1 26 ? -3.029 -1.165 -2.764 1 97.94 26 ALA B O 1
ATOM 2477 N N . ALA B 1 27 ? -4.559 -0.635 -4.273 1 96.69 27 ALA B N 1
ATOM 2478 C CA . ALA B 1 27 ? -3.746 -1.06 -5.41 1 96.69 27 ALA B CA 1
ATOM 2479 C C . ALA B 1 27 ? -2.496 -0.196 -5.543 1 96.69 27 ALA B C 1
ATOM 2481 O O . ALA B 1 27 ? -1.488 -0.634 -6.105 1 96.69 27 ALA B O 1
ATOM 2482 N N . MET B 1 28 ? -2.545 1.014 -4.969 1 97.12 28 MET B N 1
ATOM 2483 C CA . MET B 1 28 ? -1.452 1.961 -5.176 1 97.12 28 MET B CA 1
ATOM 2484 C C . MET B 1 28 ? -0.617 2.113 -3.908 1 97.12 28 MET B C 1
ATOM 2486 O O . MET B 1 28 ? 0.18 3.047 -3.795 1 97.12 28 MET B O 1
ATOM 2490 N N . ASP B 1 29 ? -0.796 1.216 -2.988 1 96.31 29 ASP B N 1
ATOM 2491 C CA . ASP B 1 29 ? -0.038 1.29 -1.743 1 96.31 29 ASP B CA 1
ATOM 2492 C C . ASP B 1 29 ? -0.154 2.676 -1.111 1 96.31 29 ASP B C 1
ATOM 2494 O O . ASP B 1 29 ? 0.857 3.33 -0.85 1 96.31 29 ASP B O 1
ATOM 2498 N N . ARG B 1 30 ? -1.416 3.08 -0.867 1 97.94 30 ARG B N 1
ATOM 2499 C CA . ARG B 1 30 ? -1.738 4.352 -0.228 1 97.94 30 ARG B CA 1
ATOM 2500 C C . ARG B 1 30 ? -1.195 5.523 -1.037 1 97.94 30 ARG B C 1
ATOM 2502 O O . ARG B 1 30 ? -0.828 6.559 -0.473 1 97.94 30 ARG B O 1
ATOM 2509 N N . GLY B 1 31 ? -0.978 5.336 -2.314 1 96.94 31 GLY B N 1
ATOM 2510 C CA . GLY B 1 31 ? -0.506 6.387 -3.203 1 96.94 31 GLY B CA 1
ATOM 2511 C C . GLY B 1 31 ? 0.986 6.316 -3.469 1 96.94 31 GLY B C 1
ATOM 2512 O O . GLY B 1 31 ? 1.494 6.988 -4.367 1 96.94 31 GLY B O 1
ATOM 2513 N N . GLY B 1 32 ? 1.689 5.523 -2.76 1 94.5 32 GLY B N 1
ATOM 2514 C CA . GLY B 1 32 ? 3.141 5.445 -2.832 1 94.5 32 GLY B CA 1
ATOM 2515 C C . GLY B 1 32 ? 3.645 4.949 -4.172 1 94.5 32 GLY B C 1
ATOM 2516 O O . GLY B 1 32 ? 4.77 5.254 -4.57 1 94.5 32 GLY B O 1
ATOM 2517 N N . MET B 1 33 ? 2.84 4.215 -4.887 1 94.31 33 MET B N 1
ATOM 2518 C CA . MET B 1 33 ? 3.26 3.67 -6.176 1 94.31 33 MET B CA 1
ATOM 2519 C C . MET B 1 33 ? 3.312 4.762 -7.238 1 94.31 33 MET B C 1
ATOM 2521 O O . MET B 1 33 ? 4.039 4.641 -8.227 1 94.31 33 MET B O 1
ATOM 2525 N N . ALA B 1 34 ? 2.561 5.754 -7.043 1 95 34 ALA B N 1
ATOM 2526 C CA . ALA B 1 34 ? 2.508 6.863 -7.988 1 95 34 ALA B CA 1
ATOM 2527 C C . ALA B 1 34 ? 3.34 8.047 -7.5 1 95 34 ALA B C 1
ATOM 2529 O O . ALA B 1 34 ? 2.893 9.188 -7.551 1 95 34 ALA B O 1
ATOM 2530 N N . ASN B 1 35 ? 4.41 7.746 -6.926 1 92 35 ASN B N 1
ATOM 2531 C CA . ASN B 1 35 ? 5.34 8.758 -6.434 1 92 35 ASN B CA 1
ATOM 2532 C C . ASN B 1 35 ? 6.375 9.125 -7.496 1 92 35 ASN B C 1
ATOM 2534 O O . ASN B 1 35 ? 7.242 8.32 -7.832 1 92 35 ASN B O 1
ATOM 2538 N N . PRO B 1 36 ? 6.348 10.344 -7.98 1 89.88 36 PRO B N 1
ATOM 2539 C CA . PRO B 1 36 ? 7.262 10.727 -9.055 1 89.88 36 PRO B CA 1
ATOM 2540 C C . PRO B 1 36 ? 8.727 10.742 -8.617 1 89.88 36 PRO B C 1
ATOM 2542 O O . PRO B 1 36 ? 9.625 10.75 -9.453 1 89.88 36 PRO B O 1
ATOM 2545 N N . GLY B 1 37 ? 8.984 10.797 -7.348 1 85.44 37 GLY B N 1
ATOM 2546 C CA . GLY B 1 37 ? 10.344 10.688 -6.84 1 85.44 37 GLY B CA 1
ATOM 2547 C C . GLY B 1 37 ? 10.938 9.305 -7.008 1 85.44 37 GLY B C 1
ATOM 2548 O O . GLY B 1 37 ? 12.148 9.125 -6.914 1 85.44 37 GLY B O 1
ATOM 2549 N N . VAL B 1 38 ? 10.109 8.344 -7.234 1 84.31 38 VAL B N 1
ATOM 2550 C CA . VAL B 1 38 ? 10.531 6.957 -7.371 1 84.31 38 VAL B CA 1
ATOM 2551 C C . VAL B 1 38 ? 10.539 6.562 -8.852 1 84.31 38 VAL B C 1
ATOM 2553 O O . VAL B 1 38 ? 11.562 6.125 -9.375 1 84.31 38 VAL B O 1
ATOM 2556 N N . SER B 1 39 ? 9.438 6.75 -9.492 1 88.31 39 SER B N 1
ATOM 2557 C CA . SER B 1 39 ? 9.289 6.488 -10.922 1 88.31 39 SER B CA 1
ATOM 2558 C C . SER B 1 39 ? 8.094 7.23 -11.5 1 88.31 39 SER B C 1
ATOM 2560 O O . SER B 1 39 ? 7.293 7.805 -10.758 1 88.31 39 SER B O 1
ATOM 2562 N N . ASN B 1 40 ? 8.008 7.152 -12.82 1 92.5 40 ASN B N 1
ATOM 2563 C CA . ASN B 1 40 ? 6.859 7.773 -13.469 1 92.5 40 ASN B CA 1
ATOM 2564 C C . ASN B 1 40 ? 5.734 6.77 -13.703 1 92.5 40 ASN B C 1
ATOM 2566 O O . ASN B 1 40 ? 4.785 7.055 -14.438 1 92.5 40 ASN B O 1
ATOM 2570 N N . ALA B 1 41 ? 5.875 5.672 -13.086 1 93.25 41 ALA B N 1
ATOM 2571 C CA . ALA B 1 41 ? 4.828 4.664 -13.227 1 93.25 41 ALA B CA 1
ATOM 2572 C C . ALA B 1 41 ? 3.541 5.109 -12.539 1 93.25 41 ALA B C 1
ATOM 2574 O O . ALA B 1 41 ? 3.58 5.688 -11.445 1 93.25 41 ALA B O 1
ATOM 2575 N N . TYR B 1 42 ? 2.352 4.891 -13.094 1 95 42 TYR B N 1
ATOM 2576 C CA . TYR B 1 42 ? 1.006 4.938 -12.531 1 95 42 TYR B CA 1
ATOM 2577 C C . TYR B 1 42 ? 0.611 6.363 -12.18 1 95 42 TYR B C 1
ATOM 2579 O O . TYR B 1 42 ? -0.284 6.582 -11.359 1 95 42 TYR B O 1
ATOM 2587 N N . LEU B 1 43 ? 1.302 7.402 -12.688 1 95.19 43 LEU B N 1
ATOM 2588 C CA . LEU B 1 43 ? 1.033 8.781 -12.305 1 95.19 43 LEU B CA 1
ATOM 2589 C C . LEU B 1 43 ? -0.406 9.172 -12.633 1 95.19 43 LEU B C 1
ATOM 2591 O O . LEU B 1 43 ? -1.028 9.938 -11.898 1 95.19 43 LEU B O 1
ATOM 2595 N N . GLY B 1 44 ? -0.921 8.57 -13.641 1 94.69 44 GLY B N 1
ATOM 2596 C CA . GLY B 1 44 ? -2.281 8.875 -14.055 1 94.69 44 GLY B CA 1
ATOM 2597 C C . GLY B 1 44 ? -3.324 8.461 -13.039 1 94.69 44 GLY B C 1
ATOM 2598 O O . GLY B 1 44 ? -4.449 8.969 -13.047 1 94.69 44 GLY B O 1
ATOM 2599 N N . THR B 1 45 ? -3.004 7.547 -12.156 1 96.06 45 THR B N 1
ATOM 2600 C CA . THR B 1 45 ? -3.967 7.062 -11.172 1 96.06 45 THR B CA 1
ATOM 2601 C C . THR B 1 45 ? -4.297 8.148 -10.156 1 96.06 45 THR B C 1
ATOM 2603 O O . THR B 1 45 ? -5.34 8.102 -9.5 1 96.06 45 THR B O 1
ATOM 2606 N N . LYS B 1 46 ? -3.418 9.148 -9.961 1 96.81 46 LYS B N 1
ATOM 2607 C CA . LYS B 1 46 ? -3.729 10.281 -9.094 1 96.81 46 LYS B CA 1
ATOM 2608 C C . LYS B 1 46 ? -4.91 11.078 -9.633 1 96.81 46 LYS B C 1
ATOM 2610 O O . LYS B 1 46 ? -5.762 11.531 -8.859 1 96.81 46 LYS B O 1
ATOM 2615 N N . ASP B 1 47 ? -4.875 11.242 -10.914 1 96.38 47 ASP B N 1
ATOM 2616 C CA . ASP B 1 47 ? -6 11.93 -11.539 1 96.38 47 ASP B CA 1
ATOM 2617 C C . ASP B 1 47 ? -7.289 11.125 -11.383 1 96.38 47 ASP B C 1
ATOM 2619 O O . ASP B 1 47 ? -8.367 11.695 -11.18 1 96.38 47 ASP B O 1
ATOM 2623 N N . ASP B 1 48 ? -7.152 9.805 -11.539 1 96.94 48 ASP B N 1
ATOM 2624 C CA . ASP B 1 48 ? -8.312 8.945 -11.305 1 96.94 48 ASP B CA 1
ATOM 2625 C C . ASP B 1 48 ? -8.867 9.148 -9.898 1 96.94 48 ASP B C 1
ATOM 2627 O O . ASP B 1 48 ? -10.086 9.227 -9.711 1 96.94 48 ASP B O 1
ATOM 2631 N N . MET B 1 49 ? -7.996 9.234 -8.914 1 97.94 49 MET B N 1
ATOM 2632 C CA . MET B 1 49 ? -8.422 9.445 -7.531 1 97.94 49 MET B CA 1
ATOM 2633 C C . MET B 1 49 ? -9.133 10.789 -7.379 1 97.94 49 MET B C 1
ATOM 2635 O O . MET B 1 49 ? -10.164 10.875 -6.715 1 97.94 49 MET B O 1
ATOM 2639 N N . ARG B 1 50 ? -8.555 11.789 -8.016 1 98.06 50 ARG B N 1
ATOM 2640 C CA . ARG B 1 50 ? -9.164 13.109 -7.938 1 98.06 50 ARG B CA 1
ATOM 2641 C C . ARG B 1 50 ? -10.578 13.094 -8.5 1 98.06 50 ARG B C 1
ATOM 2643 O O . ARG B 1 50 ? -11.484 13.719 -7.941 1 98.06 50 ARG B O 1
ATOM 2650 N N . LEU B 1 51 ? -10.766 12.383 -9.57 1 97.12 51 LEU B N 1
ATOM 2651 C CA . LEU B 1 51 ? -12.086 12.289 -10.18 1 97.12 51 LEU B CA 1
ATOM 2652 C C . LEU B 1 51 ? -13.062 11.562 -9.258 1 97.12 51 LEU B C 1
ATOM 2654 O O . LEU B 1 51 ? -14.227 11.953 -9.148 1 97.12 51 LEU B O 1
ATOM 2658 N N . LEU B 1 52 ? -12.609 10.531 -8.633 1 97.5 52 LEU B N 1
ATOM 2659 C CA . LEU B 1 52 ? -13.445 9.812 -7.684 1 97.5 52 LEU B CA 1
ATOM 2660 C C . LEU B 1 52 ? -13.844 10.711 -6.516 1 97.5 52 LEU B C 1
ATOM 2662 O O . LEU B 1 52 ? -15.008 10.711 -6.102 1 97.5 52 LEU B O 1
ATOM 2666 N N . VAL B 1 53 ? -12.898 11.477 -5.992 1 98.12 53 VAL B N 1
ATOM 2667 C CA . VAL B 1 53 ? -13.156 12.359 -4.863 1 98.12 53 VAL B CA 1
ATOM 2668 C C . VAL B 1 53 ? -14.133 13.453 -5.281 1 98.12 53 VAL B C 1
ATOM 2670 O O . VAL B 1 53 ? -15.039 13.805 -4.52 1 98.12 53 VAL B O 1
ATOM 2673 N N . GLU B 1 54 ? -13.953 13.984 -6.477 1 97.62 54 GLU B N 1
ATOM 2674 C CA . GLU B 1 54 ? -14.898 14.969 -6.996 1 97.62 54 GLU B CA 1
ATOM 2675 C C . GLU B 1 54 ? -16.312 14.391 -7.078 1 97.62 54 GLU B C 1
ATOM 2677 O O . GLU B 1 54 ? -17.281 15.062 -6.723 1 97.62 54 GLU B O 1
ATOM 2682 N N . SER B 1 55 ? -16.375 13.195 -7.527 1 96.75 55 SER B N 1
ATOM 2683 C CA . SER B 1 55 ? -17.672 12.523 -7.609 1 96.75 55 SER B CA 1
ATOM 2684 C C . SER B 1 55 ? -18.297 12.367 -6.227 1 96.75 55 SER B C 1
ATOM 2686 O O . SER B 1 55 ? -19.5 12.586 -6.062 1 96.75 55 SER B O 1
ATOM 2688 N N . LEU B 1 56 ? -17.516 12.016 -5.211 1 97.25 56 LEU B N 1
ATOM 2689 C CA . LEU B 1 56 ? -18.016 11.875 -3.85 1 97.25 56 LEU B CA 1
ATOM 2690 C C . LEU B 1 56 ? -18.562 13.203 -3.33 1 97.25 56 LEU B C 1
ATOM 2692 O O . LEU B 1 56 ? -19.641 13.258 -2.738 1 97.25 56 LEU B O 1
ATOM 2696 N N . ALA B 1 57 ? -17.781 14.219 -3.576 1 97.25 57 ALA B N 1
ATOM 2697 C CA . ALA B 1 57 ? -18.156 15.539 -3.082 1 97.25 57 ALA B CA 1
ATOM 2698 C C . ALA B 1 57 ? -19.469 16.016 -3.711 1 97.25 57 ALA B C 1
ATOM 2700 O O . ALA B 1 57 ? -20.25 16.719 -3.074 1 97.25 57 ALA B O 1
ATOM 2701 N N . GLU B 1 58 ? -19.719 15.609 -4.938 1 96.5 58 GLU B N 1
ATOM 2702 C CA . GLU B 1 58 ? -20.953 15.977 -5.637 1 96.5 58 GLU B CA 1
ATOM 2703 C C . GLU B 1 58 ? -22.125 15.148 -5.145 1 96.5 58 GLU B C 1
ATOM 2705 O O . GLU B 1 58 ? -23.234 15.672 -4.953 1 96.5 58 GLU B O 1
ATOM 2710 N N . LEU B 1 59 ? -21.938 13.891 -4.906 1 96.19 59 LEU B N 1
ATOM 2711 C CA . LEU B 1 59 ? -23 12.961 -4.539 1 96.19 59 LEU B CA 1
ATOM 2712 C C . LEU B 1 59 ? -23.438 13.18 -3.092 1 96.19 59 LEU B C 1
ATOM 2714 O O . LEU B 1 59 ? -24.609 13.008 -2.758 1 96.19 59 LEU B O 1
ATOM 2718 N N . ASP B 1 60 ? -22.469 13.469 -2.225 1 96 60 ASP B N 1
ATOM 2719 C CA . ASP B 1 60 ? -22.703 13.625 -0.792 1 96 60 ASP B CA 1
ATOM 2720 C C . ASP B 1 60 ? -21.875 14.773 -0.225 1 96 60 ASP B C 1
ATOM 2722 O O . ASP B 1 60 ? -20.859 14.555 0.434 1 96 60 ASP B O 1
ATOM 2726 N N . PRO B 1 61 ? -22.438 15.953 -0.387 1 95.38 61 PRO B N 1
ATOM 2727 C CA . PRO B 1 61 ? -21.672 17.141 0.007 1 95.38 61 PRO B CA 1
ATOM 2728 C C . PRO B 1 61 ? -21.484 17.25 1.52 1 95.38 61 PRO B C 1
ATOM 2730 O O . PRO B 1 61 ? -22.328 16.766 2.283 1 95.38 61 PRO B O 1
ATOM 2733 N N . VAL B 1 62 ? -20.406 17.844 1.903 1 94.56 62 VAL B N 1
ATOM 2734 C CA . VAL B 1 62 ? -20.109 18.125 3.303 1 94.56 62 VAL B CA 1
ATOM 2735 C C . VAL B 1 62 ? -21.203 19.016 3.891 1 94.56 62 VAL B C 1
ATOM 2737 O O . VAL B 1 62 ? -21.672 19.938 3.23 1 94.56 62 VAL B O 1
ATOM 2740 N N . ASN B 1 63 ? -21.562 18.766 5.117 1 93 63 ASN B N 1
ATOM 2741 C CA . ASN B 1 63 ? -22.5 19.625 5.809 1 93 63 ASN B CA 1
ATOM 2742 C C . ASN B 1 63 ? -21.984 21.062 5.902 1 93 63 ASN B C 1
ATOM 2744 O O . ASN B 1 63 ? -20.797 21.297 6.137 1 93 63 ASN B O 1
ATOM 2748 N N . LYS B 1 64 ? -22.969 22 5.836 1 93.25 64 LYS B N 1
ATOM 2749 C CA . LYS B 1 64 ? -22.656 23.422 5.941 1 93.25 64 LYS B CA 1
ATOM 2750 C C . LYS B 1 64 ? -23.5 24.094 7.02 1 93.25 64 LYS B C 1
ATOM 2752 O O . LYS B 1 64 ? -24.688 24.328 6.824 1 93.25 64 LYS B O 1
ATOM 2757 N N . PRO B 1 65 ? -22.875 24.297 8.219 1 94.31 65 PRO B N 1
ATOM 2758 C CA . PRO B 1 65 ? -21.453 24.188 8.57 1 94.31 65 PRO B CA 1
ATOM 2759 C C . PRO B 1 65 ? -21.062 22.781 9.031 1 94.31 65 PRO B C 1
ATOM 2761 O O . PRO B 1 65 ? -21.906 22.031 9.523 1 94.31 65 PRO B O 1
ATOM 2764 N N . LEU B 1 66 ? -19.859 22.422 8.781 1 95.56 66 LEU B N 1
ATOM 2765 C CA . LEU B 1 66 ? -19.281 21.219 9.352 1 95.56 66 LEU B CA 1
ATOM 2766 C C . LEU B 1 66 ? -19.203 21.328 10.875 1 95.56 66 LEU B C 1
ATOM 2768 O O . LEU B 1 66 ? -18.812 22.359 11.406 1 95.56 66 LEU B O 1
ATOM 2772 N N . THR B 1 67 ? -19.594 20.312 11.57 1 94.5 67 THR B N 1
ATOM 2773 C CA . THR B 1 67 ? -19.547 20.328 13.023 1 94.5 67 THR B CA 1
ATOM 2774 C C . THR B 1 67 ? -18.297 19.625 13.531 1 94.5 67 THR B C 1
ATOM 2776 O O . THR B 1 67 ? -17.812 18.672 12.914 1 94.5 67 THR B O 1
ATOM 2779 N N . PRO B 1 68 ? -17.828 20.031 14.641 1 95.5 68 PRO B N 1
ATOM 2780 C CA . PRO B 1 68 ? -16.641 19.391 15.211 1 95.5 68 PRO B CA 1
ATOM 2781 C C . PRO B 1 68 ? -16.844 17.891 15.453 1 95.5 68 PRO B C 1
ATOM 2783 O O . PRO B 1 68 ? -15.898 17.109 15.32 1 95.5 68 PRO B O 1
ATOM 2786 N N . SER B 1 69 ? -18.016 17.516 15.773 1 94.88 69 SER B N 1
ATOM 2787 C CA . SER B 1 69 ? -18.281 16.109 16.078 1 94.88 69 SER B CA 1
ATOM 2788 C C . SER B 1 69 ? -18.094 15.227 14.844 1 94.88 69 SER B C 1
ATOM 2790 O O . SER B 1 69 ? -17.719 14.062 14.961 1 94.88 69 SER B O 1
ATOM 2792 N N . GLU B 1 70 ? -18.359 15.773 13.672 1 95.94 70 GLU B N 1
ATOM 2793 C CA . GLU B 1 70 ? -18.188 15.023 12.43 1 95.94 70 GLU B CA 1
ATOM 2794 C C . GLU B 1 70 ? -16.719 14.711 12.18 1 95.94 70 GLU B C 1
ATOM 2796 O O . GLU B 1 70 ? -16.391 13.695 11.562 1 95.94 70 GLU B O 1
ATOM 2801 N N . LEU B 1 71 ? -15.859 15.547 12.719 1 96.81 71 LEU B N 1
ATOM 2802 C CA . LEU B 1 71 ? -14.43 15.43 12.492 1 96.81 71 LEU B CA 1
ATOM 2803 C C . LEU B 1 71 ? -13.75 14.664 13.625 1 96.81 71 LEU B C 1
ATOM 2805 O O . LEU B 1 71 ? -12.758 13.969 13.406 1 96.81 71 LEU B O 1
ATOM 2809 N N . SER B 1 72 ? -14.312 14.766 14.797 1 97.62 72 SER B N 1
ATOM 2810 C CA . SER B 1 72 ? -13.68 14.234 15.992 1 97.62 72 SER B CA 1
ATOM 2811 C C . SER B 1 72 ? -13.562 12.711 15.93 1 97.62 72 SER B C 1
ATOM 2813 O O . SER B 1 72 ? -14.398 12.047 15.312 1 97.62 72 SER B O 1
ATOM 2815 N N . GLY B 1 73 ? -12.477 12.242 16.609 1 97.31 73 GLY B N 1
ATOM 2816 C CA . GLY B 1 73 ? -12.227 10.812 16.672 1 97.31 73 GLY B CA 1
ATOM 2817 C C . GLY B 1 73 ? -10.969 10.391 15.938 1 97.31 73 GLY B C 1
ATOM 2818 O O . GLY B 1 73 ? -10.172 11.234 15.531 1 97.31 73 GLY B O 1
ATOM 2819 N N . ARG B 1 74 ? -10.828 9.086 15.852 1 97.62 74 ARG B N 1
ATOM 2820 C CA . ARG B 1 74 ? -9.609 8.516 15.281 1 97.62 74 ARG B CA 1
ATOM 2821 C C . ARG B 1 74 ? -9.781 8.227 13.797 1 97.62 74 ARG B C 1
ATOM 2823 O O . ARG B 1 74 ? -10.836 7.738 13.375 1 97.62 74 ARG B O 1
ATOM 2830 N N . TRP B 1 75 ? -8.805 8.562 13.016 1 98.25 75 TRP B N 1
ATOM 2831 C CA . TRP B 1 75 ? -8.742 8.344 11.578 1 98.25 75 TRP B CA 1
ATOM 2832 C C . TRP B 1 75 ? -7.418 7.691 11.188 1 98.25 75 TRP B C 1
ATOM 2834 O O . TRP B 1 75 ? -6.398 7.895 11.852 1 98.25 75 TRP B O 1
ATOM 2844 N N . GLU B 1 76 ? -7.438 6.898 10.141 1 98.38 76 GLU B N 1
ATOM 2845 C CA . GLU B 1 76 ? -6.238 6.27 9.586 1 98.38 76 GLU B CA 1
ATOM 2846 C C . GLU B 1 76 ? -6.07 6.609 8.109 1 98.38 76 GLU B C 1
ATOM 2848 O O . GLU B 1 76 ? -7.023 6.5 7.332 1 98.38 76 GLU B O 1
ATOM 2853 N N . LEU B 1 77 ? -4.875 7.004 7.762 1 98.75 77 LEU B N 1
ATOM 2854 C CA . LEU B 1 77 ? -4.594 7.371 6.379 1 98.75 77 LEU B CA 1
ATOM 2855 C C . LEU B 1 77 ? -4.629 6.141 5.477 1 98.75 77 LEU B C 1
ATOM 2857 O O . LEU B 1 77 ? -3.975 5.137 5.762 1 98.75 77 LEU B O 1
ATOM 2861 N N . VAL B 1 78 ? -5.402 6.273 4.355 1 98.75 78 VAL B N 1
ATOM 2862 C CA . VAL B 1 78 ? -5.473 5.145 3.432 1 98.75 78 VAL B CA 1
ATOM 2863 C C . VAL B 1 78 ? -4.906 5.555 2.074 1 98.75 78 VAL B C 1
ATOM 2865 O O . VAL B 1 78 ? -4.586 4.699 1.244 1 98.75 78 VAL B O 1
ATOM 2868 N N . TYR B 1 79 ? -4.754 6.844 1.892 1 98.81 79 TYR B N 1
ATOM 2869 C CA . TYR B 1 79 ? -4.234 7.281 0.602 1 98.81 79 TYR B CA 1
ATOM 2870 C C . TYR B 1 79 ? -3.779 8.734 0.664 1 98.81 79 TYR B C 1
ATOM 2872 O O . TYR B 1 79 ? -4.402 9.562 1.338 1 98.81 79 TYR B O 1
ATOM 2880 N N . THR B 1 80 ? -2.779 9.078 -0.042 1 98.75 80 THR B N 1
ATOM 2881 C CA . THR B 1 80 ? -2.398 10.469 -0.287 1 98.75 80 THR B CA 1
ATOM 2882 C C . THR B 1 80 ? -1.744 10.617 -1.658 1 98.75 80 THR B C 1
ATOM 2884 O O . THR B 1 80 ? -1.143 9.672 -2.17 1 98.75 80 THR B O 1
ATOM 2887 N N . THR B 1 81 ? -1.864 11.734 -2.275 1 98 81 THR B N 1
ATOM 2888 C CA . THR B 1 81 ? -1.285 12.008 -3.586 1 98 81 THR B CA 1
ATOM 2889 C C . THR B 1 81 ? 0.165 12.461 -3.453 1 98 81 THR B C 1
ATOM 2891 O O . THR B 1 81 ? 0.846 12.688 -4.457 1 98 81 THR B O 1
ATOM 2894 N N . VAL B 1 82 ? 0.705 12.641 -2.215 1 96.88 82 VAL B N 1
ATOM 2895 C CA . VAL B 1 82 ? 2.078 13.055 -1.951 1 96.88 82 VAL B CA 1
ATOM 2896 C C . VAL B 1 82 ? 2.775 12.016 -1.078 1 96.88 82 VAL B C 1
ATOM 2898 O O . VAL B 1 82 ? 2.277 10.898 -0.916 1 96.88 82 VAL B O 1
ATOM 2901 N N . GLU B 1 83 ? 3.973 12.336 -0.616 1 96.19 83 GLU B N 1
ATOM 2902 C CA . GLU B 1 83 ? 4.668 11.414 0.277 1 96.19 83 GLU B CA 1
ATOM 2903 C C . GLU B 1 83 ? 3.9 11.227 1.583 1 96.19 83 GLU B C 1
ATOM 2905 O O . GLU B 1 83 ? 3.354 12.188 2.129 1 96.19 83 GLU B O 1
ATOM 2910 N N . LEU B 1 84 ? 3.889 10.031 2.094 1 97.19 84 LEU B N 1
ATOM 2911 C CA . LEU B 1 84 ? 3.08 9.648 3.246 1 97.19 84 LEU B CA 1
ATOM 2912 C C . LEU B 1 84 ? 3.432 10.5 4.465 1 97.19 84 LEU B C 1
ATOM 2914 O O . LEU B 1 84 ? 2.557 10.836 5.262 1 97.19 84 LEU B O 1
ATOM 2918 N N . PHE B 1 85 ? 4.707 10.883 4.605 1 96.62 85 PHE B N 1
ATOM 2919 C CA . PHE B 1 85 ? 5.117 11.602 5.801 1 96.62 85 PHE B CA 1
ATOM 2920 C C . PHE B 1 85 ? 4.527 13.008 5.812 1 96.62 85 PHE B C 1
ATOM 2922 O O . PHE B 1 85 ? 4.445 13.641 6.867 1 96.62 85 PHE B O 1
ATOM 2929 N N . ARG B 1 86 ? 4.062 13.445 4.695 1 97.31 86 ARG B N 1
ATOM 2930 C CA . ARG B 1 86 ? 3.508 14.789 4.602 1 97.31 86 ARG B CA 1
ATOM 2931 C C . ARG B 1 86 ? 2.129 14.859 5.25 1 97.31 86 ARG B C 1
ATOM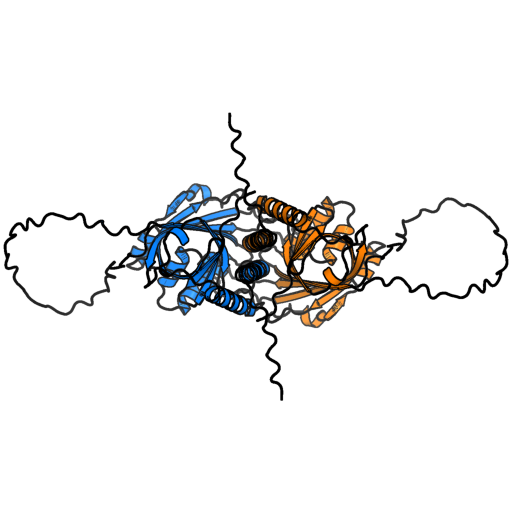 2933 O O . ARG B 1 86 ? 1.574 15.945 5.426 1 97.31 86 ARG B O 1
ATOM 2940 N N . ALA B 1 87 ? 1.63 13.703 5.645 1 97.81 87 ALA B N 1
ATOM 2941 C CA . ALA B 1 87 ? 0.379 13.672 6.398 1 97.81 87 ALA B CA 1
ATOM 2942 C C . ALA B 1 87 ? 0.583 14.188 7.82 1 97.81 87 ALA B C 1
ATOM 2944 O O . ALA B 1 87 ? -0.379 14.555 8.5 1 97.81 87 ALA B O 1
ATOM 2945 N N . SER B 1 88 ? 1.805 14.258 8.297 1 97.94 88 SER B N 1
ATOM 2946 C CA . SER B 1 88 ? 2.127 14.789 9.617 1 97.94 88 SER B CA 1
ATOM 2947 C C . SER B 1 88 ? 2.037 16.312 9.641 1 97.94 88 SER B C 1
ATOM 2949 O O . SER B 1 88 ? 2.613 16.984 8.781 1 97.94 88 SER B O 1
ATOM 2951 N N . PRO B 1 89 ? 1.371 16.844 10.711 1 97.81 89 PRO B N 1
ATOM 2952 C CA . PRO B 1 89 ? 1.349 18.297 10.852 1 97.81 89 PRO B CA 1
ATOM 2953 C C . PRO B 1 89 ? 2.748 18.906 10.922 1 97.81 89 PRO B C 1
ATOM 2955 O O . PRO B 1 89 ? 2.947 20.062 10.523 1 97.81 89 PRO B O 1
ATOM 2958 N N . PHE B 1 90 ? 3.744 18.203 11.391 1 97.56 90 PHE B N 1
ATOM 2959 C CA . PHE B 1 90 ? 5.113 18.688 11.414 1 97.56 90 PHE B CA 1
ATOM 2960 C C . PHE B 1 90 ? 5.562 19.109 10.016 1 97.56 90 PHE B C 1
ATOM 2962 O O . PHE B 1 90 ? 6.043 20.219 9.812 1 97.56 90 PHE B O 1
ATOM 2969 N N . PHE B 1 91 ? 5.387 18.188 9.055 1 97.19 91 PHE B N 1
ATOM 2970 C CA . PHE B 1 91 ? 5.848 18.453 7.699 1 97.19 91 PHE B CA 1
ATOM 2971 C C . PHE B 1 91 ? 4.957 19.484 7.023 1 97.19 91 PHE B C 1
ATOM 2973 O O . PHE B 1 91 ? 5.43 20.281 6.195 1 97.19 91 PHE B O 1
ATOM 2980 N N . GLN B 1 92 ? 3.699 19.484 7.391 1 96.81 92 GLN B N 1
ATOM 2981 C CA . GLN B 1 92 ? 2.818 20.531 6.867 1 96.81 92 GLN B CA 1
ATOM 2982 C C . GLN B 1 92 ? 3.244 21.906 7.367 1 96.81 92 GLN B C 1
ATOM 2984 O O . GLN B 1 92 ? 3.178 22.891 6.625 1 96.81 92 GLN B O 1
ATOM 2989 N N . MET B 1 93 ? 3.635 21.984 8.625 1 97 93 MET B N 1
ATOM 2990 C CA . MET B 1 93 ? 4.176 23.219 9.188 1 97 93 MET B CA 1
ATOM 2991 C C . MET B 1 93 ? 5.426 23.656 8.43 1 97 93 MET B C 1
ATOM 2993 O O . MET B 1 93 ? 5.586 24.828 8.109 1 97 93 MET B O 1
ATOM 2997 N N . VAL B 1 94 ? 6.273 22.672 8.156 1 95.12 94 VAL B N 1
ATOM 2998 C CA . VAL B 1 94 ? 7.484 22.969 7.391 1 95.12 94 VAL B CA 1
ATOM 2999 C C . VAL B 1 94 ? 7.109 23.547 6.031 1 95.12 94 VAL B C 1
ATOM 3001 O O . VAL B 1 94 ? 7.672 24.562 5.613 1 95.12 94 VAL B O 1
ATOM 3004 N N . GLU B 1 95 ? 6.152 22.938 5.391 1 95.62 95 GLU B N 1
ATOM 3005 C CA . GLU B 1 95 ? 5.699 23.422 4.094 1 95.62 95 GLU B CA 1
ATOM 3006 C C . GLU B 1 95 ? 5.172 24.859 4.199 1 95.62 95 GLU B C 1
ATOM 3008 O O . GLU B 1 95 ? 5.527 25.719 3.391 1 95.62 95 GLU B O 1
ATOM 3013 N N . ALA B 1 96 ? 4.332 25.094 5.203 1 94.31 96 ALA B N 1
ATOM 3014 C CA . ALA B 1 96 ? 3.717 26.406 5.406 1 94.31 96 ALA B CA 1
ATOM 3015 C C . ALA B 1 96 ? 4.77 27.469 5.719 1 94.31 96 ALA B C 1
ATOM 3017 O O . ALA B 1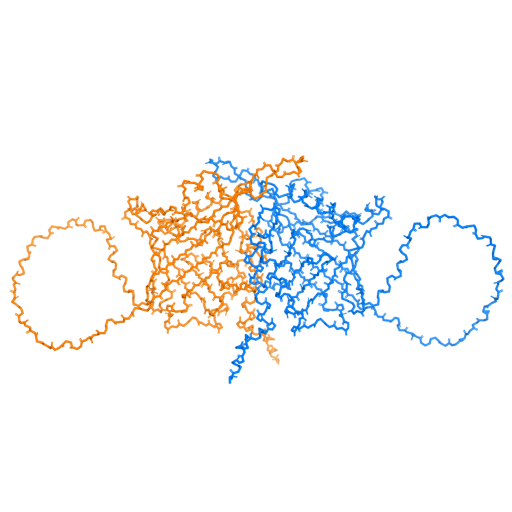 96 ? 4.539 28.656 5.516 1 94.31 96 ALA B O 1
ATOM 3018 N N . GLY B 1 97 ? 5.859 27.078 6.191 1 93.25 97 GLY B N 1
ATOM 3019 C CA . GLY B 1 97 ? 6.93 27.984 6.555 1 93.25 97 GLY B CA 1
ATOM 3020 C C . GLY B 1 97 ? 7.727 28.469 5.359 1 93.25 97 GLY B C 1
ATOM 3021 O O . GLY B 1 97 ? 8.469 29.453 5.461 1 93.25 97 GLY B O 1
ATOM 3022 N N . TYR B 1 98 ? 7.555 27.766 4.262 1 90.69 98 TYR B N 1
ATOM 3023 C CA . TYR B 1 98 ? 8.242 28.172 3.047 1 90.69 98 TYR B CA 1
ATOM 3024 C C . TYR B 1 98 ? 7.391 29.156 2.246 1 90.69 98 TYR B C 1
ATOM 3026 O O . TYR B 1 98 ? 6.184 28.969 2.1 1 90.69 98 TYR B O 1
ATOM 3034 N N . ASP B 1 99 ? 7.938 30.172 1.774 1 82.06 99 ASP B N 1
ATOM 3035 C CA . ASP B 1 99 ? 7.254 31.141 0.912 1 82.06 99 ASP B CA 1
ATOM 3036 C C . ASP B 1 99 ? 7.164 30.625 -0.522 1 82.06 99 ASP B C 1
ATOM 3038 O O . ASP B 1 99 ? 6.266 31 -1.271 1 82.06 99 ASP B O 1
ATOM 3042 N N . ASP B 1 100 ? 8.039 29.75 -0.838 1 90.88 100 ASP B N 1
ATOM 3043 C CA . ASP B 1 100 ? 8.219 29.219 -2.188 1 90.88 100 ASP B CA 1
ATOM 3044 C C . ASP B 1 100 ? 7.922 27.719 -2.238 1 90.88 100 ASP B C 1
ATOM 3046 O O . ASP B 1 100 ? 8.672 26.922 -1.688 1 90.88 100 ASP B O 1
ATOM 3050 N N . PRO B 1 101 ? 6.871 27.359 -3 1 90.12 101 PRO B N 1
ATOM 3051 C CA . PRO B 1 101 ? 6.535 25.922 -3.088 1 90.12 101 PRO B CA 1
ATOM 3052 C C . PRO B 1 101 ? 7.668 25.094 -3.674 1 90.12 101 PRO B C 1
ATOM 3054 O O . PRO B 1 101 ? 7.805 23.906 -3.34 1 90.12 101 PRO B O 1
ATOM 3057 N N . GLU B 1 102 ? 8.492 25.719 -4.488 1 91.81 102 GLU B N 1
ATOM 3058 C CA . GLU B 1 102 ? 9.625 24.984 -5.062 1 91.81 102 GLU B CA 1
ATOM 3059 C C . GLU B 1 102 ? 10.625 24.578 -3.984 1 91.81 102 GLU B C 1
ATOM 3061 O O . GLU B 1 102 ? 11.211 23.5 -4.055 1 91.81 102 GLU B O 1
ATOM 3066 N N . LYS B 1 103 ? 10.773 25.453 -3.051 1 92 103 LYS B N 1
ATOM 3067 C CA . LYS B 1 103 ? 11.719 25.156 -1.975 1 92 103 LYS B CA 1
ATOM 3068 C C . LYS B 1 103 ? 11.18 24.078 -1.045 1 92 103 LYS B C 1
ATOM 3070 O O . LYS B 1 103 ? 11.93 23.188 -0.626 1 92 103 LYS B O 1
ATOM 3075 N N . SER B 1 104 ? 9.891 24.172 -0.656 1 92.44 104 SER B N 1
ATOM 3076 C CA . SER B 1 104 ? 9.32 23.125 0.188 1 92.44 104 SER B CA 1
ATOM 3077 C C . SER B 1 104 ? 9.328 21.781 -0.521 1 92.44 104 SER B C 1
ATOM 3079 O O . SER B 1 104 ? 9.648 20.766 0.087 1 92.44 104 SER B O 1
ATOM 3081 N N . ASN B 1 105 ? 9.078 21.766 -1.816 1 91.31 105 ASN B N 1
ATOM 3082 C CA . ASN B 1 105 ? 9.102 20.531 -2.584 1 91.31 105 ASN B CA 1
ATOM 3083 C C . ASN B 1 105 ? 10.508 19.938 -2.645 1 91.31 105 ASN B C 1
ATOM 3085 O O . ASN B 1 105 ? 10.672 18.719 -2.609 1 91.31 105 ASN B O 1
ATOM 3089 N N . LEU B 1 106 ? 11.5 20.844 -2.787 1 90.38 106 LEU B N 1
ATOM 3090 C CA . LEU B 1 106 ? 12.883 20.375 -2.756 1 90.38 106 LEU B CA 1
ATOM 3091 C C . LEU B 1 106 ? 13.219 19.766 -1.401 1 90.38 106 LEU B C 1
ATOM 3093 O O . LEU B 1 106 ? 13.852 18.703 -1.333 1 90.38 106 LEU B O 1
ATOM 3097 N N . PHE B 1 107 ? 12.805 20.422 -0.309 1 92.38 107 PHE B N 1
ATOM 3098 C CA . PHE B 1 107 ? 12.992 19.891 1.035 1 92.38 107 PHE B CA 1
ATOM 3099 C C . PHE B 1 107 ? 12.398 18.484 1.152 1 92.38 107 PHE B C 1
ATOM 3101 O O . PHE B 1 107 ? 13.047 17.578 1.674 1 92.38 107 PHE B O 1
ATOM 3108 N N . PHE B 1 108 ? 11.156 18.312 0.673 1 93.19 108 PHE B N 1
ATOM 3109 C CA . PHE B 1 108 ? 10.469 17.016 0.779 1 93.19 108 PHE B CA 1
ATOM 3110 C C . PHE B 1 108 ? 11.164 15.969 -0.077 1 93.19 108 PHE B C 1
ATOM 3112 O O . PHE B 1 108 ? 11.289 14.812 0.332 1 93.19 108 PHE B O 1
ATOM 3119 N N . LYS B 1 109 ? 11.539 16.375 -1.277 1 90.06 109 LYS B N 1
ATOM 3120 C CA . LYS B 1 109 ? 12.297 15.469 -2.129 1 90.06 109 LYS B CA 1
ATOM 3121 C C . LYS B 1 109 ? 13.57 14.992 -1.428 1 90.06 109 LYS B C 1
ATOM 3123 O O . LYS B 1 109 ? 13.883 13.797 -1.448 1 90.06 109 LYS B O 1
ATOM 3128 N N . LEU B 1 110 ? 14.32 15.859 -0.811 1 89.25 110 LEU B N 1
ATOM 3129 C CA . LEU B 1 110 ? 15.562 15.531 -0.111 1 89.25 110 LEU B CA 1
ATOM 3130 C C . LEU B 1 110 ? 15.281 14.648 1.103 1 89.25 110 LEU B C 1
ATOM 3132 O O . LEU B 1 110 ? 16 13.688 1.358 1 89.25 110 LEU B O 1
ATOM 3136 N N . HIS B 1 111 ? 14.281 15.016 1.815 1 91.5 111 HIS B N 1
ATOM 3137 C CA . HIS B 1 111 ? 13.906 14.211 2.975 1 91.5 111 HIS B CA 1
ATOM 3138 C C . HIS B 1 111 ? 13.586 12.773 2.57 1 91.5 111 HIS B C 1
ATOM 3140 O O . HIS B 1 111 ? 14.039 11.828 3.223 1 91.5 111 HIS B O 1
ATOM 3146 N N . GLN B 1 112 ? 12.789 12.656 1.544 1 90.12 112 GLN B N 1
ATOM 3147 C CA . GLN B 1 112 ? 12.445 11.328 1.045 1 90.12 112 GLN B CA 1
ATOM 3148 C C . GLN B 1 112 ? 13.688 10.547 0.64 1 90.12 112 GLN B C 1
ATOM 3150 O O . GLN B 1 112 ? 13.812 9.359 0.95 1 90.12 112 GLN B O 1
ATOM 3155 N N . LEU B 1 113 ? 14.523 11.195 -0.058 1 86.88 113 LEU B N 1
ATOM 3156 C CA . LEU B 1 113 ? 15.758 10.555 -0.505 1 86.88 113 LEU B CA 1
ATOM 3157 C C . LEU B 1 113 ? 16.594 10.086 0.684 1 86.88 113 LEU B C 1
ATOM 3159 O O . LEU B 1 113 ? 17.094 8.969 0.689 1 86.88 113 LEU B O 1
ATOM 3163 N N . GLN B 1 114 ? 16.672 10.82 1.649 1 83.31 114 GLN B N 1
ATOM 3164 C CA . GLN B 1 114 ? 17.531 10.516 2.783 1 83.31 114 GLN B CA 1
ATOM 3165 C C . GLN B 1 114 ? 16.922 9.43 3.664 1 83.31 114 GLN B C 1
ATOM 3167 O O . GLN B 1 114 ? 17.641 8.594 4.219 1 83.31 114 GLN B O 1
ATOM 3172 N N . THR B 1 115 ? 15.672 9.453 3.74 1 85.38 115 THR B N 1
ATOM 3173 C CA . THR B 1 115 ? 15.047 8.531 4.68 1 85.38 115 THR B CA 1
ATOM 3174 C C . THR B 1 115 ? 14.602 7.254 3.973 1 85.38 115 THR B C 1
ATOM 3176 O O . THR B 1 115 ? 14.43 6.211 4.609 1 85.38 115 THR B O 1
ATOM 3179 N N . GLY B 1 116 ? 14.422 7.312 2.719 1 85.38 116 GLY B N 1
ATOM 3180 C CA . GLY B 1 116 ? 13.93 6.168 1.97 1 85.38 116 GLY B CA 1
ATOM 3181 C C . GLY B 1 116 ? 15 5.48 1.151 1 85.38 116 GLY B C 1
ATOM 3182 O O . GLY B 1 116 ? 14.781 4.391 0.618 1 85.38 116 GLY B O 1
ATOM 3183 N N . SER B 1 117 ? 16.172 6.102 1.058 1 83.75 117 SER B N 1
ATOM 3184 C CA . SER B 1 117 ? 17.25 5.578 0.217 1 83.75 117 SER B CA 1
ATOM 3185 C C . SER B 1 117 ? 17.703 4.207 0.7 1 83.75 117 SER B C 1
ATOM 3187 O O . SER B 1 117 ? 17.812 3.971 1.905 1 83.75 117 SER B O 1
ATOM 3189 N N . TRP B 1 118 ? 17.953 3.309 -0.336 1 81.88 118 TRP B N 1
ATOM 3190 C CA . TRP B 1 118 ? 18.469 1.968 -0.08 1 81.88 118 TRP B CA 1
ATOM 3191 C C . TRP B 1 118 ? 17.547 1.204 0.869 1 81.88 118 TRP B C 1
ATOM 3193 O O . TRP B 1 118 ? 18.016 0.343 1.625 1 81.88 118 TRP B O 1
ATOM 3203 N N . GLY B 1 119 ? 16.344 1.604 0.858 1 82 119 GLY B N 1
ATOM 3204 C CA . GLY B 1 119 ? 15.383 0.912 1.703 1 82 119 GLY B CA 1
ATOM 3205 C C . GLY B 1 119 ? 15.617 1.146 3.184 1 82 119 GLY B C 1
ATOM 3206 O O . GLY B 1 119 ? 15.289 0.292 4.012 1 82 119 GLY B O 1
ATOM 3207 N N . ALA B 1 120 ? 16.078 2.273 3.605 1 87 120 ALA B N 1
ATOM 3208 C CA . ALA B 1 120 ? 16.484 2.6 4.973 1 87 120 ALA B CA 1
ATOM 3209 C C . ALA B 1 120 ? 15.266 2.643 5.898 1 87 120 ALA B C 1
ATOM 3211 O O . ALA B 1 120 ? 15.359 2.279 7.074 1 87 120 ALA B O 1
ATOM 3212 N N . SER B 1 121 ? 14.18 3.078 5.34 1 91 121 SER B N 1
ATOM 3213 C CA . SER B 1 121 ? 12.992 3.146 6.188 1 91 121 SER B CA 1
ATOM 3214 C C . SER B 1 121 ? 11.711 3.023 5.363 1 91 121 SER B C 1
ATOM 3216 O O . SER B 1 121 ? 11.719 3.299 4.16 1 91 121 SER B O 1
ATOM 3218 N N . LYS B 1 122 ? 10.703 2.564 6 1 92.62 122 LYS B N 1
ATOM 3219 C CA . LYS B 1 122 ? 9.352 2.477 5.453 1 92.62 122 LYS B CA 1
ATOM 3220 C C . LYS B 1 122 ? 8.336 3.098 6.406 1 92.62 122 LYS B C 1
ATOM 3222 O O . LYS B 1 122 ? 8.406 2.895 7.621 1 92.62 122 LYS B O 1
ATOM 3227 N N . ILE B 1 123 ? 7.438 3.865 5.867 1 95.75 123 ILE B N 1
ATOM 3228 C CA . ILE B 1 123 ? 6.379 4.445 6.684 1 95.75 123 ILE B CA 1
ATOM 3229 C C . ILE B 1 123 ? 5.301 3.395 6.953 1 95.75 123 ILE B C 1
ATOM 3231 O O . ILE B 1 123 ? 4.809 2.75 6.023 1 95.75 123 ILE B O 1
ATOM 3235 N N . GLY B 1 124 ? 5.023 3.195 8.234 1 96.06 124 GLY B N 1
ATOM 3236 C CA . GLY B 1 124 ? 3.949 2.303 8.641 1 96.06 124 GLY B CA 1
ATOM 3237 C C . GLY B 1 124 ? 2.598 2.99 8.711 1 96.06 124 GLY B C 1
ATOM 3238 O O . GLY B 1 124 ? 2.279 3.834 7.875 1 96.06 124 GLY B O 1
ATOM 3239 N N . ARG B 1 125 ? 1.834 2.607 9.672 1 96.31 125 ARG B N 1
ATOM 3240 C CA . ARG B 1 125 ? 0.502 3.182 9.828 1 96.31 125 ARG B CA 1
ATOM 3241 C C . ARG B 1 125 ? 0.581 4.676 10.117 1 96.31 125 ARG B C 1
ATOM 3243 O O . ARG B 1 125 ? 1.47 5.129 10.844 1 96.31 125 ARG B O 1
ATOM 3250 N N . VAL B 1 126 ? -0.24 5.387 9.523 1 97.94 126 VAL B N 1
ATOM 3251 C CA . VAL B 1 126 ? -0.404 6.82 9.734 1 97.94 126 VAL B CA 1
ATOM 3252 C C . VAL B 1 126 ? -1.81 7.105 10.258 1 97.94 126 VAL B C 1
ATOM 3254 O O . VAL B 1 126 ? -2.801 6.836 9.578 1 97.94 126 VAL B O 1
ATOM 3257 N N . THR B 1 127 ? -1.904 7.637 11.5 1 97.88 127 THR B N 1
ATOM 3258 C CA . THR B 1 127 ? -3.205 7.859 12.125 1 97.88 127 THR B CA 1
ATOM 3259 C C . THR B 1 127 ? -3.297 9.273 12.688 1 97.88 127 THR B C 1
ATOM 3261 O O . THR B 1 127 ? -2.277 9.945 12.867 1 97.88 127 THR B O 1
ATOM 3264 N N . GLN B 1 128 ? -4.508 9.695 12.852 1 98 128 GLN B N 1
ATOM 3265 C CA . GLN B 1 128 ? -4.824 10.961 13.5 1 98 128 GLN B CA 1
ATOM 3266 C C . GLN B 1 128 ? -5.984 10.805 14.477 1 98 128 GLN B C 1
ATOM 3268 O O . GLN B 1 128 ? -6.922 10.047 14.219 1 98 128 GLN B O 1
ATOM 3273 N N . THR B 1 129 ? -5.875 11.508 15.531 1 98.44 129 THR B N 1
ATOM 3274 C CA . THR B 1 129 ? -6.992 11.648 16.453 1 98.44 129 THR B CA 1
ATOM 3275 C C . THR B 1 129 ? -7.336 13.117 16.672 1 98.44 129 THR B C 1
ATOM 3277 O O . THR B 1 129 ? -6.473 13.914 17.062 1 98.44 129 THR B O 1
ATOM 3280 N N . LEU B 1 130 ? -8.539 13.492 16.391 1 98.12 130 LEU B N 1
ATOM 3281 C CA . LEU B 1 130 ? -9.039 14.844 16.609 1 98.12 130 LEU B CA 1
ATOM 3282 C C . LEU B 1 130 ? -9.953 14.898 17.812 1 98.12 130 LEU B C 1
ATOM 3284 O O . LEU B 1 130 ? -10.828 14.039 17.984 1 98.12 130 LEU B O 1
ATOM 3288 N N . ASP B 1 131 ? -9.68 15.758 18.672 1 97.56 131 ASP B N 1
ATOM 3289 C CA . ASP 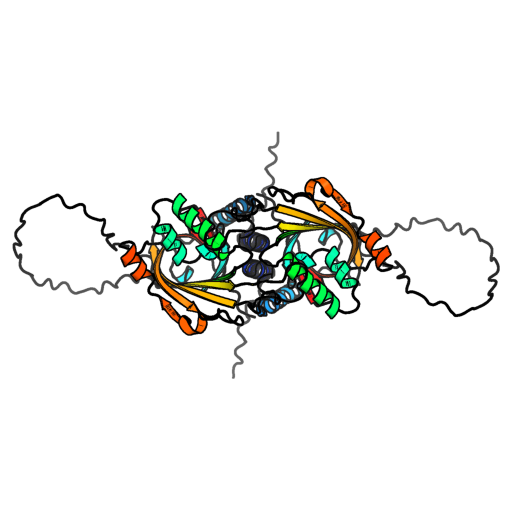B 1 131 ? -10.523 16.078 19.828 1 97.56 131 ASP B CA 1
ATOM 3290 C C . ASP B 1 131 ? -11.008 17.531 19.766 1 97.56 131 ASP B C 1
ATOM 3292 O O . ASP B 1 131 ? -10.32 18.438 20.234 1 97.56 131 ASP B O 1
ATOM 3296 N N . LEU B 1 132 ? -12.219 17.672 19.172 1 96.5 132 LEU B N 1
ATOM 3297 C CA . LEU B 1 132 ? -12.742 19 18.922 1 96.5 132 LEU B CA 1
ATOM 3298 C C . LEU B 1 132 ? -14 19.25 19.75 1 96.5 132 LEU B C 1
ATOM 3300 O O . LEU B 1 132 ? -14.789 18.328 19.984 1 96.5 132 LEU B O 1
ATOM 3304 N N . ILE B 1 133 ? -14.18 20.422 20.25 1 90.94 133 ILE B N 1
ATOM 3305 C CA . ILE B 1 133 ? -15.359 20.859 20.984 1 90.94 133 ILE B CA 1
ATOM 3306 C C . ILE B 1 133 ? -16 22.062 20.297 1 90.94 133 ILE B C 1
ATOM 3308 O O . ILE B 1 133 ? -15.312 22.859 19.672 1 90.94 133 ILE B O 1
ATOM 3312 N N . ASP B 1 134 ? -17.312 22.078 20.375 1 82.5 134 ASP B N 1
ATOM 3313 C CA . ASP B 1 134 ? -18.062 23.188 19.766 1 82.5 134 ASP B CA 1
ATOM 3314 C C . ASP B 1 134 ? -17.734 24.516 20.469 1 82.5 134 ASP B C 1
ATOM 3316 O O . ASP B 1 134 ? -17.422 24.531 21.656 1 82.5 134 ASP B O 1
ATOM 3320 N N . SER B 1 135 ? -17.516 25.562 19.719 1 69.38 135 SER B N 1
ATOM 3321 C CA . SER B 1 135 ? -17.391 26.875 20.359 1 69.38 135 SER B CA 1
ATOM 3322 C C . SER B 1 135 ? -18.703 27.312 20.984 1 69.38 135 SER B C 1
ATOM 3324 O O . SER B 1 135 ? -19.75 27.266 20.344 1 69.38 135 SER B O 1
ATOM 3326 N N . VAL B 1 136 ? -19.109 26.859 22.125 1 54.19 136 VAL B N 1
ATOM 3327 C CA . VAL B 1 136 ? -20.312 27.375 22.75 1 54.19 136 VAL B CA 1
ATOM 3328 C C . VAL B 1 136 ? -20.328 28.906 22.672 1 54.19 136 VAL B C 1
ATOM 3330 O O . VAL B 1 136 ? -19.344 29.547 23.047 1 54.19 136 VAL B O 1
ATOM 3333 N N . PRO B 1 137 ? -21.203 29.438 21.953 1 49.28 137 PRO B N 1
ATOM 3334 C CA . PRO B 1 137 ? -21.328 30.891 22.125 1 49.28 137 PRO B CA 1
ATOM 3335 C C . PRO B 1 137 ? -21.422 31.312 23.594 1 49.28 137 PRO B C 1
ATOM 3337 O O . PRO B 1 137 ? -21.938 30.547 24.422 1 49.28 137 PRO B O 1
ATOM 3340 N N . PRO B 1 138 ? -20.594 32.125 24.125 1 40.78 138 PRO B N 1
ATOM 3341 C CA . PRO B 1 138 ? -20.828 32.562 25.484 1 40.78 138 PRO B CA 1
ATOM 3342 C C . PRO B 1 138 ? -22.312 32.875 25.766 1 40.78 138 PRO B C 1
ATOM 3344 O O . PRO B 1 138 ? -23 33.406 24.891 1 40.78 138 PRO B O 1
ATOM 3347 N N . SER B 1 139 ? -22.953 32.094 26.516 1 37.75 139 SER B N 1
ATOM 3348 C CA . SER B 1 139 ? -24.297 32.469 26.953 1 37.75 139 SER B CA 1
ATOM 3349 C C . SER B 1 139 ? -24.328 33.938 27.359 1 37.75 139 SER B C 1
ATOM 3351 O O . SER B 1 139 ? -23.531 34.375 28.188 1 37.75 139 SER B O 1
ATOM 3353 N N . ILE B 1 140 ? -24.719 34.875 26.531 1 38.88 140 ILE B N 1
ATOM 3354 C CA . ILE B 1 140 ? -25.047 36.219 27 1 38.88 140 ILE B CA 1
ATOM 3355 C C . ILE B 1 140 ? -25.906 36.125 28.25 1 38.88 140 ILE B C 1
ATOM 3357 O O . ILE B 1 140 ? -27.047 35.656 28.203 1 38.88 140 ILE B O 1
ATOM 3361 N N . GLU B 1 141 ? -25.406 35.75 29.422 1 34.91 141 GLU B N 1
ATOM 3362 C CA . GLU B 1 141 ? -26.188 36.094 30.609 1 34.91 141 GLU B CA 1
ATOM 3363 C C . GLU B 1 141 ? -26.688 37.531 30.562 1 34.91 141 GLU B C 1
ATOM 3365 O O . GLU B 1 141 ? -25.953 38.438 30.125 1 34.91 141 GLU B O 1
ATOM 3370 N N . GLY B 1 142 ? -27.984 37.812 30.5 1 34.69 142 GLY B N 1
ATOM 3371 C CA . GLY B 1 142 ? -28.734 39.031 30.641 1 34.69 142 GLY B CA 1
ATOM 3372 C C . GLY B 1 142 ? -28.203 39.938 31.766 1 34.69 142 GLY B C 1
ATOM 3373 O O . GLY B 1 142 ? -28.453 39.656 32.938 1 34.69 142 GLY B O 1
ATOM 3374 N N . GLY B 1 143 ? -26.938 40.312 31.719 1 28.83 143 GLY B N 1
ATOM 3375 C CA . GLY B 1 143 ? -26.609 41.312 32.688 1 28.83 143 GLY B CA 1
ATOM 3376 C C . GLY B 1 143 ? -27.609 42.469 32.719 1 28.83 143 GLY B C 1
ATOM 3377 O O . GLY B 1 143 ? -28.156 42.844 31.672 1 28.83 143 GLY B O 1
ATOM 3378 N N . ASP B 1 144 ? -28.328 42.656 33.781 1 28.28 144 ASP B N 1
ATOM 3379 C CA . ASP B 1 144 ? -29 43.906 34.156 1 28.28 144 ASP B CA 1
ATOM 3380 C C . ASP B 1 144 ? -28.109 45.125 33.906 1 28.28 144 ASP B C 1
ATOM 3382 O O . ASP B 1 144 ? -26.891 45.031 34 1 28.28 144 ASP B O 1
ATOM 3386 N N . ALA B 1 145 ? -28.578 46.094 33.125 1 29.05 145 ALA B N 1
ATOM 3387 C CA . ALA B 1 145 ? -28.188 47.375 32.562 1 29.05 145 ALA B CA 1
ATOM 3388 C C . ALA B 1 145 ? -27.469 48.25 33.594 1 29.05 145 ALA B C 1
ATOM 3390 O O . ALA B 1 145 ? -27.234 49.438 33.375 1 29.05 145 ALA B O 1
ATOM 3391 N N . THR B 1 146 ? -27.031 47.75 34.812 1 24.88 146 THR B N 1
ATOM 3392 C CA . THR B 1 146 ? -26.75 48.938 35.594 1 24.88 146 THR B CA 1
ATOM 3393 C C . THR B 1 146 ? -25.453 49.594 35.094 1 24.88 146 THR B C 1
ATOM 3395 O O . THR B 1 146 ? -24.375 49.031 35.219 1 24.88 146 THR B O 1
ATOM 3398 N N . ALA B 1 147 ? -25.484 50.375 34 1 25.55 147 ALA B N 1
ATOM 3399 C CA . ALA B 1 147 ? -24.547 51.25 33.312 1 25.55 147 ALA B CA 1
ATOM 3400 C C . ALA B 1 147 ? -23.875 52.219 34.25 1 25.55 147 ALA B C 1
ATOM 3402 O O . ALA B 1 147 ? -24.516 53.125 34.812 1 25.55 147 ALA B O 1
ATOM 3403 N N . THR B 1 148 ? -22.969 51.656 35.125 1 23.38 148 THR B N 1
ATOM 3404 C CA . THR B 1 148 ? -22.406 52.812 35.844 1 23.38 148 THR B CA 1
ATOM 3405 C C . THR B 1 148 ? -21.641 53.719 34.875 1 23.38 148 THR B C 1
ATOM 3407 O O . THR B 1 148 ? -20.953 53.25 33.969 1 23.38 148 THR B O 1
ATOM 3410 N N . PRO B 1 149 ? -21.812 55 34.812 1 22.84 149 PRO B N 1
ATOM 3411 C CA . PRO B 1 149 ? -21.438 56.156 33.969 1 22.84 149 PRO B CA 1
ATOM 3412 C C . PRO B 1 149 ? -19.922 56.375 33.969 1 22.84 149 PRO B C 1
ATOM 3414 O O . PRO B 1 149 ? -19.328 56.75 34.969 1 22.84 149 PRO B O 1
ATOM 3417 N N . ALA B 1 150 ? -19.109 55.281 33.656 1 21.67 150 ALA B N 1
ATOM 3418 C CA . ALA B 1 150 ? -17.734 55.75 33.875 1 21.67 150 ALA B CA 1
ATOM 3419 C C . ALA B 1 150 ? -17.422 57 33.062 1 21.67 150 ALA B C 1
ATOM 3421 O O . ALA B 1 150 ? -17.938 57.156 31.953 1 21.67 150 ALA B O 1
ATOM 3422 N N . ALA B 1 151 ? -16.547 57.875 33.562 1 22.75 151 ALA B N 1
ATOM 3423 C CA . ALA B 1 151 ? -15.992 59.219 33.344 1 22.75 151 ALA B CA 1
ATOM 3424 C C . ALA B 1 151 ? -15.188 59.281 32.062 1 22.75 151 ALA B C 1
ATOM 3426 O O . ALA B 1 151 ? -14.516 58.312 31.703 1 22.75 151 ALA B O 1
ATOM 3427 N N . GLU B 1 152 ? -15.312 60.25 31.172 1 20.64 152 GLU B N 1
ATOM 3428 C CA . GLU B 1 152 ? -14.898 60.844 29.906 1 20.64 152 GLU B CA 1
ATOM 3429 C C . GLU B 1 152 ? -13.398 61.094 29.875 1 20.64 152 GLU B C 1
ATOM 3431 O O . GLU B 1 152 ? -12.922 62.125 30.312 1 20.64 152 GLU B O 1
ATOM 3436 N N . ALA B 1 153 ? -12.469 60.281 30.469 1 19.58 153 ALA B N 1
ATOM 3437 C CA . ALA B 1 153 ? -11.156 60.906 30.484 1 19.58 153 ALA B CA 1
ATOM 3438 C C . ALA B 1 153 ? -10.672 61.219 29.062 1 19.58 153 ALA B C 1
ATOM 3440 O O . ALA B 1 153 ? -11.023 60.5 28.125 1 19.58 153 ALA B O 1
ATOM 3441 N N . GLU B 1 154 ? -9.875 62.219 28.875 1 19.47 154 GLU B N 1
ATOM 3442 C CA . GLU B 1 154 ? -9.258 63.156 27.922 1 19.47 154 GLU B CA 1
ATOM 3443 C C . GLU B 1 154 ? -8.242 62.469 27.031 1 19.47 154 GLU B C 1
ATOM 3445 O O . GLU B 1 154 ? -7.371 61.75 27.531 1 19.47 154 GLU B O 1
ATOM 3450 N N . ALA B 1 155 ? -8.5 62.375 25.656 1 19.2 155 ALA B N 1
ATOM 3451 C CA . ALA B 1 155 ? -7.934 61.875 24.406 1 19.2 155 ALA B CA 1
ATOM 3452 C C . ALA B 1 155 ? -6.57 62.5 24.125 1 19.2 155 ALA B C 1
ATOM 3454 O O . ALA B 1 155 ? -6.469 63.469 23.375 1 19.2 155 ALA B O 1
ATOM 3455 N N . ALA B 1 156 ? -5.652 62.688 25.078 1 20.91 156 ALA B N 1
ATOM 3456 C CA . ALA B 1 156 ? -4.547 63.469 24.531 1 20.91 156 ALA B CA 1
ATOM 3457 C C . ALA B 1 156 ? -3.904 62.75 23.344 1 20.91 156 ALA B C 1
ATOM 3459 O O . ALA B 1 156 ? -3.518 61.594 23.453 1 20.91 156 ALA B O 1
ATOM 3460 N N . ALA B 1 157 ? -4.02 63.219 22.062 1 19.39 157 ALA B N 1
ATOM 3461 C CA . ALA B 1 157 ? -3.707 63.031 20.641 1 19.39 157 ALA B CA 1
ATOM 3462 C C . ALA B 1 157 ? -2.201 62.969 20.422 1 19.39 157 ALA B C 1
ATOM 3464 O O . ALA B 1 157 ? -1.718 63.25 19.328 1 19.39 157 ALA B O 1
ATOM 3465 N N . ALA B 1 158 ? -1.313 62.906 21.328 1 19.97 158 ALA B N 1
ATOM 3466 C CA . ALA B 1 158 ? -0.088 63.469 20.781 1 19.97 158 ALA B CA 1
ATOM 3467 C C . ALA B 1 158 ? 0.418 62.656 19.594 1 19.97 158 ALA B C 1
ATOM 3469 O O . ALA B 1 158 ? -0.006 61.531 19.391 1 19.97 158 ALA B O 1
ATOM 3470 N N . GLY B 1 159 ? 1.79 62.656 19.344 1 21.05 159 GLY B N 1
ATOM 3471 C CA . GLY B 1 159 ? 2.709 62.781 18.234 1 21.05 159 GLY B CA 1
ATOM 3472 C C . GLY B 1 159 ? 2.912 61.469 17.484 1 21.05 159 GLY B C 1
ATOM 3473 O O . GLY B 1 159 ? 3.051 60.406 18.109 1 21.05 159 GLY B O 1
ATOM 3474 N N . ALA B 1 160 ? 2.6 61.375 16.109 1 20.86 160 ALA B N 1
ATOM 3475 C CA . ALA B 1 160 ? 2.43 60.531 14.938 1 20.86 160 ALA B CA 1
ATOM 3476 C C . ALA B 1 160 ? 3.746 59.844 14.555 1 20.86 160 ALA B C 1
ATOM 3478 O O . ALA B 1 160 ? 3.984 59.562 13.375 1 20.86 160 ALA B O 1
ATOM 3479 N N . ILE B 1 161 ? 4.75 59.688 15.406 1 22.38 161 ILE B N 1
ATOM 3480 C CA . ILE B 1 161 ? 5.895 59.312 14.57 1 22.38 161 ILE B CA 1
ATOM 3481 C C . ILE B 1 161 ? 5.621 58 13.859 1 22.38 161 ILE B C 1
ATOM 3483 O O . ILE B 1 161 ? 5.035 57.094 14.438 1 22.38 161 ILE B O 1
ATOM 3487 N N . GLU B 1 162 ? 5.656 57.906 12.445 1 21.2 162 GLU B N 1
ATOM 3488 C CA . GLU B 1 162 ? 5.277 57.094 11.297 1 21.2 162 GLU B CA 1
ATOM 3489 C C . GLU B 1 162 ? 5.98 55.719 11.328 1 21.2 162 GLU B C 1
ATOM 3491 O O . GLU B 1 162 ? 5.613 54.812 10.586 1 21.2 162 GLU B O 1
ATOM 3496 N N . GLY B 1 163 ? 7.172 55.531 11.781 1 23.36 163 GLY B N 1
ATOM 3497 C CA . GLY B 1 163 ? 8.047 54.562 11.125 1 23.36 163 GLY B CA 1
ATOM 3498 C C . GLY B 1 163 ? 7.66 53.125 11.406 1 23.36 163 GLY B C 1
ATOM 3499 O O . GLY B 1 163 ? 8.469 52.188 11.203 1 23.36 163 GLY B O 1
ATOM 3500 N N . SER B 1 164 ? 6.422 52.719 11.688 1 20.36 164 SER B N 1
ATOM 3501 C CA . SER B 1 164 ? 6.137 51.469 12.406 1 20.36 164 SER B CA 1
ATOM 3502 C C . SER B 1 164 ? 6.336 50.25 11.5 1 20.36 164 SER B C 1
ATOM 3504 O O . SER B 1 164 ? 5.629 50.094 10.508 1 20.36 164 SER B O 1
ATOM 3506 N N . ASP B 1 165 ? 7.59 49.906 11.18 1 27.31 165 ASP B N 1
ATOM 3507 C CA . ASP B 1 165 ? 7.828 48.688 10.414 1 27.31 165 ASP B CA 1
ATOM 3508 C C . ASP B 1 165 ? 6.977 47.531 10.938 1 27.31 165 ASP B C 1
ATOM 3510 O O . ASP B 1 165 ? 7.215 47.031 12.031 1 27.31 165 ASP B O 1
ATOM 3514 N N . LYS B 1 166 ? 5.711 47.5 10.734 1 27.36 166 LYS B N 1
ATOM 3515 C CA . LYS B 1 166 ? 4.621 46.625 11.188 1 27.36 166 LYS B CA 1
ATOM 3516 C C . LYS B 1 166 ? 4.859 45.188 10.781 1 27.36 166 LYS B C 1
ATOM 3518 O O . LYS B 1 166 ? 4.742 44.844 9.602 1 27.36 166 LYS B O 1
ATOM 3523 N N . ALA B 1 167 ? 5.859 44.625 11.352 1 31.22 167 ALA B N 1
ATOM 3524 C CA . ALA B 1 167 ? 5.891 43.156 11.266 1 31.22 167 ALA B CA 1
ATOM 3525 C C . ALA B 1 167 ? 4.523 42.562 11.57 1 31.22 167 ALA B C 1
ATOM 3527 O O . ALA B 1 167 ? 3.883 42.938 12.562 1 31.22 167 ALA B O 1
ATOM 3528 N N . GLY B 1 168 ? 3.732 42.125 10.555 1 28.55 168 GLY B N 1
ATOM 3529 C CA . GLY B 1 168 ? 2.408 41.531 10.555 1 28.55 168 GLY B CA 1
ATOM 3530 C C . GLY B 1 168 ? 2.172 40.594 11.727 1 28.55 168 GLY B C 1
ATOM 3531 O O . GLY B 1 168 ? 2.744 39.5 11.789 1 28.55 168 GLY B O 1
ATOM 3532 N N . VAL B 1 169 ? 2.014 41.156 12.961 1 29.84 169 VAL B N 1
ATOM 3533 C CA . VAL B 1 169 ? 1.389 40.375 14.016 1 29.84 169 VAL B CA 1
ATOM 3534 C C . VAL B 1 169 ? 0.08 39.75 13.508 1 29.84 169 VAL B C 1
ATOM 3536 O O . VAL B 1 169 ? -0.809 40.5 13.055 1 29.84 169 VAL B O 1
ATOM 3539 N N . VAL B 1 170 ? 0.08 38.594 12.891 1 32.06 170 VAL B N 1
ATOM 3540 C CA . VAL B 1 170 ? -1.187 37.906 12.75 1 32.06 170 VAL B CA 1
ATOM 3541 C C . VAL B 1 170 ? -2.016 38.062 14.023 1 32.06 170 VAL B C 1
ATOM 3543 O O . VAL B 1 170 ? -1.594 37.656 15.102 1 32.06 170 VAL B O 1
ATOM 3546 N N . GLU B 1 171 ? -2.688 39.156 14.258 1 33.88 171 GLU B N 1
ATOM 3547 C CA . GLU B 1 171 ? -3.799 39.156 15.203 1 33.88 171 GLU B CA 1
ATOM 3548 C C . GLU B 1 171 ? -4.52 37.812 15.211 1 33.88 171 GLU B C 1
ATOM 3550 O O . GLU B 1 171 ? -4.828 37.25 14.156 1 33.88 171 GLU B O 1
ATOM 3555 N N . ASP B 1 172 ? -4.312 36.875 16.172 1 36.44 172 ASP B N 1
ATOM 3556 C CA . ASP B 1 172 ? -5.109 35.719 16.531 1 36.44 172 ASP B CA 1
ATOM 3557 C C . ASP B 1 172 ? -6.602 36 16.375 1 36.44 172 ASP B C 1
ATOM 3559 O O . ASP B 1 172 ? -7.355 35.969 17.344 1 36.44 172 ASP B O 1
ATOM 3563 N N . ASN B 1 173 ? -6.977 37.062 15.734 1 38.22 173 ASN B N 1
ATOM 3564 C CA . ASN B 1 173 ? -8.414 37.219 15.539 1 38.22 173 ASN B CA 1
ATOM 3565 C C . ASN B 1 173 ? -9.016 36 14.852 1 38.22 173 ASN B C 1
ATOM 3567 O O . ASN B 1 173 ? -9.531 36.094 13.742 1 38.22 173 ASN B O 1
ATOM 3571 N N . THR B 1 174 ? -8.367 34.844 14.859 1 42.53 174 THR B N 1
ATOM 3572 C CA . THR B 1 174 ? -9.055 33.688 14.258 1 42.53 174 THR B CA 1
ATOM 3573 C C . THR B 1 174 ? -10.453 33.562 14.844 1 42.53 174 THR B C 1
ATOM 3575 O O . THR B 1 174 ? -10.609 33.219 16.031 1 42.53 174 THR B O 1
ATOM 3578 N N . ASP B 1 175 ? -11.375 34.375 14.586 1 44.53 175 ASP B N 1
ATOM 3579 C CA . ASP B 1 175 ? -12.781 34.031 14.812 1 44.53 175 ASP B CA 1
ATOM 3580 C C . ASP B 1 175 ? -13.016 32.531 14.734 1 44.53 175 ASP B C 1
ATOM 3582 O O . ASP B 1 175 ? -13.047 31.953 13.648 1 44.53 175 ASP B O 1
ATOM 3586 N N . VAL B 1 176 ? -12.539 31.75 15.734 1 56.97 176 VAL B N 1
ATOM 3587 C CA . VAL B 1 176 ? -12.672 30.328 15.953 1 56.97 176 VAL B CA 1
ATOM 3588 C C . VAL B 1 176 ? -14.133 29.969 16.219 1 56.97 176 VAL B C 1
ATOM 3590 O O . VAL B 1 176 ? -14.469 29.438 17.266 1 56.97 176 VAL B O 1
ATOM 3593 N N . SER B 1 177 ? -15.047 30.547 15.43 1 62.62 177 SER B N 1
ATOM 3594 C CA . SER B 1 177 ? -16.469 30.297 15.664 1 62.62 177 SER B CA 1
ATOM 3595 C C . SER B 1 177 ? -16.828 28.844 15.336 1 62.62 177 SER B C 1
ATOM 3597 O O . SER B 1 177 ? -17.812 28.312 15.844 1 62.62 177 SER B O 1
ATOM 3599 N N . GLY B 1 178 ? -16.016 28.062 14.672 1 76.06 178 GLY B N 1
ATOM 3600 C CA . GLY B 1 178 ? -16.484 26.781 14.188 1 76.06 178 GLY B CA 1
ATOM 3601 C C . GLY B 1 178 ? -16.125 25.625 15.102 1 76.06 178 GLY B C 1
ATOM 3602 O O . GLY B 1 178 ? -16.484 24.484 14.844 1 76.06 178 GLY B O 1
ATOM 3603 N N . GLY B 1 179 ? -15.328 25.812 16.203 1 85.88 179 GLY B N 1
ATOM 3604 C CA . GLY B 1 179 ? -14.859 24.781 17.125 1 85.88 179 GLY B CA 1
ATOM 3605 C C . GLY B 1 179 ? -13.344 24.703 17.203 1 85.88 179 GLY B C 1
ATOM 3606 O O . GLY B 1 179 ? -12.641 25.234 16.344 1 85.88 179 GLY B O 1
ATOM 3607 N N . SER B 1 180 ? -12.875 24.297 18.344 1 92.25 180 SER B N 1
ATOM 3608 C CA . SER B 1 180 ? -11.438 24.172 18.562 1 92.25 180 SER B CA 1
ATOM 3609 C C . SER B 1 180 ? -11.109 22.984 19.469 1 92.25 180 SER B C 1
ATOM 3611 O O . SER B 1 180 ? -12 22.406 20.094 1 92.25 180 SER B O 1
ATOM 3613 N N . GLY B 1 181 ? -9.891 22.562 19.344 1 96.62 181 GLY B N 1
ATOM 3614 C CA . GLY B 1 181 ? -9.383 21.453 20.156 1 96.62 181 GLY B CA 1
ATOM 3615 C C . GLY B 1 181 ? -7.965 21.062 19.781 1 96.62 181 GLY B C 1
ATOM 3616 O O . GLY B 1 181 ? -7.082 21.922 19.688 1 96.62 181 GLY B O 1
ATOM 3617 N N . SER B 1 182 ? -7.828 19.766 19.719 1 98.06 182 SER B N 1
ATOM 3618 C CA . SER B 1 182 ? -6.477 19.281 19.453 1 98.06 182 SER B CA 1
ATOM 3619 C C . SER B 1 182 ? -6.48 18.156 18.422 1 98.06 182 SER B C 1
ATOM 3621 O O . SER B 1 182 ? -7.508 17.5 18.219 1 98.06 182 SER B O 1
ATOM 3623 N N . LEU B 1 183 ? -5.387 18.047 17.719 1 98.44 183 LEU B N 1
ATOM 3624 C CA . LEU B 1 183 ? -5.113 16.922 16.828 1 98.44 183 LEU B CA 1
ATOM 3625 C C . LEU B 1 183 ? -3.783 16.25 17.172 1 98.44 183 LEU B C 1
ATOM 3627 O O . LEU B 1 183 ? -2.785 16.938 17.406 1 98.44 183 LEU B O 1
ATOM 3631 N N . GLU B 1 184 ? -3.789 15 17.328 1 98.5 184 GLU B N 1
ATOM 3632 C CA . GLU B 1 184 ? -2.561 14.219 17.438 1 98.5 184 GLU B CA 1
ATOM 3633 C C . GLU B 1 184 ? -2.385 13.297 16.234 1 98.5 184 GLU B C 1
ATOM 3635 O O . GLU B 1 184 ? -3.258 12.477 15.938 1 98.5 184 GLU B O 1
ATOM 3640 N N . SER B 1 185 ? -1.298 13.453 15.547 1 98.44 185 SER B N 1
ATOM 3641 C CA . SER B 1 185 ? -0.923 12.617 14.414 1 98.44 185 SER B CA 1
ATOM 3642 C C . SER B 1 185 ? 0.182 11.641 14.797 1 98.44 185 SER B C 1
ATOM 3644 O O . SER B 1 185 ? 1.148 12.008 15.461 1 98.44 185 SER B O 1
ATOM 3646 N N . GLU B 1 186 ? 0.02 10.461 14.406 1 97.88 186 GLU B N 1
ATOM 3647 C CA . GLU B 1 186 ? 1.021 9.43 14.648 1 97.88 186 GLU B CA 1
ATOM 3648 C C . GLU B 1 186 ? 1.482 8.789 13.336 1 97.88 186 GLU B C 1
ATOM 3650 O O . GLU B 1 186 ? 0.659 8.344 12.531 1 97.88 186 GLU B O 1
ATOM 3655 N N . VAL B 1 187 ? 2.76 8.766 13.117 1 97.69 187 VAL B N 1
ATOM 3656 C CA . VAL B 1 187 ? 3.375 8.156 11.945 1 97.69 187 VAL B CA 1
ATOM 3657 C C . VAL B 1 187 ? 4.371 7.086 12.383 1 97.69 187 VAL B C 1
ATOM 3659 O O . VAL B 1 187 ? 5.402 7.398 12.984 1 97.69 187 VAL B O 1
ATOM 3662 N N . ASP B 1 188 ? 4.078 5.844 12.078 1 96.38 188 ASP B N 1
ATOM 3663 C CA . ASP B 1 188 ? 5.008 4.754 12.359 1 96.38 188 ASP B CA 1
ATOM 3664 C C . ASP B 1 188 ? 6.129 4.707 11.328 1 96.38 188 ASP B C 1
ATOM 3666 O O . ASP B 1 188 ? 5.891 4.926 10.133 1 96.38 188 ASP B O 1
ATOM 3670 N N . LEU B 1 189 ? 7.273 4.398 11.812 1 94.88 189 LEU B N 1
ATOM 3671 C CA . LEU B 1 189 ? 8.445 4.18 10.969 1 94.88 189 LEU B CA 1
ATOM 3672 C C . LEU B 1 189 ? 9.039 2.801 11.211 1 94.88 189 LEU B C 1
ATOM 3674 O O . LEU B 1 189 ? 9.188 2.377 12.359 1 94.88 189 LEU B O 1
ATOM 3678 N N . ILE B 1 190 ? 9.273 2.082 10.211 1 93.69 190 ILE B N 1
ATOM 3679 C CA . ILE B 1 190 ? 10.031 0.837 10.227 1 93.69 190 ILE B CA 1
ATOM 3680 C C . ILE B 1 190 ? 11.406 1.061 9.594 1 93.69 190 ILE B C 1
ATOM 3682 O O . ILE B 1 190 ? 11.5 1.419 8.414 1 93.69 190 ILE B O 1
ATOM 3686 N N . ILE B 1 191 ? 12.406 0.84 10.328 1 92.25 191 ILE B N 1
ATOM 3687 C CA . ILE B 1 191 ? 13.758 1.2 9.93 1 92.25 191 ILE B CA 1
ATOM 3688 C C . ILE B 1 191 ? 14.547 -0.062 9.586 1 92.25 191 ILE B C 1
ATOM 3690 O O . ILE B 1 191 ? 14.508 -1.048 10.328 1 92.25 191 ILE B O 1
ATOM 3694 N N . LEU B 1 192 ? 15.25 -0.013 8.484 1 89.94 192 LEU B N 1
ATOM 3695 C CA . LEU B 1 192 ? 16.047 -1.12 7.965 1 89.94 192 LEU B CA 1
ATOM 3696 C C . LEU B 1 192 ? 15.211 -2.391 7.859 1 89.94 192 LEU B C 1
ATOM 3698 O O . LEU B 1 192 ? 15.57 -3.426 8.422 1 89.94 192 LEU B O 1
ATOM 3702 N N . PRO B 1 193 ? 14.117 -2.271 7.078 1 87.44 193 PRO B N 1
ATOM 3703 C CA . PRO B 1 193 ? 13.188 -3.4 7.035 1 87.44 193 PRO B CA 1
ATOM 3704 C C . PRO B 1 193 ? 13.797 -4.648 6.41 1 87.44 193 PRO B C 1
ATOM 3706 O O . PRO B 1 193 ? 13.539 -5.766 6.863 1 87.44 193 PRO B O 1
ATOM 3709 N N . LEU B 1 194 ? 14.562 -4.504 5.395 1 82.88 194 LEU B N 1
ATOM 3710 C CA . LEU B 1 194 ? 15.164 -5.637 4.695 1 82.88 194 LEU B CA 1
ATOM 3711 C C . LEU B 1 194 ? 16.609 -5.34 4.32 1 82.88 194 LEU B C 1
ATOM 3713 O O . LEU B 1 194 ? 16.875 -4.488 3.469 1 82.88 194 LEU B O 1
ATOM 3717 N N . THR B 1 195 ? 17.594 -6.023 5.023 1 83.38 195 THR B N 1
ATOM 3718 C CA . THR B 1 195 ? 19.016 -5.887 4.754 1 83.38 195 THR B CA 1
ATOM 3719 C C . THR B 1 195 ? 19.688 -7.254 4.68 1 83.38 195 THR B C 1
ATOM 3721 O O . THR B 1 195 ? 19.438 -8.125 5.52 1 83.38 195 THR B O 1
ATOM 3724 N N . SER B 1 196 ? 20.297 -7.434 3.631 1 80.38 196 SER B N 1
ATOM 3725 C CA . SER B 1 196 ? 21.031 -8.68 3.496 1 80.38 196 SER B CA 1
ATOM 3726 C C . SER B 1 196 ? 22.391 -8.453 2.826 1 80.38 196 SER B C 1
ATOM 3728 O O . SER B 1 196 ? 22.672 -7.355 2.344 1 80.38 196 SER B O 1
ATOM 3730 N N . VAL B 1 197 ? 23.219 -9.539 2.939 1 73.88 197 VAL B N 1
ATOM 3731 C CA . VAL B 1 197 ? 24.422 -9.539 2.119 1 73.88 197 VAL B CA 1
ATOM 3732 C C . VAL B 1 197 ? 24.062 -9.867 0.673 1 73.88 197 VAL B C 1
ATOM 3734 O O . VAL B 1 197 ? 23.516 -10.938 0.393 1 73.88 197 VAL B O 1
ATOM 3737 N N . PRO B 1 198 ? 24.344 -8.953 -0.102 1 72.19 198 PRO B N 1
ATOM 3738 C CA . PRO B 1 198 ? 23.969 -9.195 -1.496 1 72.19 198 PRO B CA 1
ATOM 3739 C C . PRO B 1 198 ? 24.469 -10.539 -2.016 1 72.19 198 PRO B C 1
ATOM 3741 O O . PRO B 1 198 ? 25.594 -10.953 -1.692 1 72.19 198 PRO B O 1
ATOM 3744 N N . LEU B 1 199 ? 23.703 -11.164 -2.723 1 69.75 199 LEU B N 1
ATOM 3745 C CA . LEU B 1 199 ? 24 -12.367 -3.484 1 69.75 199 LEU B CA 1
ATOM 3746 C C . LEU B 1 199 ? 24.219 -13.555 -2.557 1 69.75 199 LEU B C 1
ATOM 3748 O O . LEU B 1 199 ? 23.891 -14.695 -2.9 1 69.75 199 LEU B O 1
ATOM 3752 N N . VAL B 1 200 ? 24.703 -13.258 -1.402 1 69.81 200 VAL B N 1
ATOM 3753 C CA . VAL B 1 200 ? 25.094 -14.438 -0.642 1 69.81 200 VAL B CA 1
ATOM 3754 C C . VAL B 1 200 ? 24.312 -14.492 0.671 1 69.81 200 VAL B C 1
ATOM 3756 O O . VAL B 1 200 ? 24.328 -15.508 1.373 1 69.81 200 VAL B O 1
ATOM 3759 N N . GLY B 1 201 ? 23.641 -13.531 0.863 1 69.44 201 GLY B N 1
ATOM 3760 C CA . GLY B 1 201 ? 23.062 -13.445 2.189 1 69.44 201 GLY B CA 1
ATOM 3761 C C . GLY B 1 201 ? 21.781 -14.242 2.328 1 69.44 201 GLY B C 1
ATOM 3762 O O . GLY B 1 201 ? 20.859 -14.109 1.513 1 69.44 201 GLY B O 1
ATOM 3763 N N . PHE B 1 202 ? 21.766 -15.031 3.344 1 75.31 202 PHE B N 1
ATOM 3764 C CA . PHE B 1 202 ? 20.609 -15.883 3.604 1 75.31 202 PHE B CA 1
ATOM 3765 C C . PHE B 1 202 ? 19.875 -15.445 4.867 1 75.31 202 PHE B C 1
ATOM 3767 O O . PHE B 1 202 ? 18.922 -16.094 5.301 1 75.31 202 PHE B O 1
ATOM 3774 N N . TRP B 1 203 ? 20.438 -14.516 5.406 1 79.44 203 TRP B N 1
ATOM 3775 C CA . TRP B 1 203 ? 19.828 -13.969 6.617 1 79.44 203 TRP B CA 1
ATOM 3776 C C . TRP B 1 203 ? 19.828 -12.445 6.578 1 79.44 203 TRP B C 1
ATOM 3778 O O . TRP B 1 203 ? 20.578 -11.836 5.809 1 79.44 203 TRP B O 1
ATOM 3788 N N . LYS B 1 204 ? 18.953 -11.969 7.324 1 80.75 204 LYS B N 1
ATOM 3789 C CA . LYS B 1 204 ? 18.969 -10.516 7.473 1 80.75 204 LYS B CA 1
ATOM 3790 C C . LYS B 1 204 ? 20.25 -10.039 8.148 1 80.75 204 LYS B C 1
ATOM 3792 O O . LYS B 1 204 ? 20.672 -10.609 9.148 1 80.75 204 LYS B O 1
ATOM 3797 N N . LEU B 1 205 ? 20.875 -9.047 7.598 1 84 205 LEU B N 1
ATOM 3798 C CA . LEU B 1 205 ? 22.188 -8.555 8.039 1 84 205 LEU B CA 1
ATOM 3799 C C . LEU B 1 205 ? 22.047 -7.676 9.273 1 84 205 LEU B C 1
ATOM 3801 O O . LEU B 1 205 ? 22.844 -7.777 10.211 1 84 205 LEU B O 1
ATOM 3805 N N . LEU B 1 206 ? 21.078 -6.73 9.203 1 86.69 206 LEU B N 1
ATOM 3806 C CA . LEU B 1 206 ? 20.891 -5.777 10.297 1 86.69 206 LEU B CA 1
ATOM 3807 C C . LEU B 1 206 ? 19.5 -5.918 10.914 1 86.69 206 LEU B C 1
ATOM 3809 O O . LEU B 1 206 ? 18.547 -6.227 10.211 1 86.69 206 LEU B O 1
ATOM 3813 N N . PRO B 1 207 ? 19.406 -5.668 12.18 1 87.62 207 PRO B N 1
ATOM 3814 C CA . PRO B 1 207 ? 18.094 -5.734 12.812 1 87.62 207 PRO B CA 1
ATOM 3815 C C . PRO B 1 207 ? 17.156 -4.629 12.336 1 87.62 207 PRO B C 1
ATOM 3817 O O . PRO B 1 207 ? 17.609 -3.568 11.898 1 87.62 207 PRO B O 1
ATOM 3820 N N . THR B 1 208 ? 15.844 -4.969 12.367 1 90.75 208 THR B N 1
ATOM 3821 C CA . THR B 1 208 ? 14.812 -3.98 12.078 1 90.75 208 THR B CA 1
ATOM 3822 C C . THR B 1 208 ? 14.398 -3.242 13.352 1 90.75 208 THR B C 1
ATOM 3824 O O . THR B 1 208 ? 14.234 -3.857 14.406 1 90.75 208 THR B O 1
ATOM 3827 N N . PHE B 1 209 ? 14.266 -1.926 13.258 1 92.31 209 PHE B N 1
ATOM 3828 C CA . PHE B 1 209 ? 13.82 -1.098 14.375 1 92.31 209 PHE B CA 1
ATOM 3829 C C . PHE B 1 209 ? 12.555 -0.334 14.008 1 92.31 209 PHE B C 1
ATOM 3831 O O . PHE B 1 209 ? 12.172 -0.277 12.836 1 92.31 209 PHE B O 1
ATOM 3838 N N . GLY B 1 210 ? 11.891 0.131 15.078 1 92.06 210 GLY B N 1
ATOM 3839 C CA . GLY B 1 210 ? 10.68 0.908 14.859 1 92.06 210 GLY B CA 1
ATOM 3840 C C . GLY B 1 210 ? 10.57 2.119 15.766 1 92.06 210 GLY B C 1
ATOM 3841 O O . GLY B 1 210 ? 11.258 2.199 16.781 1 92.06 210 GLY B O 1
ATOM 3842 N N . GLY B 1 211 ? 9.828 3.102 15.352 1 92.81 211 GLY B N 1
ATOM 3843 C CA . GLY B 1 211 ? 9.445 4.273 16.125 1 92.81 211 GLY B CA 1
ATOM 3844 C C . GLY B 1 211 ? 8.195 4.957 15.586 1 92.81 211 GLY B C 1
ATOM 3845 O O . GLY B 1 211 ? 7.938 4.926 14.383 1 92.81 211 GLY B O 1
ATOM 3846 N N . CYS B 1 212 ? 7.492 5.504 16.438 1 95.06 212 CYS B N 1
ATOM 3847 C CA . CYS B 1 212 ? 6.312 6.281 16.078 1 95.06 212 CYS B CA 1
ATOM 3848 C C . CYS B 1 212 ? 6.512 7.754 16.406 1 95.06 212 CYS B C 1
ATOM 3850 O O . CYS B 1 212 ? 6.789 8.109 17.562 1 95.06 212 CYS B O 1
ATOM 3852 N N . ILE B 1 213 ? 6.453 8.594 15.43 1 95.69 213 ILE B N 1
ATOM 3853 C CA . ILE B 1 213 ? 6.531 10.031 15.664 1 95.69 213 ILE B CA 1
ATOM 3854 C C . ILE B 1 213 ? 5.129 10.602 15.859 1 95.69 213 ILE B C 1
ATOM 3856 O O . ILE B 1 213 ? 4.324 10.625 14.93 1 95.69 213 ILE B O 1
ATOM 3860 N N . ALA B 1 214 ? 4.852 11.039 17.031 1 97.44 214 ALA B N 1
ATOM 3861 C CA . ALA B 1 214 ? 3.574 11.648 17.375 1 97.44 214 ALA B CA 1
ATOM 3862 C C . ALA B 1 214 ? 3.686 13.172 17.406 1 97.44 214 ALA B C 1
ATOM 3864 O O . ALA B 1 214 ? 4.527 13.727 18.109 1 97.44 214 ALA B O 1
ATOM 3865 N N . THR B 1 215 ? 2.957 13.844 16.625 1 98.44 215 THR B N 1
ATOM 3866 C CA . THR B 1 215 ? 2.918 15.297 16.578 1 98.44 215 THR B CA 1
ATOM 3867 C C . THR B 1 215 ? 1.585 15.82 17.125 1 98.44 215 THR B C 1
ATOM 3869 O O . THR B 1 215 ? 0.521 15.422 16.641 1 98.44 215 THR B O 1
ATOM 3872 N N . LYS B 1 216 ? 1.64 16.656 18.062 1 98.38 216 LYS B N 1
ATOM 3873 C CA . LYS B 1 216 ? 0.461 17.297 18.641 1 98.38 216 LYS B CA 1
ATOM 3874 C C . LYS B 1 216 ? 0.317 18.734 18.141 1 98.38 216 LYS B C 1
ATOM 3876 O O . LYS B 1 216 ? 1.303 19.469 18.047 1 98.38 216 LYS B O 1
ATOM 3881 N N . ALA B 1 217 ? -0.924 19.078 17.859 1 98.62 217 ALA B N 1
ATOM 3882 C CA . ALA B 1 217 ? -1.213 20.422 17.375 1 98.62 217 ALA B CA 1
ATOM 3883 C C . ALA B 1 217 ? -2.531 20.953 17.938 1 98.62 217 ALA B C 1
ATOM 3885 O O . ALA B 1 217 ? -3.453 20.172 18.188 1 98.62 217 ALA B O 1
ATOM 3886 N N . LYS B 1 218 ? -2.566 22.266 18.188 1 97.69 218 LYS B N 1
ATOM 3887 C CA . LYS B 1 218 ? -3.857 22.922 18.375 1 97.69 218 LYS B CA 1
ATOM 3888 C C . LYS B 1 218 ? -4.656 22.953 17.078 1 97.69 218 LYS B C 1
ATOM 3890 O O . LYS B 1 218 ? -4.098 23.203 16 1 97.69 218 LYS B O 1
ATOM 3895 N N . CYS B 1 219 ? -5.891 22.641 17.188 1 97.69 219 CYS B N 1
ATOM 3896 C CA . CYS B 1 219 ? -6.75 22.547 16.016 1 97.69 219 CYS B CA 1
ATOM 3897 C C . CYS B 1 219 ? -7.918 23.531 16.125 1 97.69 219 CYS B C 1
ATOM 3899 O O . CYS B 1 219 ? -8.555 23.625 17.172 1 97.69 219 CYS B O 1
ATOM 3901 N N . SER B 1 220 ? -8.172 24.281 15.062 1 96.31 220 SER B N 1
ATOM 3902 C CA . SER B 1 220 ? -9.344 25.156 14.977 1 96.31 220 SER B CA 1
ATOM 3903 C C . SER B 1 220 ? -10.008 25.047 13.609 1 96.31 220 SER B C 1
ATOM 3905 O O . SER B 1 220 ? -9.344 24.75 12.609 1 96.31 220 SER B O 1
ATOM 3907 N N . LEU B 1 221 ? -11.273 25.203 13.594 1 96.19 221 LEU B N 1
ATOM 3908 C CA . LEU B 1 221 ? -12.031 25.188 12.344 1 96.19 221 LEU B CA 1
ATOM 3909 C C . LEU B 1 221 ? -12.273 26.609 11.836 1 96.19 221 LEU B C 1
ATOM 3911 O O . LEU B 1 221 ? -12.633 27.5 12.617 1 96.19 221 LEU B O 1
ATOM 3915 N N . ALA B 1 222 ? -11.953 26.766 10.57 1 94.38 222 ALA B N 1
ATOM 3916 C CA . ALA B 1 222 ? -12.117 28.062 9.93 1 94.38 222 ALA B CA 1
ATOM 3917 C C . ALA B 1 222 ? -12.906 27.938 8.625 1 94.38 222 ALA B C 1
ATOM 3919 O O . ALA B 1 222 ? -13.414 26.859 8.305 1 94.38 222 ALA B O 1
ATOM 3920 N N . GLY B 1 223 ? -13.078 29.078 7.902 1 93 223 GLY B N 1
ATOM 3921 C CA . GLY B 1 223 ? -13.891 29.125 6.699 1 93 223 GLY B CA 1
ATOM 3922 C C . GLY B 1 223 ? -15.344 29.469 6.98 1 93 223 GLY B C 1
ATOM 3923 O O . GLY B 1 223 ? -15.805 29.375 8.117 1 93 223 GLY B O 1
ATOM 3924 N N . ASP B 1 224 ? -16.109 29.734 5.945 1 92.19 224 ASP B N 1
ATOM 3925 C CA . ASP B 1 224 ? -17.5 30.172 6.094 1 92.19 224 ASP B CA 1
ATOM 3926 C C . ASP B 1 224 ? -18.375 29.047 6.652 1 92.19 224 ASP B C 1
ATOM 3928 O O . ASP B 1 224 ? -19.375 29.312 7.324 1 92.19 224 ASP B O 1
ATOM 3932 N N . ASN B 1 225 ? -17.922 27.844 6.398 1 94.31 225 ASN B N 1
ATOM 3933 C CA . ASN B 1 225 ? -18.719 26.688 6.801 1 94.31 225 ASN B CA 1
ATOM 3934 C C . ASN B 1 225 ? -17.906 25.719 7.668 1 94.31 225 ASN B C 1
ATOM 3936 O O . ASN B 1 225 ? -18.203 24.516 7.707 1 94.31 225 ASN B O 1
ATOM 3940 N N . ASN B 1 226 ? -16.828 26.188 8.344 1 94.62 226 ASN B N 1
ATOM 3941 C CA . ASN B 1 226 ? -15.992 25.391 9.219 1 94.62 226 ASN B CA 1
ATOM 3942 C C . ASN B 1 226 ? -15.289 24.266 8.453 1 94.62 226 ASN B C 1
ATOM 3944 O O . ASN B 1 226 ? -15.07 23.188 8.992 1 94.62 226 ASN B O 1
ATOM 3948 N N . GLU B 1 227 ? -15.062 24.453 7.164 1 96.06 227 GLU B N 1
ATOM 3949 C CA . GLU B 1 227 ? -14.539 23.391 6.328 1 96.06 227 GLU B CA 1
ATOM 3950 C C . GLU B 1 227 ? -13.008 23.391 6.328 1 96.06 227 GLU B C 1
ATOM 3952 O O . GLU B 1 227 ? -12.383 22.453 5.828 1 96.06 227 GLU B O 1
ATOM 3957 N N . VAL B 1 228 ? -12.398 24.438 6.895 1 97.5 228 VAL B N 1
ATOM 3958 C CA . VAL B 1 228 ? -10.945 24.547 6.898 1 97.5 228 VAL B CA 1
ATOM 3959 C C . VAL B 1 228 ? -10.398 24.141 8.266 1 97.5 228 VAL B C 1
ATOM 3961 O O . VAL B 1 228 ? -10.766 24.734 9.289 1 97.5 228 VAL B O 1
ATOM 3964 N N . VAL B 1 229 ? -9.562 23.125 8.258 1 97.81 229 VAL B N 1
ATOM 3965 C CA . VAL B 1 229 ? -8.883 22.672 9.469 1 97.81 229 VAL B CA 1
ATOM 3966 C C . VAL B 1 229 ? -7.527 23.375 9.586 1 97.81 229 VAL B C 1
ATOM 3968 O O . VAL B 1 229 ? -6.672 23.234 8.711 1 97.81 229 VAL B O 1
ATOM 3971 N N . GLN B 1 230 ? -7.375 24.125 10.656 1 97.94 230 GLN B N 1
ATOM 3972 C CA . GLN B 1 230 ? -6.129 24.828 10.922 1 97.94 230 GLN B CA 1
ATOM 3973 C C . GLN B 1 230 ? -5.379 24.203 12.094 1 97.94 230 GLN B C 1
ATOM 3975 O O . GLN B 1 230 ? -5.969 23.922 13.141 1 97.94 230 GLN B O 1
ATOM 3980 N N . LEU B 1 231 ? -4.125 24 11.852 1 98.12 231 LEU B N 1
ATOM 3981 C CA . LEU B 1 231 ? -3.309 23.391 12.898 1 98.12 231 LEU B CA 1
ATOM 3982 C C . LEU B 1 231 ? -2.123 24.281 13.25 1 98.12 231 LEU B C 1
ATOM 3984 O O . LEU B 1 231 ? -1.515 24.891 12.359 1 98.12 231 LEU B O 1
ATOM 3988 N N . VAL B 1 232 ? -1.829 24.406 14.523 1 98.25 232 VAL B N 1
ATOM 3989 C CA . VAL B 1 232 ? -0.606 25 15.055 1 98.25 232 VAL B CA 1
ATOM 3990 C C . VAL B 1 232 ? 0.171 23.953 15.859 1 98.25 232 VAL B C 1
ATOM 3992 O O . VAL B 1 232 ? -0.243 23.562 16.953 1 98.25 232 VAL B O 1
ATOM 3995 N N . VAL B 1 233 ? 1.24 23.5 15.297 1 98.62 233 VAL B N 1
ATOM 3996 C CA . VAL B 1 233 ? 2.02 22.422 15.906 1 98.62 233 VAL B CA 1
ATOM 3997 C C . VAL B 1 233 ? 2.537 22.859 17.266 1 98.62 233 VAL B C 1
ATOM 3999 O O . VAL B 1 233 ? 3.018 23.984 17.422 1 98.62 233 VAL B O 1
A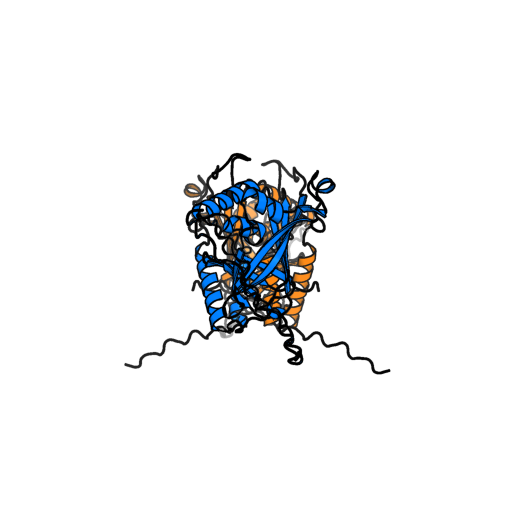TOM 4002 N N . GLU B 1 234 ? 2.428 21.984 18.234 1 98.06 234 GLU B N 1
ATOM 4003 C CA . GLU B 1 234 ? 2.889 22.266 19.594 1 98.06 234 GLU B CA 1
ATOM 4004 C C . GLU B 1 234 ? 4.113 21.422 19.938 1 98.06 234 GLU B C 1
ATOM 4006 O O . GLU B 1 234 ?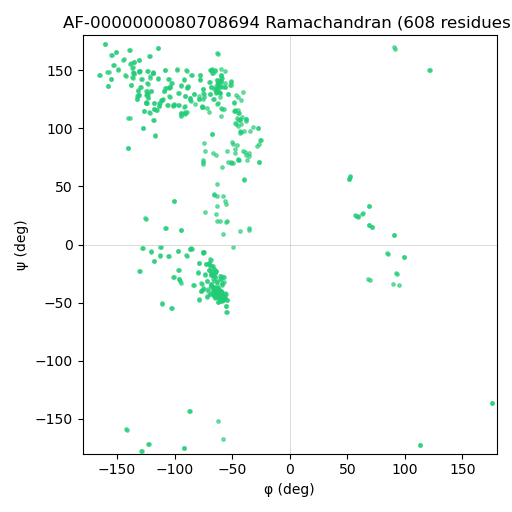 5.148 21.969 20.344 1 98.06 234 GLU B O 1
ATOM 4011 N N . SER B 1 235 ? 3.986 20.172 19.719 1 97.94 235 SER B N 1
ATOM 4012 C CA . SER B 1 235 ? 5.074 19.297 20.156 1 97.94 235 SER B CA 1
ATOM 4013 C C . SER B 1 235 ? 5.133 18.016 19.328 1 97.94 235 SER B C 1
ATOM 4015 O O . SER B 1 235 ? 4.18 17.688 18.625 1 97.94 235 SER B O 1
ATOM 4017 N N . THR B 1 236 ? 6.25 17.328 19.391 1 97.06 236 THR B N 1
ATOM 4018 C CA . THR B 1 236 ? 6.484 16.016 18.812 1 97.06 236 THR B CA 1
ATOM 4019 C C . THR B 1 236 ? 7.059 15.062 19.859 1 97.06 236 THR B C 1
ATOM 4021 O O . THR B 1 236 ? 7.855 15.469 20.703 1 97.06 236 THR B O 1
ATOM 4024 N N . LYS B 1 237 ? 6.637 13.875 19.766 1 95.12 237 LYS B N 1
ATOM 4025 C CA . LYS B 1 237 ? 7.086 12.844 20.688 1 95.12 237 LYS B CA 1
ATOM 4026 C C . LYS B 1 237 ? 7.43 11.547 19.953 1 95.12 237 LYS B C 1
ATOM 4028 O O . LYS B 1 237 ? 6.781 11.195 18.969 1 95.12 237 LYS B O 1
ATOM 4033 N N . LEU B 1 238 ? 8.43 10.852 20.5 1 93.5 238 LEU B N 1
ATOM 4034 C CA . LEU B 1 238 ? 8.766 9.523 20.016 1 93.5 238 LEU B CA 1
ATOM 4035 C C . LEU B 1 238 ? 8.102 8.445 20.859 1 93.5 238 LEU B C 1
ATOM 4037 O O . LEU B 1 238 ? 8.258 8.43 22.078 1 93.5 238 LEU B O 1
ATOM 4041 N N . LYS B 1 239 ? 7.32 7.676 20.234 1 93 239 LYS B N 1
ATOM 4042 C CA . LYS B 1 239 ? 6.688 6.523 20.875 1 93 239 LYS B CA 1
ATOM 4043 C C . LYS B 1 239 ? 7.184 5.215 20.266 1 93 239 LYS B C 1
ATOM 4045 O O . LYS B 1 239 ? 7.883 5.223 19.25 1 93 239 LYS B O 1
ATOM 4050 N N . ALA B 1 240 ? 6.859 4.105 20.906 1 91.5 240 ALA B N 1
ATOM 4051 C CA . ALA B 1 240 ? 7.203 2.779 20.391 1 91.5 240 ALA B CA 1
ATOM 4052 C C . ALA B 1 240 ? 6.148 2.285 19.406 1 91.5 240 ALA B C 1
ATOM 4054 O O . ALA B 1 240 ? 4.977 2.652 19.5 1 91.5 240 ALA B O 1
ATOM 4055 N N . VAL B 1 241 ? 6.633 1.556 18.438 1 92.62 241 VAL B N 1
ATOM 4056 C CA . VAL B 1 241 ? 5.734 0.775 17.594 1 92.62 241 VAL B CA 1
ATOM 4057 C C . VAL B 1 241 ? 5.562 -0.625 18.188 1 92.62 241 VAL B C 1
ATOM 4059 O O . VAL B 1 241 ? 6.547 -1.3 18.5 1 92.62 241 VAL B O 1
ATOM 4062 N N . GLU B 1 242 ? 4.312 -0.963 18.344 1 91.19 242 GLU B N 1
ATOM 4063 C CA . GLU B 1 242 ? 4.043 -2.266 18.953 1 91.19 242 GLU B CA 1
ATOM 4064 C C . GLU B 1 242 ? 4.766 -3.381 18.203 1 91.19 242 GLU B C 1
ATOM 4066 O O . GLU B 1 242 ? 4.758 -3.414 16.969 1 91.19 242 GLU B O 1
ATOM 4071 N N . ASP B 1 243 ? 5.527 -4.285 18.891 1 92.25 243 ASP B N 1
ATOM 4072 C CA . ASP B 1 243 ? 6.172 -5.52 18.453 1 92.25 243 ASP B CA 1
ATOM 4073 C C . ASP B 1 243 ? 7.367 -5.219 17.547 1 92.25 243 ASP B C 1
ATOM 4075 O O . ASP B 1 243 ? 7.773 -6.062 16.75 1 92.25 243 ASP B O 1
ATOM 4079 N N . VAL B 1 244 ? 7.84 -4.031 17.516 1 93.06 244 VAL B N 1
ATOM 4080 C CA . VAL B 1 244 ? 9.07 -3.658 16.828 1 93.06 244 VAL B CA 1
ATOM 4081 C C . VAL B 1 244 ? 10.023 -2.975 17.797 1 93.06 244 VAL B C 1
ATOM 4083 O O . VAL B 1 244 ? 9.664 -1.99 18.453 1 93.06 244 VAL B O 1
ATOM 4086 N N . PRO B 1 245 ? 11.234 -3.482 17.969 1 90.25 245 PRO B N 1
ATOM 4087 C CA . PRO B 1 245 ? 12.172 -2.844 18.906 1 90.25 245 PRO B CA 1
ATOM 4088 C C . PRO B 1 245 ? 12.484 -1.398 18.516 1 90.25 245 PRO B C 1
ATOM 4090 O O . PRO B 1 245 ? 12.586 -1.078 17.328 1 90.25 245 PRO B O 1
ATOM 4093 N N . LEU B 1 246 ? 12.57 -0.586 19.422 1 88.38 246 LEU B N 1
ATOM 4094 C CA . LEU B 1 246 ? 12.977 0.799 19.203 1 88.38 246 LEU B CA 1
ATOM 4095 C C . LEU B 1 246 ? 14.43 0.88 18.766 1 88.38 246 LEU B C 1
ATOM 4097 O O . LEU B 1 246 ? 15.242 0.024 19.125 1 88.38 246 LEU B O 1
ATOM 4101 N N . LEU B 1 247 ? 14.734 1.906 17.906 1 81.88 247 LEU B N 1
ATOM 4102 C CA . LEU B 1 247 ? 16.109 2.145 17.484 1 81.88 247 LEU B CA 1
ATOM 4103 C C . LEU B 1 247 ? 17.031 2.238 18.703 1 81.88 247 LEU B C 1
ATOM 4105 O O . LEU B 1 247 ? 16.719 2.932 19.672 1 81.88 247 LEU B O 1
ATOM 4109 N N . PRO B 1 248 ? 18.188 1.555 18.469 1 76.88 248 PRO B N 1
ATOM 4110 C CA . PRO B 1 248 ? 19.141 1.617 19.578 1 76.88 248 PRO B CA 1
ATOM 4111 C C . PRO B 1 248 ? 19.578 3.043 19.906 1 76.88 248 PRO B C 1
ATOM 4113 O O . PRO B 1 248 ? 19.656 3.887 19.016 1 76.88 248 PRO B O 1
ATOM 4116 N N . LEU B 1 249 ? 19.562 3.469 20.984 1 73.94 249 LEU B N 1
ATOM 4117 C CA . LEU B 1 249 ? 19.984 4.746 21.547 1 73.94 249 LEU B CA 1
ATOM 4118 C C . LEU B 1 249 ? 18.812 5.715 21.641 1 73.94 249 LEU B C 1
ATOM 4120 O O . LEU B 1 249 ? 18.75 6.52 22.578 1 73.94 249 LEU B O 1
ATOM 4124 N N . ALA B 1 250 ? 17.938 5.52 20.562 1 69.88 250 ALA B N 1
ATOM 4125 C CA . ALA B 1 250 ? 16.812 6.441 20.609 1 69.88 250 ALA B CA 1
ATOM 4126 C C . ALA B 1 250 ? 15.852 6.082 21.734 1 69.88 250 ALA B C 1
ATOM 4128 O O . ALA B 1 250 ? 15.305 6.965 22.406 1 69.88 250 ALA B O 1
ATOM 4129 N N . GLY B 1 251 ? 15.719 4.766 21.875 1 65.5 251 GLY B N 1
ATOM 4130 C CA . GLY B 1 251 ? 14.773 4.285 22.875 1 65.5 251 GLY B CA 1
ATOM 4131 C C . GLY B 1 251 ? 15.039 4.836 24.266 1 65.5 251 GLY B C 1
ATOM 4132 O O . GLY B 1 251 ? 14.305 5.695 24.75 1 65.5 251 GLY B O 1
ATOM 4133 N N . PRO B 1 252 ? 16.141 4.594 24.703 1 68.38 252 PRO B N 1
ATOM 4134 C CA . PRO B 1 252 ? 16.469 5.031 26.062 1 68.38 252 PRO B CA 1
ATOM 4135 C C . PRO B 1 252 ? 16.562 6.551 26.188 1 68.38 252 PRO B C 1
ATOM 4137 O O . PRO B 1 252 ? 16.219 7.109 27.234 1 68.38 252 PRO B O 1
ATOM 4140 N N . LEU B 1 253 ? 16.859 7.141 25.125 1 73.56 253 LEU B N 1
ATOM 4141 C CA . LEU B 1 253 ? 17.141 8.562 25.234 1 73.56 253 LEU B CA 1
ATOM 4142 C C . LEU B 1 253 ? 15.906 9.398 24.953 1 73.56 253 LEU B C 1
ATOM 4144 O O . LEU B 1 253 ? 15.695 10.445 25.578 1 73.56 253 LEU B O 1
ATOM 4148 N N . PHE B 1 254 ? 15.109 8.844 24.062 1 78.88 254 PHE B N 1
ATOM 4149 C CA . PHE B 1 254 ? 14.125 9.805 23.562 1 78.88 254 PHE B CA 1
ATOM 4150 C C . PHE B 1 254 ? 12.719 9.242 23.688 1 78.88 254 PHE B C 1
ATOM 4152 O O . PHE B 1 254 ? 11.734 9.969 23.484 1 78.88 254 PHE B O 1
ATOM 4159 N N . GLU B 1 255 ? 12.68 8.016 24.141 1 77.12 255 GLU B N 1
ATOM 4160 C CA . GLU B 1 255 ? 11.336 7.453 24.188 1 77.12 255 GLU B CA 1
ATOM 4161 C C . GLU B 1 255 ? 10.469 8.195 25.203 1 77.12 255 GLU B C 1
ATOM 4163 O O . GLU B 1 255 ? 10.883 8.406 26.344 1 77.12 255 GLU B O 1
ATOM 4168 N N . GLY B 1 256 ? 9.359 8.672 24.75 1 77.81 256 GLY B N 1
ATOM 4169 C CA . GLY B 1 256 ? 8.43 9.359 25.625 1 77.81 256 GLY B CA 1
ATOM 4170 C C . GLY B 1 256 ? 8.75 10.828 25.797 1 77.81 256 GLY B C 1
ATOM 4171 O O . GLY B 1 256 ? 7.961 11.578 26.375 1 77.81 256 GLY B O 1
ATOM 4172 N N . MET B 1 257 ? 9.898 11.203 25.281 1 85.19 257 MET B N 1
ATOM 4173 C CA . MET B 1 257 ? 10.273 12.609 25.406 1 85.19 257 MET B CA 1
ATOM 4174 C C . MET B 1 257 ? 9.469 13.469 24.453 1 85.19 257 MET B C 1
ATOM 4176 O O . MET B 1 257 ? 9.32 13.125 23.281 1 85.19 257 MET B O 1
ATOM 4180 N N . GLU B 1 258 ? 8.922 14.484 25.031 1 92.12 258 GLU B N 1
ATOM 4181 C CA . GLU B 1 258 ? 8.172 15.453 24.234 1 92.12 258 GLU B CA 1
ATOM 4182 C C . GLU B 1 258 ? 9.047 16.625 23.828 1 92.12 258 GLU B C 1
ATOM 4184 O O . GLU B 1 258 ? 9.562 17.359 24.672 1 92.12 258 GLU B O 1
ATOM 4189 N N . PHE B 1 259 ? 9.32 16.766 22.594 1 94.75 259 PHE B N 1
ATOM 4190 C CA . PHE B 1 259 ? 10.094 17.875 22.031 1 94.75 259 PHE B CA 1
ATOM 4191 C C . PHE B 1 259 ? 9.195 19.078 21.734 1 94.75 259 PHE B C 1
ATOM 4193 O O . PHE B 1 259 ? 8.195 18.938 21.031 1 94.75 259 PHE B O 1
ATOM 4200 N N . PRO B 1 260 ? 9.508 20.25 22.297 1 96 260 PRO B N 1
ATOM 4201 C CA . PRO B 1 260 ? 8.664 21.422 22.078 1 96 260 PRO B CA 1
ATOM 4202 C C . PRO B 1 260 ? 8.852 22.031 20.688 1 96 260 PRO B C 1
ATOM 4204 O O . PRO B 1 260 ? 9.375 23.141 20.562 1 96 260 PRO B O 1
ATOM 4207 N N . THR B 1 261 ? 8.398 21.359 19.719 1 96.62 261 THR B N 1
ATOM 4208 C CA . THR B 1 261 ? 8.609 21.672 18.312 1 96.62 261 THR B CA 1
ATOM 4209 C C . THR B 1 261 ? 8.062 23.062 17.969 1 96.62 261 THR B C 1
ATOM 4211 O O . THR B 1 261 ? 8.688 23.828 17.25 1 96.62 261 THR B O 1
ATOM 4214 N N . GLY B 1 262 ? 6.859 23.406 18.484 1 95.81 262 GLY B N 1
ATOM 4215 C CA . GLY B 1 262 ? 6.281 24.734 18.25 1 95.81 262 GLY B CA 1
ATOM 4216 C C . GLY B 1 262 ? 7.164 25.859 18.75 1 95.81 262 GLY B C 1
ATOM 4217 O O . GLY B 1 262 ? 7.438 26.812 18.016 1 95.81 262 GLY B O 1
ATOM 4218 N N . GLU B 1 263 ? 7.66 25.75 19.938 1 96.19 263 GLU B N 1
ATOM 4219 C CA . GLU B 1 263 ? 8.508 26.766 20.547 1 96.19 263 GLU B CA 1
ATOM 4220 C C . GLU B 1 263 ? 9.82 26.922 19.781 1 96.19 263 GLU B C 1
ATOM 4222 O O . GLU B 1 263 ? 10.297 28.047 19.578 1 96.19 263 GLU B O 1
ATOM 4227 N N . VAL B 1 264 ? 10.367 25.812 19.438 1 95.44 264 VAL B N 1
ATOM 4228 C CA . VAL B 1 264 ? 11.625 25.844 18.703 1 95.44 264 VAL B CA 1
ATOM 4229 C C . VAL B 1 264 ? 11.422 26.531 17.359 1 95.44 264 VAL B C 1
ATOM 4231 O O . VAL B 1 264 ? 12.234 27.359 16.938 1 95.44 264 VAL B O 1
ATOM 4234 N N . THR B 1 265 ? 10.367 26.156 16.719 1 95.31 265 THR B N 1
ATOM 4235 C CA . THR B 1 265 ? 10.062 26.75 15.43 1 95.31 265 THR B CA 1
ATOM 4236 C C . THR B 1 265 ? 9.859 28.266 15.57 1 95.31 265 THR B C 1
ATOM 4238 O O . THR B 1 265 ? 10.352 29.047 14.75 1 95.31 265 THR B O 1
ATOM 4241 N N . LYS B 1 266 ? 9.148 28.719 16.578 1 95.44 266 LYS B N 1
ATOM 4242 C CA . LYS B 1 266 ? 8.914 30.125 16.828 1 95.44 266 LYS B CA 1
ATOM 4243 C C . LYS B 1 266 ? 10.234 30.875 17.016 1 95.44 266 LYS B C 1
ATOM 4245 O O . LYS B 1 266 ? 10.391 32 16.516 1 95.44 266 LYS B O 1
ATOM 4250 N N . LYS B 1 267 ? 11.133 30.328 17.703 1 95.88 267 LYS B N 1
ATOM 4251 C CA . LYS B 1 267 ? 12.43 30.953 17.953 1 95.88 267 LYS B CA 1
ATOM 4252 C C . LYS B 1 267 ? 13.234 31.094 16.656 1 95.88 267 LYS B C 1
ATOM 4254 O O . LYS B 1 267 ? 13.938 32.094 16.453 1 95.88 267 LYS B O 1
ATOM 4259 N N . VAL B 1 268 ? 13.117 30.047 15.805 1 93.75 268 VAL B N 1
ATOM 4260 C CA . VAL B 1 268 ? 13.938 30 14.602 1 93.75 268 VAL B CA 1
ATOM 4261 C C . VAL B 1 268 ? 13.281 30.828 13.492 1 93.75 268 VAL B C 1
ATOM 4263 O O . VAL B 1 268 ? 13.961 31.5 12.727 1 93.75 268 VAL B O 1
ATOM 4266 N N . MET B 1 269 ? 11.953 30.828 13.461 1 92.62 269 MET B N 1
ATOM 4267 C CA . MET B 1 269 ? 11.266 31.422 12.312 1 92.62 269 MET B CA 1
ATOM 4268 C C . MET B 1 269 ? 10.508 32.688 12.711 1 92.62 269 MET B C 1
ATOM 4270 O O . MET B 1 269 ? 10 33.406 11.852 1 92.62 269 MET B O 1
ATOM 4274 N N . GLY B 1 270 ? 10.383 33 13.977 1 92.94 270 GLY B N 1
ATOM 4275 C CA . GLY B 1 270 ? 9.656 34.188 14.461 1 92.94 270 GLY B CA 1
ATOM 4276 C C . GLY B 1 270 ? 8.203 33.875 14.789 1 92.94 270 GLY B C 1
ATOM 4277 O O . GLY B 1 270 ? 7.57 34.594 15.562 1 92.94 270 GLY B O 1
ATOM 4278 N N . ASN B 1 271 ? 7.645 32.875 14.188 1 95.06 271 ASN B N 1
ATOM 4279 C CA . ASN B 1 271 ? 6.285 32.406 14.422 1 95.06 271 ASN B CA 1
ATOM 4280 C C . ASN B 1 271 ? 6.164 30.906 14.148 1 95.06 271 ASN B C 1
ATOM 4282 O O . ASN B 1 271 ? 7.102 30.297 13.648 1 95.06 271 ASN B O 1
ATOM 4286 N N . VAL B 1 272 ? 5.098 30.328 14.586 1 97.06 272 VAL B N 1
ATOM 4287 C CA . VAL B 1 272 ? 4.766 28.969 14.188 1 97.06 272 VAL B CA 1
ATOM 4288 C C . VAL B 1 272 ? 3.816 28.984 12.992 1 97.06 272 VAL B C 1
ATOM 4290 O O . VAL B 1 272 ? 2.664 29.406 13.117 1 97.06 272 VAL B O 1
ATOM 4293 N N . PRO B 1 273 ? 4.254 28.578 11.859 1 96.69 273 PRO B N 1
ATOM 4294 C CA . PRO B 1 273 ? 3.377 28.594 10.688 1 96.69 273 PRO B CA 1
ATOM 4295 C C . PRO B 1 273 ? 2.088 27.797 10.906 1 96.69 273 PRO B C 1
ATOM 4297 O O . PRO B 1 273 ? 2.117 26.719 11.484 1 96.69 273 PRO B O 1
ATOM 4300 N N . VAL B 1 274 ? 0.976 28.344 10.508 1 96.75 274 VAL B N 1
ATOM 4301 C CA . VAL B 1 274 ? -0.331 27.703 10.602 1 96.75 274 VAL B CA 1
ATOM 4302 C C . VAL B 1 274 ? -0.567 26.828 9.367 1 96.75 274 VAL B C 1
ATOM 4304 O O . VAL B 1 274 ? -0.365 27.281 8.234 1 96.75 274 VAL B O 1
ATOM 4307 N N . THR B 1 275 ? -0.894 25.547 9.602 1 96.44 275 THR B N 1
ATOM 4308 C CA . THR B 1 275 ? -1.217 24.656 8.492 1 96.44 275 THR B CA 1
ATOM 4309 C C . THR B 1 275 ? -2.719 24.656 8.219 1 96.44 275 THR B C 1
ATOM 4311 O O . THR B 1 275 ? -3.521 24.75 9.156 1 96.44 275 THR B O 1
ATOM 4314 N N . LYS B 1 276 ? -3.07 24.609 6.949 1 97 276 LYS B N 1
ATOM 4315 C CA . LYS B 1 276 ? -4.48 24.625 6.574 1 97 276 LYS B CA 1
ATOM 4316 C C . LYS B 1 276 ? -4.797 23.531 5.566 1 97 276 LYS B C 1
ATOM 4318 O O . LYS B 1 276 ? -4.059 23.344 4.594 1 97 276 LYS B O 1
ATOM 4323 N N . GLN B 1 277 ? -5.832 22.719 5.848 1 97.94 277 GLN B N 1
ATOM 4324 C CA . GLN B 1 277 ? -6.43 21.797 4.895 1 97.94 277 GLN B CA 1
ATOM 4325 C C . GLN B 1 277 ? -7.949 21.922 4.875 1 97.94 277 GLN B C 1
ATOM 4327 O O . GLN B 1 277 ? -8.562 22.25 5.895 1 97.94 277 GLN B O 1
ATOM 4332 N N . THR B 1 278 ? -8.484 21.688 3.758 1 98.31 278 THR B N 1
ATOM 4333 C CA . THR B 1 278 ? -9.93 21.797 3.582 1 98.31 278 THR B CA 1
ATOM 4334 C C . THR B 1 278 ? -10.57 20.406 3.535 1 98.31 278 THR B C 1
ATOM 4336 O O . THR B 1 278 ? -10.062 19.5 2.879 1 98.31 278 THR B O 1
ATOM 4339 N N . VAL B 1 279 ? -11.688 20.25 4.258 1 98.56 279 VAL B N 1
ATOM 4340 C CA . VAL B 1 279 ? -12.477 19.031 4.16 1 98.56 279 VAL B CA 1
ATOM 4341 C C . VAL B 1 279 ? -13.273 19.031 2.859 1 98.56 279 VAL B C 1
ATOM 4343 O O . VAL B 1 279 ? -14.141 19.875 2.654 1 98.56 279 VAL B O 1
ATOM 4346 N N . VAL B 1 280 ? -13.008 18.062 2.012 1 98.12 280 VAL B N 1
ATOM 4347 C CA . VAL B 1 280 ? -13.68 18 0.715 1 98.12 280 VAL B CA 1
ATOM 4348 C C . VAL B 1 280 ? -14.812 16.984 0.763 1 98.12 280 VAL B C 1
ATOM 4350 O O . VAL B 1 280 ? -15.797 17.094 0.028 1 98.12 280 VAL B O 1
ATOM 4353 N N . TYR B 1 281 ? -14.656 16.078 1.562 1 98.69 281 TYR B N 1
ATOM 4354 C CA . TYR B 1 281 ? -15.664 15.055 1.797 1 98.69 281 TYR B CA 1
ATOM 4355 C C . TYR B 1 281 ? -15.516 14.453 3.189 1 98.69 281 TYR B C 1
ATOM 4357 O O . TYR B 1 281 ? -14.398 14.242 3.666 1 98.69 281 TYR B O 1
ATOM 4365 N N . ILE B 1 282 ? -16.672 14.164 3.814 1 98.44 282 ILE B N 1
ATOM 4366 C CA . ILE B 1 282 ? -16.609 13.445 5.082 1 98.44 282 ILE B CA 1
ATOM 4367 C C . ILE B 1 282 ? -17.953 12.75 5.34 1 98.44 282 ILE B C 1
ATOM 4369 O O . ILE B 1 282 ? -19.016 13.312 5.055 1 98.44 282 ILE B O 1
ATOM 4373 N N . ASP B 1 283 ? -17.859 11.539 5.781 1 97.19 283 ASP B N 1
ATOM 4374 C CA . ASP B 1 283 ? -19 10.828 6.352 1 97.19 283 ASP B CA 1
ATOM 4375 C C . ASP B 1 283 ? -18.578 9.969 7.535 1 97.19 283 ASP B C 1
ATOM 4377 O O . ASP B 1 283 ? -17.562 10.25 8.18 1 97.19 283 ASP B O 1
ATOM 4381 N N . ASP B 1 284 ? -19.312 9.016 7.883 1 95.06 284 ASP B N 1
ATOM 4382 C CA . ASP B 1 284 ? -19.062 8.258 9.102 1 95.06 284 ASP B CA 1
ATOM 4383 C C . ASP B 1 284 ? -17.875 7.305 8.914 1 95.06 284 ASP B C 1
ATOM 4385 O O . ASP B 1 284 ? -17.375 6.734 9.891 1 95.06 284 ASP B O 1
ATOM 4389 N N . THR B 1 285 ? -17.328 7.172 7.637 1 96.25 285 THR B N 1
ATOM 4390 C CA . THR B 1 285 ? -16.328 6.137 7.426 1 96.25 285 THR B CA 1
ATOM 4391 C C . THR B 1 285 ? -15.102 6.711 6.723 1 96.25 285 THR B C 1
ATOM 4393 O O . THR B 1 285 ? -14 6.164 6.832 1 96.25 285 THR B O 1
ATOM 4396 N N . LEU B 1 286 ? -15.32 7.828 6.02 1 98.38 286 LEU B N 1
ATOM 4397 C CA . LEU B 1 286 ? -14.273 8.328 5.145 1 98.38 286 LEU B CA 1
ATOM 4398 C C . LEU B 1 286 ? -14.148 9.844 5.254 1 98.38 286 LEU B C 1
ATOM 4400 O O . LEU B 1 286 ? -15.164 10.555 5.316 1 98.38 286 LEU B O 1
ATOM 4404 N N . ARG B 1 287 ? -12.961 10.328 5.305 1 98.69 287 ARG B N 1
ATOM 4405 C CA . ARG B 1 287 ? -12.656 11.75 5.316 1 98.69 287 ARG B CA 1
ATOM 4406 C C . ARG B 1 287 ? -11.586 12.094 4.281 1 98.69 287 ARG B C 1
ATOM 4408 O O . ARG B 1 287 ? -10.539 11.453 4.227 1 98.69 287 ARG B O 1
ATOM 4415 N N . VAL B 1 288 ? -11.859 13.078 3.451 1 98.88 288 VAL B N 1
ATOM 4416 C CA . VAL B 1 288 ? -10.922 13.508 2.422 1 98.88 288 VAL B CA 1
ATOM 4417 C C . VAL B 1 288 ? -10.523 14.961 2.664 1 98.88 288 VAL B C 1
ATOM 4419 O O . VAL B 1 288 ? -11.383 15.844 2.73 1 98.88 288 VAL B O 1
ATOM 4422 N N . MET B 1 289 ? -9.258 15.164 2.814 1 98.81 289 MET B N 1
ATOM 4423 C CA . MET B 1 289 ? -8.68 16.5 2.992 1 98.81 289 MET B CA 1
ATOM 4424 C C . MET B 1 289 ? -7.922 16.922 1.741 1 98.81 289 MET B C 1
ATOM 4426 O O . MET B 1 289 ? -7.363 16.094 1.026 1 98.81 289 MET B O 1
ATOM 4430 N N . GLU B 1 290 ? -7.914 18.219 1.538 1 98.62 290 GLU B N 1
ATOM 4431 C CA . GLU B 1 290 ? -7.148 18.812 0.447 1 98.62 290 GLU B CA 1
ATOM 4432 C C . GLU B 1 290 ? -6.312 19.984 0.936 1 98.62 290 GLU B C 1
ATOM 4434 O O . GLU B 1 290 ? -6.809 20.844 1.67 1 98.62 290 GLU B O 1
ATOM 4439 N N . ASP B 1 291 ? -5.066 20 0.549 1 96.56 291 ASP B N 1
ATOM 4440 C CA . ASP B 1 291 ? -4.238 21.125 0.961 1 96.56 291 ASP B CA 1
ATOM 4441 C C . ASP B 1 291 ? -4.262 22.234 -0.089 1 96.56 291 ASP B C 1
ATOM 4443 O O . ASP B 1 291 ? -5.035 22.172 -1.048 1 96.56 291 ASP B O 1
ATOM 4447 N N . LYS B 1 292 ? -3.473 23.266 0.121 1 91.88 292 LYS B N 1
ATOM 4448 C CA . LYS B 1 292 ? -3.506 24.453 -0.718 1 91.88 292 LYS B CA 1
ATOM 4449 C C . LYS B 1 292 ? -3.059 24.141 -2.143 1 91.88 292 LYS B C 1
ATOM 4451 O O . LYS B 1 292 ? -3.471 24.812 -3.092 1 91.88 292 LYS B O 1
ATOM 4456 N N . ALA B 1 293 ? -2.209 23.125 -2.275 1 93.19 293 ALA B N 1
ATOM 4457 C CA . ALA B 1 293 ? -1.677 22.766 -3.588 1 93.19 293 ALA B CA 1
ATOM 4458 C C . ALA B 1 293 ? -2.617 21.812 -4.316 1 93.19 293 ALA B C 1
ATOM 4460 O O . ALA B 1 293 ? -2.34 21.406 -5.449 1 93.19 293 ALA B O 1
ATOM 4461 N N . GLY B 1 294 ? -3.689 21.391 -3.68 1 95.56 294 GLY B N 1
ATOM 4462 C CA . GLY B 1 294 ? -4.645 20.469 -4.285 1 95.56 294 GLY B CA 1
ATOM 4463 C C . GLY B 1 294 ? -4.328 19.016 -4.02 1 95.56 294 GLY B C 1
ATOM 4464 O O . GLY B 1 294 ? -4.934 18.125 -4.613 1 95.56 294 GLY B O 1
ATOM 4465 N N . GLU B 1 295 ? -3.375 18.766 -3.18 1 97.25 295 GLU B N 1
ATOM 4466 C CA . GLU B 1 295 ? -3.023 17.391 -2.842 1 97.25 295 GLU B CA 1
ATOM 4467 C C . GLU B 1 295 ? -4.02 16.797 -1.854 1 97.25 295 GLU B C 1
ATOM 4469 O O . GLU B 1 295 ? -4.559 17.5 -1.002 1 97.25 295 GLU B O 1
ATOM 4474 N N . LEU B 1 296 ? -4.242 15.531 -2.006 1 98.75 296 LEU B N 1
ATOM 4475 C CA . LEU B 1 296 ? -5.305 14.859 -1.265 1 98.75 296 LEU B CA 1
ATOM 4476 C C . LEU B 1 296 ? -4.727 14 -0.147 1 98.75 296 LEU B C 1
ATOM 4478 O O . LEU B 1 296 ? -3.668 13.391 -0.314 1 98.75 296 LEU B O 1
ATOM 4482 N N . TYR B 1 297 ? -5.418 13.977 0.988 1 98.88 297 TYR B N 1
ATOM 4483 C CA . TYR B 1 297 ? -5.238 13.055 2.107 1 98.88 297 TYR B CA 1
ATOM 4484 C C . TYR B 1 297 ? -6.551 12.367 2.467 1 98.88 297 TYR B C 1
ATOM 4486 O O . TYR B 1 297 ? -7.504 13.023 2.893 1 98.88 297 TYR B O 1
ATOM 4494 N N . ILE B 1 298 ? -6.598 11.086 2.291 1 98.94 298 ILE B N 1
ATOM 4495 C CA . ILE B 1 298 ? -7.832 10.336 2.504 1 98.94 298 ILE B CA 1
ATOM 4496 C C . ILE B 1 298 ? -7.688 9.438 3.73 1 98.94 298 ILE B C 1
ATOM 4498 O O . ILE B 1 298 ? -6.746 8.648 3.822 1 98.94 298 ILE B O 1
ATOM 4502 N N . TYR B 1 299 ? -8.594 9.594 4.676 1 98.75 299 TYR B N 1
ATOM 4503 C CA . TYR B 1 299 ? -8.594 8.844 5.934 1 98.75 299 TYR B CA 1
ATOM 4504 C C . TYR B 1 299 ? -9.859 8.016 6.074 1 98.75 299 TYR B C 1
ATOM 4506 O O . TYR B 1 299 ? -10.922 8.391 5.566 1 98.75 299 TYR B O 1
ATOM 4514 N N . ALA B 1 300 ? -9.719 6.902 6.711 1 98.5 300 ALA B N 1
ATOM 4515 C CA . ALA B 1 300 ? -10.859 6.082 7.094 1 98.5 300 ALA B CA 1
ATOM 4516 C C . ALA B 1 300 ? -10.875 5.836 8.602 1 98.5 300 ALA B C 1
ATOM 4518 O O . ALA B 1 300 ? -9.828 5.824 9.242 1 98.5 300 ALA B O 1
ATOM 4519 N N . ARG B 1 301 ? -12.078 5.691 9.148 1 96.94 301 ARG B N 1
ATOM 4520 C CA . ARG B 1 301 ? -12.164 5.262 10.539 1 96.94 301 ARG B CA 1
ATOM 4521 C C . ARG B 1 301 ? -11.531 3.889 10.734 1 96.94 301 ARG B C 1
ATOM 4523 O O . ARG B 1 301 ? -11.789 2.967 9.953 1 96.94 301 ARG B O 1
ATOM 4530 N N . PRO B 1 302 ? -10.672 3.777 11.727 1 92.69 302 PRO B N 1
ATOM 4531 C CA . PRO B 1 302 ? -10.016 2.479 11.906 1 92.69 302 PRO B CA 1
ATOM 4532 C C . PRO B 1 302 ? -11.008 1.344 12.141 1 92.69 302 PRO B C 1
ATOM 4534 O O . PRO B 1 302 ? -12.031 1.542 12.797 1 92.69 302 PRO B O 1
ATOM 4537 N N . LEU B 1 303 ? -10.648 0.245 11.578 1 88 303 LEU B N 1
ATOM 4538 C CA . LEU B 1 303 ? -11.5 -0.928 11.773 1 88 303 LEU B CA 1
ATOM 4539 C C . LEU B 1 303 ? -11.32 -1.498 13.18 1 88 303 LEU B C 1
ATOM 4541 O O . LEU B 1 303 ? -10.219 -1.465 13.734 1 88 303 LEU B O 1
ATOM 4545 N N . LYS B 1 304 ? -12.445 -1.65 13.93 1 69.19 304 LYS B N 1
ATOM 4546 C CA . LYS B 1 304 ? -12.359 -2.246 15.258 1 69.19 304 LYS B CA 1
ATOM 4547 C C . LYS B 1 304 ? -11.766 -3.65 15.188 1 69.19 304 LYS B C 1
ATOM 4549 O O . LYS B 1 304 ? -12 -4.391 14.234 1 69.19 304 LYS B O 1
ATOM 4554 N N . SER B 1 305 ? -10.602 -3.84 15.82 1 57.28 305 SER B N 1
ATOM 4555 C CA . SER B 1 305 ? -10.055 -5.191 15.891 1 57.28 305 SER B CA 1
ATOM 4556 C C . SER B 1 305 ? -11.125 -6.207 16.266 1 57.28 305 SER B C 1
ATOM 4558 O O . SER B 1 305 ? -11.992 -5.918 17.094 1 57.28 305 SER B O 1
ATOM 4560 N N . PHE B 1 306 ? -11.555 -7.02 15.312 1 40.59 306 PHE B N 1
ATOM 4561 C CA . PHE B 1 306 ? -12.539 -8.062 15.586 1 40.59 306 PHE B CA 1
ATOM 4562 C C . PHE B 1 306 ? -12.094 -8.938 16.75 1 40.59 306 PHE B C 1
ATOM 4564 O O . PHE B 1 306 ? -10.891 -9.109 16.984 1 40.59 306 PHE B O 1
#

InterPro domains:
  IPR006843 Plastid lipid-associated protein/fibrillin conserved domain [PF04755] (17-83)

Organism: Ectocarpus siliculosus (NCBI:txid2880)